Protein AF-A0A812JSB5-F1 (afdb_monomer_lite)

Structure (mmCIF, N/CA/C/O backbone):
data_AF-A0A812JSB5-F1
#
_entry.id   AF-A0A812JSB5-F1
#
loop_
_atom_site.group_PDB
_atom_site.id
_atom_site.type_symbol
_atom_site.label_atom_id
_atom_site.label_alt_id
_atom_site.label_comp_id
_atom_site.label_asym_id
_atom_site.label_entity_id
_atom_site.label_seq_id
_atom_site.pdbx_PDB_ins_code
_atom_site.Cartn_x
_atom_site.Cartn_y
_atom_site.Cartn_z
_atom_site.occupancy
_atom_site.B_iso_or_equiv
_atom_site.auth_seq_id
_atom_site.auth_comp_id
_atom_site.auth_asym_id
_atom_site.auth_atom_id
_atom_site.pdbx_PDB_model_num
ATOM 1 N N . MET A 1 1 ? 9.363 31.499 -79.214 1.00 41.81 1 MET A N 1
ATOM 2 C CA . MET A 1 1 ? 8.401 31.217 -78.128 1.00 41.81 1 MET A CA 1
ATOM 3 C C . MET A 1 1 ? 9.138 31.412 -76.813 1.00 41.81 1 MET A C 1
ATOM 5 O O . MET A 1 1 ? 10.161 30.769 -76.630 1.00 41.81 1 MET A O 1
ATOM 9 N N . ARG A 1 2 ? 8.720 32.355 -75.958 1.00 43.62 2 ARG A N 1
ATOM 10 C CA . ARG A 1 2 ? 9.283 32.488 -74.604 1.00 43.62 2 ARG A CA 1
ATOM 11 C C . ARG A 1 2 ? 8.511 31.522 -73.709 1.00 43.62 2 ARG A C 1
ATOM 13 O O . ARG A 1 2 ? 7.308 31.696 -73.560 1.00 43.62 2 ARG A O 1
ATOM 20 N N . SER A 1 3 ? 9.183 30.494 -73.199 1.00 49.00 3 SER A N 1
ATOM 21 C CA . SER A 1 3 ? 8.598 29.581 -72.215 1.00 49.00 3 SER A CA 1
ATOM 22 C C . SER A 1 3 ? 8.397 30.355 -70.913 1.00 49.00 3 SER A C 1
ATOM 24 O O . SER A 1 3 ? 9.368 30.863 -70.351 1.00 49.00 3 SER A O 1
ATOM 26 N N . LEU A 1 4 ? 7.146 30.530 -70.481 1.00 60.00 4 LEU A N 1
ATOM 27 C CA . LEU A 1 4 ? 6.849 31.014 -69.137 1.00 60.00 4 LEU A CA 1
ATOM 28 C C . LEU A 1 4 ? 7.058 29.843 -68.179 1.00 60.00 4 LEU A C 1
ATOM 30 O O . LEU A 1 4 ? 6.218 28.950 -68.099 1.00 60.00 4 LEU A O 1
ATOM 34 N N . SER A 1 5 ? 8.174 29.848 -67.458 1.00 65.75 5 SER A N 1
ATOM 35 C CA . SER A 1 5 ? 8.373 28.925 -66.345 1.00 65.75 5 SER A CA 1
ATOM 36 C C . SER A 1 5 ? 7.477 29.350 -65.184 1.00 65.75 5 SER A C 1
ATOM 38 O O . SER A 1 5 ? 7.645 30.439 -64.632 1.00 65.75 5 SER A O 1
ATOM 40 N N . LEU A 1 6 ? 6.514 28.501 -64.829 1.00 74.75 6 LEU A N 1
ATOM 41 C CA . LEU A 1 6 ? 5.689 28.686 -63.640 1.00 74.75 6 LEU A CA 1
ATOM 42 C C . LEU A 1 6 ? 6.587 28.509 -62.401 1.00 74.75 6 LEU A C 1
ATOM 44 O O . LEU A 1 6 ? 7.175 27.443 -62.204 1.00 74.75 6 LEU A O 1
ATOM 48 N N . MET A 1 7 ? 6.732 29.562 -61.596 1.00 79.44 7 MET A N 1
ATOM 49 C CA . MET A 1 7 ? 7.394 29.487 -60.291 1.00 79.44 7 MET A CA 1
ATOM 50 C C . MET A 1 7 ? 6.340 29.278 -59.209 1.00 79.44 7 MET A C 1
ATOM 52 O O . MET A 1 7 ? 5.284 29.911 -59.249 1.00 79.44 7 MET A O 1
ATOM 56 N N . VAL A 1 8 ? 6.642 28.421 -58.238 1.00 82.12 8 VAL A N 1
ATOM 57 C CA . VAL A 1 8 ? 5.793 28.180 -57.068 1.00 82.12 8 VAL A CA 1
ATOM 58 C C . VAL A 1 8 ? 6.537 28.669 -55.829 1.00 82.12 8 VAL A C 1
ATOM 60 O O . VAL A 1 8 ? 7.735 28.421 -55.672 1.00 82.12 8 VAL A O 1
ATOM 63 N N . ALA A 1 9 ? 5.838 29.417 -54.977 1.00 83.38 9 ALA A N 1
ATOM 64 C CA . ALA A 1 9 ? 6.368 29.885 -53.703 1.00 83.38 9 ALA A CA 1
ATOM 65 C C . ALA A 1 9 ? 6.183 28.798 -52.636 1.00 83.38 9 ALA A C 1
ATOM 67 O O . ALA A 1 9 ? 5.072 28.308 -52.433 1.00 83.38 9 ALA A O 1
ATOM 68 N N . PHE A 1 10 ? 7.260 28.453 -51.937 1.00 85.06 10 PHE A N 1
ATOM 69 C CA . PHE A 1 10 ? 7.265 27.485 -50.844 1.00 85.06 10 PHE A CA 1
ATOM 70 C C . PHE A 1 10 ? 7.708 28.142 -49.543 1.00 85.06 10 PHE A C 1
ATOM 72 O O . PHE A 1 10 ? 8.593 28.999 -49.541 1.00 85.06 10 PHE A O 1
ATOM 79 N N . ARG A 1 11 ? 7.130 27.697 -48.423 1.00 86.94 11 ARG A N 1
ATOM 80 C CA . ARG A 1 11 ? 7.584 28.054 -47.075 1.00 86.94 11 ARG A CA 1
ATOM 81 C C . ARG A 1 11 ? 8.563 27.005 -46.576 1.00 86.94 11 ARG A C 1
ATOM 83 O O . ARG A 1 11 ? 8.170 25.881 -46.281 1.00 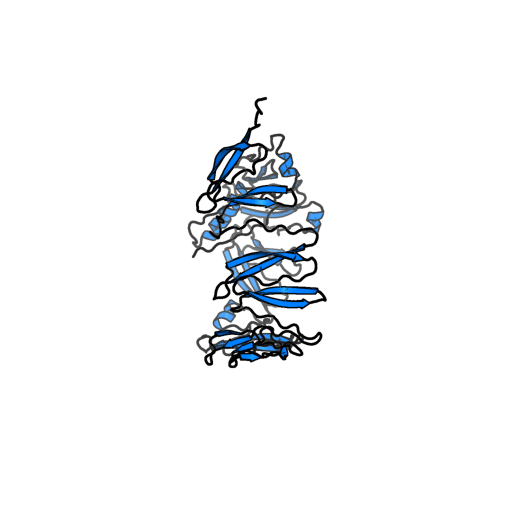86.94 11 ARG A O 1
ATOM 90 N N . LEU A 1 12 ? 9.825 27.393 -46.466 1.00 90.81 12 LEU A N 1
ATOM 91 C CA . LEU A 1 12 ? 10.863 26.595 -45.837 1.00 90.81 12 LEU A CA 1
ATOM 92 C C . LEU A 1 12 ? 10.754 26.746 -44.326 1.00 90.81 12 LEU A C 1
ATOM 94 O O . LEU A 1 12 ? 10.625 27.861 -43.820 1.00 90.81 12 LEU A O 1
ATOM 98 N N . LYS A 1 13 ? 10.816 25.624 -43.617 1.00 91.00 13 LYS A N 1
ATOM 99 C CA . LYS A 1 13 ? 10.905 25.596 -42.162 1.00 91.00 13 LYS A CA 1
ATOM 100 C C . LYS A 1 13 ? 12.380 25.512 -41.782 1.00 91.00 13 LYS A C 1
ATOM 102 O O . LYS A 1 13 ? 13.016 24.494 -42.051 1.00 91.00 13 LYS A O 1
ATOM 107 N N . ASP A 1 14 ? 12.919 26.591 -41.225 1.00 93.06 14 ASP A N 1
ATOM 108 C CA . ASP A 1 14 ? 14.255 26.589 -40.634 1.00 93.06 14 ASP A CA 1
ATOM 109 C C . ASP A 1 14 ? 14.186 25.993 -39.221 1.00 93.06 14 ASP A C 1
ATOM 111 O O . ASP A 1 14 ? 13.161 26.086 -38.541 1.00 93.06 14 ASP A O 1
ATOM 115 N N . TYR A 1 15 ? 15.280 25.388 -38.776 1.00 94.38 15 TYR A N 1
ATOM 116 C CA . TYR A 1 15 ? 15.459 24.920 -37.407 1.00 94.38 15 TYR A CA 1
ATOM 117 C C . TYR A 1 15 ? 16.701 25.586 -36.822 1.00 94.38 15 TYR A C 1
ATOM 119 O O . TYR A 1 15 ? 17.637 25.935 -37.549 1.00 94.38 15 TYR A O 1
ATOM 127 N N . ASP A 1 16 ? 16.726 25.803 -35.513 1.00 93.88 16 ASP A N 1
ATOM 128 C CA . ASP A 1 16 ? 17.955 26.240 -34.855 1.00 93.88 16 ASP A CA 1
ATOM 129 C C . ASP A 1 16 ? 18.938 25.069 -34.653 1.00 93.88 16 ASP A C 1
ATOM 131 O O . ASP A 1 16 ? 18.677 23.934 -35.055 1.00 93.88 16 ASP A O 1
ATOM 135 N N . ALA A 1 17 ? 20.102 25.346 -34.057 1.00 93.44 17 ALA A N 1
ATOM 136 C CA . ALA A 1 17 ? 21.135 24.333 -33.826 1.00 93.44 17 ALA A CA 1
ATOM 137 C C . ALA A 1 17 ? 20.714 23.234 -32.829 1.00 93.44 17 ALA A C 1
ATOM 139 O O . ALA A 1 17 ? 21.355 22.189 -32.789 1.00 93.44 17 ALA A O 1
ATOM 140 N N . SER A 1 18 ? 19.655 23.464 -32.046 1.00 91.12 18 SER A N 1
ATOM 141 C CA . SER A 1 18 ? 19.068 22.466 -31.149 1.00 91.12 18 SER A CA 1
ATOM 142 C C . SER A 1 18 ? 17.956 21.654 -31.814 1.00 91.12 18 SER A C 1
ATOM 144 O O . SER A 1 18 ? 17.439 20.734 -31.204 1.00 91.12 18 SER A O 1
ATOM 146 N N . GLY A 1 19 ? 17.570 21.967 -33.056 1.00 91.31 19 GLY A N 1
ATOM 147 C CA . GLY A 1 19 ? 16.453 21.301 -33.726 1.00 91.31 19 GLY A CA 1
ATOM 148 C C . GLY A 1 19 ? 15.079 21.864 -33.360 1.00 91.31 19 GLY A C 1
ATOM 149 O O . GLY A 1 19 ? 14.059 21.281 -33.737 1.00 91.31 19 GLY A O 1
ATOM 150 N N . PHE A 1 20 ? 15.013 23.006 -32.667 1.00 92.06 20 PHE A N 1
ATOM 151 C CA . PHE A 1 20 ? 13.747 23.678 -32.401 1.00 92.06 20 PHE A CA 1
ATOM 152 C C . PHE A 1 20 ? 13.259 24.403 -33.669 1.00 92.06 20 PHE A C 1
ATOM 154 O O . PHE A 1 20 ? 14.068 25.001 -34.390 1.00 92.06 20 PHE A O 1
ATOM 161 N N . PRO A 1 21 ? 11.951 24.358 -33.992 1.00 90.31 21 PRO A N 1
ATOM 162 C CA . PRO A 1 21 ? 11.418 25.021 -35.177 1.00 90.31 21 PRO A CA 1
ATOM 163 C C . PRO A 1 21 ? 11.604 26.544 -35.101 1.00 90.31 21 PRO A C 1
ATOM 165 O O . PRO A 1 21 ? 11.104 27.200 -34.188 1.00 90.31 21 PRO A O 1
ATOM 168 N N . GLY A 1 22 ? 12.307 27.098 -36.087 1.00 89.19 22 GLY A N 1
ATOM 169 C CA . GLY A 1 22 ? 12.563 28.526 -36.244 1.00 89.19 22 GLY A CA 1
ATOM 170 C C . GLY A 1 22 ? 11.509 29.252 -37.086 1.00 89.19 22 GLY A C 1
ATOM 171 O O . GLY A 1 22 ? 10.378 28.794 -37.267 1.00 89.19 22 GLY A O 1
ATOM 172 N N . LEU A 1 23 ? 11.889 30.426 -37.603 1.00 88.81 23 LEU A N 1
ATOM 173 C CA . LEU A 1 23 ? 11.053 31.213 -38.512 1.00 88.81 23 LEU A CA 1
ATOM 174 C C . LEU A 1 23 ? 10.904 30.509 -39.869 1.00 88.81 23 LEU A C 1
ATOM 176 O O . LEU A 1 23 ? 11.793 29.794 -40.323 1.00 88.81 23 LEU A O 1
ATOM 180 N N . TYR A 1 24 ? 9.774 30.743 -40.534 1.00 89.81 24 TYR A N 1
ATOM 181 C CA . TYR A 1 24 ? 9.569 30.288 -41.906 1.00 89.81 24 TYR A CA 1
ATOM 182 C C . TYR A 1 24 ? 10.177 31.290 -42.888 1.00 89.81 24 TYR A C 1
ATOM 184 O O . TYR A 1 24 ? 9.988 32.500 -42.734 1.00 89.81 24 TYR A O 1
ATOM 192 N N . ARG A 1 25 ? 10.837 30.796 -43.938 1.00 90.88 25 ARG A N 1
ATOM 193 C CA . ARG A 1 25 ? 11.336 31.616 -45.050 1.00 90.88 25 ARG A CA 1
ATOM 194 C C . ARG A 1 25 ? 10.658 31.215 -46.351 1.00 90.88 25 ARG A C 1
ATOM 196 O O . ARG A 1 25 ? 10.600 30.037 -46.681 1.00 90.88 25 ARG A O 1
ATOM 203 N N . GLU A 1 26 ? 10.176 32.188 -47.115 1.00 88.69 26 GLU A N 1
ATOM 204 C CA . GLU A 1 26 ? 9.601 31.930 -48.437 1.00 88.69 26 GLU A CA 1
ATOM 205 C C . GLU A 1 26 ? 10.698 31.897 -49.511 1.00 88.69 26 GLU A C 1
ATOM 207 O O . GLU A 1 26 ? 11.579 32.756 -49.544 1.00 88.69 26 GLU A O 1
ATOM 212 N N . THR A 1 27 ? 10.660 30.886 -50.379 1.00 90.19 27 THR A N 1
ATOM 213 C CA . THR A 1 27 ? 11.533 30.770 -51.554 1.00 90.19 27 THR A CA 1
ATOM 214 C C . THR A 1 27 ? 10.711 30.410 -52.786 1.00 90.19 27 THR A C 1
ATOM 216 O O . THR A 1 27 ? 9.698 29.719 -52.680 1.00 90.19 27 THR A O 1
ATOM 219 N N . CYS A 1 28 ? 11.149 30.852 -53.962 1.00 87.75 28 CYS A N 1
ATOM 220 C CA . CYS A 1 28 ? 10.535 30.477 -55.232 1.00 87.75 28 CYS A CA 1
ATOM 221 C C . CYS A 1 28 ? 11.407 29.425 -55.917 1.00 87.75 28 CYS A C 1
ATOM 223 O O . CYS A 1 28 ? 12.576 29.688 -56.199 1.00 87.75 28 CYS A O 1
ATOM 225 N N . VAL A 1 29 ? 10.835 28.260 -56.218 1.00 87.94 29 VAL A N 1
ATOM 226 C CA . VAL A 1 29 ? 11.487 27.232 -57.045 1.00 87.94 29 VAL A CA 1
ATOM 227 C C . VAL A 1 29 ? 10.622 26.908 -58.262 1.00 87.94 29 VAL A C 1
ATOM 229 O O . VAL A 1 29 ? 9.441 27.267 -58.322 1.00 87.94 29 VAL A O 1
ATOM 232 N N . SER A 1 30 ? 11.217 26.294 -59.287 1.00 86.00 30 SER A N 1
ATOM 233 C CA . SER A 1 30 ? 10.451 25.827 -60.447 1.00 86.00 30 SER A CA 1
ATOM 234 C C . SER A 1 30 ? 9.469 24.737 -60.027 1.00 86.00 30 SER A C 1
ATOM 236 O O . SER A 1 30 ? 9.775 23.956 -59.133 1.00 86.00 30 SER A O 1
ATOM 238 N N . ASN A 1 31 ? 8.328 24.642 -60.712 1.00 80.50 31 ASN A N 1
ATOM 239 C CA . ASN A 1 31 ? 7.270 23.672 -60.399 1.00 80.50 31 ASN A CA 1
ATOM 240 C C . ASN A 1 31 ? 7.722 22.190 -60.406 1.00 80.50 31 ASN A C 1
ATOM 242 O O . ASN A 1 31 ? 7.049 21.344 -59.838 1.00 80.50 31 ASN A O 1
ATOM 246 N N . GLU A 1 32 ? 8.855 21.881 -61.042 1.00 83.88 32 GLU A N 1
ATOM 247 C CA . GLU A 1 32 ? 9.445 20.533 -61.111 1.00 83.88 32 GLU A CA 1
ATOM 248 C C . GLU A 1 32 ? 10.630 20.329 -60.146 1.00 83.88 32 GLU A C 1
ATOM 250 O O . GLU A 1 32 ? 11.211 19.249 -60.098 1.00 83.88 32 GLU A O 1
ATOM 255 N N . ALA A 1 33 ? 11.037 21.358 -59.395 1.00 84.06 33 ALA A N 1
ATOM 256 C CA . ALA A 1 33 ? 12.149 21.241 -58.456 1.00 84.06 33 ALA A CA 1
ATOM 257 C C . ALA A 1 33 ? 11.663 20.727 -57.098 1.00 84.06 33 ALA A C 1
ATOM 259 O O . ALA A 1 33 ? 10.671 21.216 -56.557 1.00 84.06 33 ALA A O 1
ATOM 260 N N . VAL A 1 34 ? 12.412 19.792 -56.509 1.00 85.06 34 VAL A N 1
ATOM 261 C CA . VAL A 1 34 ? 12.168 19.354 -55.132 1.00 85.06 34 VAL A CA 1
ATOM 262 C C . VAL A 1 34 ? 12.427 20.532 -54.186 1.00 85.06 34 VAL A C 1
ATOM 264 O O . VAL A 1 34 ? 13.466 21.191 -54.274 1.00 85.06 34 VAL A O 1
ATOM 267 N N . CYS A 1 35 ? 11.477 20.817 -53.294 1.00 84.75 35 CYS A N 1
ATOM 268 C CA . CYS A 1 35 ? 11.561 21.950 -52.376 1.00 84.75 35 CYS A CA 1
ATOM 269 C C . CYS A 1 35 ? 12.792 21.813 -51.453 1.00 84.75 35 CYS A C 1
ATOM 271 O O . CYS A 1 35 ? 12.885 20.816 -50.731 1.00 84.75 35 CYS A O 1
ATOM 273 N N . PRO A 1 36 ? 13.747 22.765 -51.460 1.00 92.69 36 PRO A N 1
ATOM 274 C CA . PRO A 1 36 ? 14.937 22.677 -50.620 1.00 92.69 36 PRO A CA 1
ATOM 275 C C . PRO A 1 36 ? 14.560 22.809 -49.146 1.00 92.69 36 PRO A C 1
ATOM 277 O O . PRO A 1 36 ? 13.620 23.520 -48.811 1.00 92.69 36 PRO A O 1
ATOM 280 N N . CYS A 1 37 ? 15.315 22.184 -48.248 1.00 94.88 37 CYS A N 1
ATOM 281 C CA . CYS A 1 37 ? 15.078 22.358 -46.819 1.00 94.88 37 CYS A CA 1
ATOM 282 C C . CYS A 1 37 ? 15.716 23.625 -46.253 1.00 94.88 37 CYS A C 1
ATOM 284 O O . CYS A 1 37 ? 16.659 24.183 -46.819 1.00 94.88 37 CYS A O 1
ATOM 286 N N . GLY A 1 38 ? 15.142 24.104 -45.146 1.00 93.38 38 GLY A N 1
ATOM 287 C CA . GLY A 1 38 ? 15.696 25.208 -44.374 1.00 93.38 38 GLY A CA 1
ATOM 288 C C . GLY A 1 38 ? 17.024 24.844 -43.706 1.00 93.38 38 GLY A C 1
ATOM 289 O O . GLY A 1 38 ? 17.506 23.713 -43.771 1.00 93.38 38 GLY A O 1
ATOM 290 N N . THR A 1 39 ? 17.623 25.823 -43.044 1.00 95.25 39 THR A N 1
ATOM 291 C CA . THR A 1 39 ? 18.843 25.647 -42.251 1.00 95.25 39 THR A CA 1
ATOM 292 C C . THR A 1 39 ? 18.588 24.638 -41.129 1.00 95.25 39 THR A C 1
ATOM 294 O O . THR A 1 39 ? 17.512 24.635 -40.532 1.00 95.25 39 THR A O 1
ATOM 297 N N . ASN A 1 40 ? 19.573 23.776 -40.856 1.00 95.38 40 ASN A N 1
ATOM 298 C CA . ASN A 1 40 ? 19.499 22.685 -39.874 1.00 95.38 40 ASN A CA 1
ATOM 299 C C . ASN A 1 40 ? 18.365 21.668 -40.115 1.00 95.38 40 ASN A C 1
ATOM 301 O O . ASN A 1 40 ? 17.949 20.973 -39.189 1.00 95.38 40 ASN A O 1
ATOM 305 N N . ALA A 1 41 ? 17.898 21.546 -41.360 1.00 95.44 41 ALA A N 1
ATOM 306 C CA . ALA A 1 41 ? 17.000 20.486 -41.794 1.00 95.44 41 ALA A CA 1
ATOM 307 C C . ALA A 1 41 ? 17.609 19.652 -42.925 1.00 95.44 41 ALA A C 1
ATOM 309 O O . ALA A 1 41 ? 18.362 20.150 -43.762 1.00 95.44 41 ALA A O 1
ATOM 310 N N . GLN A 1 42 ? 17.221 18.384 -42.970 1.00 95.62 42 GLN A N 1
ATOM 311 C CA . GLN A 1 42 ? 17.448 17.471 -44.084 1.00 95.62 42 GLN A CA 1
ATOM 312 C C . GLN A 1 42 ? 16.141 17.186 -44.816 1.00 95.62 42 GLN A C 1
ATOM 314 O O . GLN A 1 42 ? 15.057 17.240 -44.233 1.00 95.62 42 GLN A O 1
ATOM 319 N N . GLN A 1 43 ? 16.259 16.881 -46.104 1.00 95.06 43 GLN A N 1
ATOM 320 C CA . GLN A 1 43 ? 15.132 16.462 -46.918 1.00 95.06 43 GLN A CA 1
ATOM 321 C C . GLN A 1 43 ? 14.915 14.961 -46.760 1.00 95.06 43 GLN A C 1
ATOM 323 O O . GLN A 1 43 ? 15.825 14.169 -46.993 1.00 95.06 43 GLN A O 1
ATOM 328 N N . CYS A 1 44 ? 13.696 14.595 -46.397 1.00 95.12 44 CYS A N 1
ATOM 329 C CA . CYS A 1 44 ? 13.229 13.227 -46.285 1.00 95.12 44 CYS A CA 1
ATOM 330 C C . CYS A 1 44 ? 12.181 12.954 -47.360 1.00 95.12 44 CYS A C 1
ATOM 332 O O . CYS A 1 44 ? 11.523 13.874 -47.849 1.00 95.12 44 CYS A O 1
ATOM 334 N N . HIS A 1 45 ? 12.054 11.690 -47.744 1.00 93.94 45 HIS A N 1
ATOM 335 C CA . HIS A 1 45 ? 11.102 11.228 -48.742 1.00 93.94 45 HIS A CA 1
ATOM 336 C C . HIS A 1 45 ? 10.234 10.144 -48.113 1.00 93.94 45 HIS A C 1
ATOM 338 O O . HIS A 1 45 ? 10.768 9.165 -47.593 1.00 93.94 45 HIS A O 1
ATOM 344 N N . ASP A 1 46 ? 8.920 10.347 -48.139 1.00 91.88 46 ASP A N 1
ATOM 345 C CA . ASP A 1 46 ? 7.934 9.335 -47.781 1.00 91.88 46 ASP A CA 1
ATOM 346 C C . ASP A 1 46 ? 7.521 8.588 -49.061 1.00 91.88 46 ASP A C 1
ATOM 348 O O . ASP A 1 46 ? 6.787 9.154 -49.881 1.00 91.88 46 ASP A O 1
ATOM 352 N N . PRO A 1 47 ? 7.985 7.342 -49.264 1.00 90.44 47 PRO A N 1
ATOM 353 C CA . PRO A 1 47 ? 7.694 6.583 -50.473 1.00 90.44 47 PRO A CA 1
ATOM 354 C C . PRO A 1 47 ? 6.232 6.129 -50.561 1.00 90.44 47 PRO A C 1
ATOM 356 O O . PRO A 1 47 ? 5.795 5.743 -51.641 1.00 90.44 47 PRO A O 1
ATOM 359 N N . HIS A 1 48 ? 5.459 6.171 -49.468 1.00 87.75 48 HIS A N 1
ATOM 360 C CA . HIS A 1 48 ? 4.052 5.768 -49.493 1.00 87.75 48 HIS A CA 1
ATOM 361 C C . HIS A 1 48 ? 3.170 6.829 -50.166 1.00 87.75 48 HIS A C 1
ATOM 363 O O . HIS A 1 48 ? 2.216 6.498 -50.868 1.00 87.75 48 HIS A O 1
ATOM 369 N N . TRP A 1 49 ? 3.511 8.107 -49.980 1.00 91.88 49 TRP A N 1
ATOM 370 C CA . TRP A 1 49 ? 2.778 9.247 -50.547 1.00 91.88 49 TRP A CA 1
ATOM 371 C C . TRP A 1 49 ? 3.531 9.963 -51.674 1.00 91.88 49 TRP A C 1
ATOM 373 O O . TRP A 1 49 ? 3.036 10.973 -52.173 1.00 91.88 49 TRP A O 1
ATOM 383 N N . ASP A 1 50 ? 4.720 9.470 -52.042 1.00 91.75 50 ASP A N 1
ATOM 384 C CA . ASP A 1 50 ? 5.652 10.108 -52.983 1.00 91.75 50 ASP A CA 1
ATOM 385 C C . ASP A 1 50 ? 5.900 11.590 -52.632 1.00 91.75 50 ASP A C 1
ATOM 387 O O . ASP A 1 50 ? 5.874 12.490 -53.474 1.00 91.75 50 ASP A O 1
ATOM 391 N N . TYR A 1 51 ? 6.073 11.872 -51.335 1.00 90.31 51 TYR A N 1
ATOM 392 C CA . TYR A 1 51 ? 6.116 13.237 -50.809 1.00 90.31 51 TYR A CA 1
ATOM 393 C C . TYR A 1 51 ? 7.442 13.542 -50.112 1.00 90.31 51 TYR A C 1
ATOM 395 O O . TYR A 1 51 ? 7.899 12.810 -49.234 1.00 90.31 51 TYR A O 1
ATOM 403 N N . HIS A 1 52 ? 8.052 14.672 -50.480 1.00 91.56 52 HIS A N 1
ATOM 404 C CA . HIS A 1 52 ? 9.266 15.176 -49.845 1.00 91.56 52 HIS A CA 1
ATOM 405 C C . HIS A 1 52 ? 8.935 16.180 -48.740 1.00 91.56 52 HIS A C 1
ATOM 407 O O . HIS A 1 52 ? 8.165 17.118 -48.946 1.00 91.56 52 HIS A O 1
ATOM 413 N N . TYR A 1 53 ? 9.572 16.033 -47.582 1.00 93.25 53 TYR A N 1
ATOM 414 C CA . TYR A 1 53 ? 9.414 16.934 -46.443 1.00 93.25 53 TYR A CA 1
ATOM 415 C C . TYR A 1 53 ? 10.753 17.238 -45.781 1.00 93.25 53 TYR A C 1
ATOM 417 O O . TYR A 1 53 ? 11.760 16.583 -46.036 1.00 93.25 53 TYR A O 1
ATOM 425 N N . CYS A 1 54 ? 10.768 18.259 -44.929 1.00 94.31 54 CYS A N 1
ATOM 426 C CA . CYS A 1 54 ? 11.962 18.659 -44.199 1.00 94.31 54 CYS A CA 1
ATOM 427 C C . CYS A 1 54 ? 11.879 18.210 -42.748 1.00 94.31 54 CYS A C 1
ATOM 429 O O . CYS A 1 54 ? 10.863 18.418 -42.084 1.00 94.31 54 CYS A O 1
ATOM 431 N N . TYR A 1 55 ? 12.965 17.615 -42.271 1.00 94.75 55 TYR A N 1
ATOM 432 C CA . TYR A 1 55 ? 13.097 17.068 -40.929 1.00 94.75 55 TYR A CA 1
ATOM 433 C C . TYR A 1 55 ? 14.333 17.673 -40.254 1.00 94.75 55 TYR A C 1
ATOM 435 O O . TYR A 1 55 ? 15.320 17.915 -40.952 1.00 94.75 55 TYR A O 1
ATOM 443 N N . PRO A 1 56 ? 14.313 17.973 -38.944 1.00 95.50 56 PRO A N 1
ATOM 444 C CA . PRO A 1 56 ? 15.470 18.571 -38.286 1.00 95.50 56 PRO A CA 1
ATOM 445 C C . PRO A 1 56 ? 16.680 17.627 -38.313 1.00 95.50 56 PRO A C 1
ATOM 447 O O . PRO A 1 56 ? 16.529 16.407 -38.373 1.00 95.50 56 PRO A O 1
ATOM 450 N N . LEU A 1 57 ? 17.887 18.196 -38.263 1.00 95.31 57 LEU A N 1
ATOM 451 C CA . LEU A 1 57 ? 19.138 17.435 -38.132 1.00 95.31 57 LEU A CA 1
ATOM 452 C C . LEU A 1 57 ? 19.424 16.981 -36.693 1.00 95.31 57 LEU A C 1
ATOM 454 O O . LEU A 1 57 ? 20.238 16.082 -36.496 1.00 95.31 57 LEU A O 1
ATOM 458 N N . VAL A 1 58 ? 18.787 17.596 -35.696 1.00 93.12 58 VAL A N 1
ATOM 459 C CA . VAL A 1 58 ? 18.976 17.322 -34.263 1.00 93.12 58 VAL A CA 1
ATOM 460 C C . VAL A 1 58 ? 17.605 17.222 -33.597 1.00 93.12 58 VAL A C 1
ATOM 462 O O . VAL A 1 58 ? 16.702 17.979 -33.945 1.00 93.12 58 VAL A O 1
ATOM 465 N N . ASP A 1 59 ? 17.427 16.281 -32.676 1.00 90.19 59 ASP A N 1
ATOM 466 C CA . ASP A 1 59 ? 16.237 16.214 -31.830 1.00 90.19 59 ASP A CA 1
ATOM 467 C C . ASP A 1 59 ? 16.378 17.194 -30.662 1.00 90.19 59 ASP A C 1
ATOM 469 O O . ASP A 1 59 ? 17.365 17.167 -29.928 1.00 90.19 59 ASP A O 1
ATOM 473 N N . TYR A 1 60 ? 15.382 18.056 -30.484 1.00 91.12 60 TYR A N 1
ATOM 474 C CA . TYR A 1 60 ? 15.409 19.109 -29.469 1.00 91.12 60 TYR A CA 1
ATOM 475 C C . TYR A 1 60 ? 15.415 18.590 -28.023 1.00 91.12 60 TYR A C 1
ATOM 477 O O . TYR A 1 60 ? 15.947 19.260 -27.138 1.00 91.12 60 TYR A O 1
ATOM 485 N N . TRP A 1 61 ? 14.859 17.407 -27.765 1.00 86.94 61 TRP A N 1
ATOM 486 C CA . TRP A 1 61 ? 14.768 16.848 -26.420 1.00 86.94 61 TRP A CA 1
ATOM 487 C C . TRP A 1 61 ? 16.024 16.074 -26.039 1.00 86.94 61 TRP A C 1
ATOM 489 O O . TRP A 1 61 ? 16.517 16.213 -24.921 1.00 86.94 61 TRP A O 1
ATOM 499 N N . THR A 1 62 ? 16.545 15.262 -26.958 1.00 86.94 62 THR A N 1
ATOM 500 C CA . THR A 1 62 ? 17.703 14.393 -26.697 1.00 86.94 62 THR A CA 1
ATOM 501 C C . THR A 1 62 ? 19.028 15.006 -27.139 1.00 86.94 62 THR A C 1
ATOM 503 O O . THR A 1 62 ? 20.085 14.469 -26.808 1.00 86.94 62 THR A O 1
ATOM 506 N N . ASN A 1 63 ? 18.996 16.113 -27.889 1.00 87.69 63 ASN A N 1
ATOM 507 C CA . ASN A 1 63 ? 20.159 16.741 -28.518 1.00 87.69 63 ASN A CA 1
ATOM 508 C C . ASN A 1 63 ? 20.981 15.750 -29.373 1.00 87.69 63 ASN A C 1
ATOM 510 O O . ASN A 1 63 ? 22.202 15.873 -29.494 1.00 87.69 63 ASN A O 1
ATOM 514 N N . SER A 1 64 ? 20.320 14.735 -29.943 1.00 86.31 64 SER A N 1
ATOM 515 C CA . SER A 1 64 ? 20.943 13.697 -30.771 1.00 86.31 64 SER A CA 1
ATOM 516 C C . SER A 1 64 ? 20.682 13.934 -32.258 1.00 86.31 64 SER A C 1
ATOM 518 O O . SER A 1 64 ? 19.683 14.538 -32.643 1.00 86.31 64 SER A O 1
ATOM 520 N N . THR A 1 65 ? 21.596 13.477 -33.121 1.00 90.19 65 THR A N 1
ATOM 521 C CA . THR A 1 65 ? 21.439 13.613 -34.575 1.00 90.19 65 THR A CA 1
ATOM 522 C C . THR A 1 65 ? 20.237 12.811 -35.066 1.00 90.19 65 THR A C 1
ATOM 524 O O . THR A 1 65 ? 20.176 11.596 -34.884 1.00 90.19 65 THR A O 1
ATOM 527 N N . MET A 1 66 ? 19.320 13.489 -35.745 1.00 90.06 66 MET A N 1
ATOM 528 C CA . MET A 1 66 ? 18.128 12.896 -36.337 1.00 90.06 66 MET A CA 1
ATOM 529 C C . MET A 1 66 ? 18.417 12.378 -37.742 1.00 90.06 66 MET A C 1
ATOM 531 O O . MET A 1 66 ? 19.161 12.978 -38.522 1.00 90.06 66 MET A O 1
ATOM 535 N N . ARG A 1 67 ? 17.794 11.256 -38.090 1.00 92.00 67 ARG A N 1
ATOM 536 C CA . ARG A 1 67 ? 17.789 10.696 -39.445 1.00 92.00 67 ARG A CA 1
ATOM 537 C C . ARG A 1 67 ? 16.375 10.784 -40.000 1.00 92.00 67 ARG A C 1
ATOM 539 O O . ARG A 1 67 ? 15.421 10.925 -39.239 1.00 92.00 67 ARG A O 1
ATOM 546 N N . CYS A 1 68 ? 16.240 10.730 -41.320 1.00 94.00 68 CYS A N 1
ATOM 547 C CA . CYS A 1 68 ? 14.920 10.575 -41.913 1.00 94.00 68 CYS A CA 1
ATOM 548 C C . CYS A 1 68 ? 14.275 9.279 -41.403 1.00 94.00 68 CYS A C 1
ATOM 550 O O . CYS A 1 68 ? 14.984 8.269 -41.343 1.00 94.00 68 CYS A O 1
ATOM 552 N N . PRO A 1 69 ? 12.975 9.299 -41.053 1.00 94.19 69 PRO A N 1
ATOM 553 C CA . PRO A 1 69 ? 12.230 8.093 -40.723 1.00 94.19 69 PRO A CA 1
ATOM 554 C C . PRO A 1 69 ? 12.426 7.013 -41.783 1.00 94.19 69 PRO A C 1
ATOM 556 O O . PRO A 1 69 ? 12.483 7.304 -42.983 1.00 94.19 69 PRO A O 1
ATOM 559 N N . VAL A 1 70 ? 12.554 5.770 -41.334 1.00 95.00 70 VAL A N 1
ATOM 560 C CA . VAL A 1 70 ? 12.634 4.624 -42.233 1.00 95.00 70 VAL A CA 1
ATOM 561 C C . VAL A 1 70 ? 11.217 4.275 -42.687 1.00 95.00 70 VAL A C 1
ATOM 563 O O . VAL A 1 70 ? 10.275 4.328 -41.906 1.00 95.00 70 VAL A O 1
ATOM 566 N N . TYR A 1 71 ? 11.048 3.944 -43.964 1.00 93.62 71 TYR A N 1
ATOM 567 C CA . TYR A 1 71 ? 9.767 3.517 -44.522 1.00 93.62 71 TYR A CA 1
ATOM 568 C C . TYR A 1 71 ? 9.955 2.166 -45.198 1.00 93.62 71 TYR A C 1
ATOM 570 O O . TYR A 1 71 ? 10.776 2.037 -46.108 1.00 93.62 71 TYR A O 1
ATOM 578 N N . CYS A 1 72 ? 9.204 1.172 -44.737 1.00 95.62 72 CYS A N 1
ATOM 579 C CA . CYS A 1 72 ? 9.251 -0.190 -45.256 1.00 95.62 72 CYS A CA 1
ATOM 580 C C . CYS A 1 72 ? 8.117 -0.418 -46.255 1.00 95.62 72 CYS A C 1
ATOM 582 O O . CYS A 1 72 ? 7.035 0.152 -46.104 1.00 95.62 72 CYS A O 1
ATOM 584 N N . THR A 1 73 ? 8.368 -1.226 -47.286 1.00 94.50 73 THR A N 1
ATOM 585 C CA . THR A 1 73 ? 7.325 -1.625 -48.244 1.00 94.50 73 THR A CA 1
ATOM 586 C C . THR A 1 73 ? 6.389 -2.673 -47.634 1.00 94.50 73 THR A C 1
ATOM 588 O O . THR A 1 73 ? 6.677 -3.226 -46.574 1.00 94.50 73 THR A O 1
ATOM 591 N N . ASP A 1 74 ? 5.285 -2.999 -48.311 1.00 93.88 74 ASP A N 1
ATOM 592 C CA . ASP A 1 74 ? 4.316 -4.003 -47.838 1.00 93.88 74 ASP A CA 1
ATOM 593 C C . ASP A 1 74 ? 4.919 -5.426 -47.717 1.00 93.88 74 ASP A C 1
ATOM 595 O O . ASP A 1 74 ? 4.401 -6.287 -46.992 1.00 93.88 74 ASP A O 1
ATOM 599 N N . GLU A 1 75 ? 6.033 -5.677 -48.415 1.00 95.75 75 GLU A N 1
ATOM 600 C CA . GLU A 1 75 ? 6.834 -6.907 -48.383 1.00 95.75 75 GLU A CA 1
ATOM 601 C C . GLU A 1 75 ? 7.940 -6.896 -47.315 1.00 95.75 75 GLU A C 1
ATOM 603 O O . GLU A 1 75 ? 8.745 -7.833 -47.245 1.00 95.75 75 GLU A O 1
ATOM 608 N N . GLN A 1 76 ? 8.006 -5.849 -46.495 1.00 97.00 76 GLN A N 1
ATOM 609 C CA . GLN A 1 76 ? 9.014 -5.664 -45.460 1.00 97.00 76 GLN A CA 1
ATOM 610 C C . GLN A 1 76 ? 8.374 -5.456 -44.081 1.00 97.00 76 GLN A C 1
ATOM 612 O O . GLN A 1 76 ? 7.291 -4.894 -43.960 1.00 97.00 76 GLN A O 1
ATOM 617 N N . ASP A 1 77 ? 9.073 -5.893 -43.036 1.00 94.44 77 ASP A N 1
ATOM 618 C CA . ASP A 1 77 ? 8.741 -5.612 -41.641 1.00 94.44 77 ASP A CA 1
ATOM 619 C C . ASP A 1 77 ? 9.697 -4.551 -41.077 1.00 94.44 77 ASP A C 1
ATOM 621 O O . ASP A 1 77 ? 10.868 -4.459 -41.471 1.00 94.44 77 ASP A O 1
ATOM 625 N N . TYR A 1 78 ? 9.188 -3.751 -40.138 1.00 95.50 78 TYR A N 1
ATOM 626 C CA . TYR A 1 78 ? 9.977 -2.749 -39.429 1.00 95.50 78 TYR A CA 1
ATOM 627 C C . TYR A 1 78 ? 10.817 -3.395 -38.333 1.00 95.50 78 TYR A C 1
ATOM 629 O O . TYR A 1 78 ? 10.308 -4.173 -37.527 1.00 95.50 78 TYR A O 1
ATOM 637 N N . CYS A 1 79 ? 12.088 -3.018 -38.262 1.00 96.25 79 CYS A N 1
ATOM 638 C CA . CYS A 1 79 ? 13.017 -3.503 -37.258 1.00 96.25 79 CYS A CA 1
ATOM 639 C C . CYS A 1 79 ? 13.609 -2.368 -36.440 1.00 96.25 79 CYS A C 1
ATOM 641 O O . CYS A 1 79 ? 14.151 -1.407 -36.986 1.00 96.25 79 CYS A O 1
ATOM 643 N N . TYR A 1 80 ? 13.567 -2.545 -35.122 1.00 95.69 80 TYR A N 1
ATOM 644 C CA . TYR A 1 80 ? 14.148 -1.642 -34.139 1.00 95.69 80 TYR A CA 1
ATOM 645 C C . TYR A 1 80 ? 15.332 -2.335 -33.469 1.00 95.69 80 TYR A C 1
ATOM 647 O O . TYR A 1 80 ? 15.156 -3.333 -32.775 1.00 95.69 80 TYR A O 1
ATOM 655 N N . SER A 1 81 ? 16.540 -1.810 -33.670 1.00 96.50 81 SER A N 1
ATOM 656 C CA . SER A 1 81 ? 17.746 -2.308 -33.011 1.00 96.50 81 SER A CA 1
ATOM 657 C C . SER A 1 81 ? 18.321 -1.235 -32.080 1.00 96.50 81 SER A C 1
ATOM 659 O O . SER A 1 81 ? 18.969 -0.303 -32.564 1.00 96.50 81 SER A O 1
ATOM 661 N N . PRO A 1 82 ? 18.130 -1.334 -30.755 1.00 96.50 82 PRO A N 1
ATOM 662 C CA . PRO A 1 82 ? 18.762 -0.427 -29.805 1.00 96.50 82 PRO A CA 1
ATOM 663 C C . PRO A 1 82 ? 20.291 -0.490 -29.900 1.00 96.50 82 PRO A C 1
ATOM 665 O O . PRO A 1 82 ? 20.876 -1.525 -30.212 1.00 96.50 82 PRO A O 1
ATOM 668 N N . SER A 1 83 ? 20.924 0.647 -29.647 1.00 95.75 83 SER A N 1
ATOM 669 C CA . SER A 1 83 ? 22.364 0.817 -29.486 1.00 95.75 83 SER A CA 1
ATOM 670 C C . SER A 1 83 ? 22.655 1.237 -28.054 1.00 95.75 83 SER A C 1
ATOM 672 O O . SER A 1 83 ? 21.894 2.019 -27.481 1.00 95.75 83 SER A O 1
ATOM 674 N N . TYR A 1 84 ? 23.775 0.775 -27.513 1.00 96.06 84 TYR A N 1
ATOM 675 C CA . TYR A 1 84 ? 24.162 0.980 -26.124 1.00 96.06 84 TYR A CA 1
ATOM 676 C C . TYR A 1 84 ? 25.571 1.566 -26.007 1.00 96.06 84 TYR A C 1
ATOM 678 O O . TYR A 1 84 ? 26.405 1.425 -26.907 1.00 96.06 84 TYR A O 1
ATOM 686 N N . ASP A 1 85 ? 25.849 2.247 -24.900 1.00 94.75 85 ASP A N 1
ATOM 687 C CA . ASP A 1 85 ? 27.197 2.693 -24.558 1.00 94.75 85 ASP A CA 1
ATOM 688 C C . ASP A 1 85 ? 28.045 1.533 -24.003 1.00 94.75 85 ASP A C 1
ATOM 690 O O . ASP A 1 85 ? 27.617 0.380 -23.975 1.00 94.75 85 ASP A O 1
ATOM 694 N N . ALA A 1 86 ? 29.285 1.821 -23.601 1.00 95.75 86 ALA A N 1
ATOM 695 C CA . ALA A 1 86 ? 30.194 0.808 -23.058 1.00 95.75 86 ALA A CA 1
ATOM 696 C C . ALA A 1 86 ? 29.776 0.269 -21.674 1.00 95.75 86 ALA A C 1
ATOM 698 O O . ALA A 1 86 ? 30.333 -0.729 -21.239 1.00 95.75 86 ALA A O 1
ATOM 699 N N . ASN A 1 87 ? 28.827 0.921 -20.996 1.00 93.06 87 ASN A N 1
ATOM 700 C CA . ASN A 1 87 ? 28.295 0.511 -19.696 1.00 93.06 87 ASN A CA 1
ATOM 701 C C . ASN A 1 87 ? 26.910 -0.153 -19.827 1.00 93.06 87 ASN A C 1
ATOM 703 O O . ASN A 1 87 ? 26.258 -0.402 -18.817 1.00 93.06 87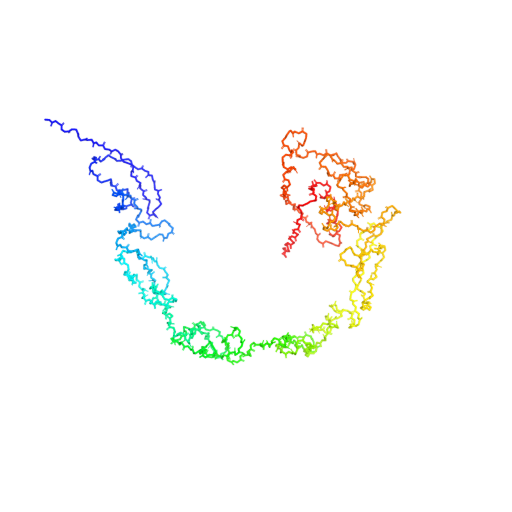 ASN A O 1
ATOM 707 N N . GLY A 1 88 ? 26.428 -0.374 -21.055 1.00 93.69 88 GLY A N 1
ATOM 708 C CA . GLY A 1 88 ? 25.121 -0.969 -21.324 1.00 93.69 88 GLY A CA 1
ATOM 709 C C . GLY A 1 88 ? 23.938 0.003 -21.262 1.00 93.69 88 GLY A C 1
ATOM 710 O O . GLY A 1 88 ? 22.792 -0.433 -21.367 1.00 93.69 88 GLY A O 1
ATOM 711 N N . ASN A 1 89 ? 24.165 1.316 -21.145 1.00 91.94 89 ASN A N 1
ATOM 712 C CA . ASN A 1 89 ? 23.072 2.293 -21.173 1.00 91.94 89 ASN A CA 1
ATOM 713 C C . ASN A 1 89 ? 22.581 2.517 -22.601 1.00 91.94 89 ASN A C 1
ATOM 715 O O . ASN A 1 89 ? 23.376 2.580 -23.538 1.00 91.94 89 ASN A O 1
ATOM 719 N N . TRP A 1 90 ? 21.271 2.696 -22.771 1.00 94.19 90 TRP A N 1
ATOM 720 C CA . TRP A 1 90 ? 20.675 2.982 -24.075 1.00 94.19 90 TRP A CA 1
ATOM 721 C C . TRP A 1 90 ? 21.167 4.326 -24.641 1.00 94.19 90 TRP A C 1
ATOM 723 O O . TRP A 1 90 ? 21.147 5.344 -23.952 1.00 94.19 90 TRP A O 1
ATOM 733 N N . LEU A 1 91 ? 21.585 4.327 -25.910 1.00 89.81 91 LEU A N 1
ATOM 734 C CA . LEU A 1 91 ? 22.038 5.513 -26.647 1.00 89.81 91 LEU A CA 1
ATOM 735 C C . LEU A 1 91 ? 21.026 5.976 -27.695 1.00 89.81 91 LEU A C 1
ATOM 737 O O . LEU A 1 91 ? 20.756 7.166 -27.830 1.00 89.81 91 LEU A O 1
ATOM 741 N N . SER A 1 92 ? 20.555 5.045 -28.522 1.00 91.25 92 SER A N 1
ATOM 742 C CA . SER A 1 92 ? 19.672 5.331 -29.656 1.00 91.25 92 SER A CA 1
ATOM 743 C C . SER A 1 92 ? 19.049 4.043 -30.183 1.00 91.25 92 SER A C 1
ATOM 745 O O . SER A 1 92 ? 19.447 2.950 -29.786 1.00 91.25 92 SER A O 1
ATOM 747 N N . THR A 1 93 ? 18.112 4.159 -31.119 1.00 93.75 93 THR A N 1
ATOM 748 C CA . THR A 1 93 ? 17.543 3.016 -31.838 1.00 93.75 93 THR A CA 1
ATOM 749 C C . THR A 1 93 ? 17.863 3.143 -33.322 1.00 93.75 93 THR A C 1
ATOM 751 O O . THR A 1 93 ? 17.640 4.188 -33.928 1.00 93.75 93 THR A O 1
ATOM 754 N N . VAL A 1 94 ? 18.413 2.081 -33.906 1.00 93.62 94 VAL A N 1
ATOM 755 C CA . VAL A 1 94 ? 18.628 1.954 -35.347 1.00 93.62 94 VAL A CA 1
ATOM 756 C C . VAL A 1 94 ? 17.391 1.313 -35.947 1.00 93.62 94 VAL A C 1
ATOM 758 O O . VAL A 1 94 ? 17.055 0.172 -35.635 1.00 93.62 94 VAL A O 1
ATOM 761 N N . GLU A 1 95 ? 16.724 2.057 -36.811 1.00 95.19 95 GLU A N 1
ATOM 762 C CA . GLU A 1 95 ? 15.557 1.588 -37.543 1.00 95.19 95 GLU A CA 1
ATOM 763 C C . GLU A 1 95 ? 15.995 1.026 -38.897 1.00 95.19 95 GLU A C 1
ATOM 765 O O . GLU A 1 95 ? 16.888 1.570 -39.555 1.00 95.19 95 GLU A O 1
ATOM 770 N N . SER A 1 96 ? 15.409 -0.094 -39.307 1.00 95.88 96 SER A N 1
ATOM 771 C CA . SER A 1 96 ? 15.704 -0.735 -40.590 1.00 95.88 96 SER A CA 1
ATOM 772 C C . SER A 1 96 ? 14.501 -1.521 -41.099 1.00 95.88 96 SER A C 1
ATOM 774 O O . SER A 1 96 ? 13.607 -1.862 -40.330 1.00 95.88 96 SER A O 1
ATOM 776 N N . CYS A 1 97 ? 14.492 -1.819 -42.396 1.00 96.38 97 CYS A N 1
ATOM 777 C CA . CYS A 1 97 ? 13.499 -2.697 -43.005 1.00 96.38 97 CYS A CA 1
ATOM 778 C C . CYS A 1 97 ? 14.127 -4.051 -43.308 1.00 96.38 97 CYS A C 1
ATOM 780 O O . CYS A 1 97 ? 15.211 -4.119 -43.894 1.00 96.38 97 CYS A O 1
ATOM 782 N N . VAL A 1 98 ? 13.427 -5.125 -42.961 1.00 96.06 98 VAL A N 1
ATOM 783 C CA . VAL A 1 98 ? 13.800 -6.496 -43.334 1.00 96.06 98 VAL A CA 1
ATOM 784 C C . VAL A 1 98 ? 12.685 -7.124 -44.152 1.00 96.06 98 VAL A C 1
ATOM 786 O O . VAL A 1 98 ? 11.539 -6.710 -44.052 1.00 96.06 98 VAL A O 1
ATOM 789 N N . THR A 1 99 ? 12.989 -8.121 -44.980 1.00 96.75 99 THR A N 1
ATOM 790 C CA . THR A 1 99 ? 11.946 -8.855 -45.709 1.00 96.75 99 THR A CA 1
ATOM 791 C C . THR A 1 99 ? 10.969 -9.499 -44.732 1.00 96.75 99 THR A C 1
ATOM 793 O O . THR A 1 99 ? 11.394 -10.104 -43.746 1.00 96.75 99 THR A O 1
ATOM 796 N N . LYS A 1 100 ? 9.673 -9.408 -45.031 1.00 94.75 100 LYS A N 1
ATOM 797 C CA . LYS A 1 100 ? 8.602 -9.923 -44.182 1.00 94.75 100 LYS A CA 1
ATOM 798 C C . LYS A 1 100 ? 8.834 -11.377 -43.772 1.00 94.75 100 LYS A C 1
ATOM 800 O O . LYS A 1 100 ? 9.145 -12.223 -44.612 1.00 94.75 100 LYS A O 1
ATOM 805 N N . GLY A 1 101 ? 8.699 -11.658 -42.477 1.00 91.25 101 GLY A N 1
ATOM 806 C CA . GLY A 1 101 ? 8.983 -12.976 -41.892 1.00 91.25 101 GLY A CA 1
ATOM 807 C C . GLY A 1 101 ? 10.467 -13.271 -41.625 1.00 91.25 101 GLY A C 1
ATOM 808 O O . GLY A 1 101 ? 10.793 -14.354 -41.139 1.00 91.25 101 GLY A O 1
ATOM 809 N N . THR A 1 102 ? 11.373 -12.329 -41.901 1.00 93.56 102 THR A N 1
ATOM 810 C CA . THR A 1 102 ? 12.778 -12.406 -41.473 1.00 93.56 102 THR A CA 1
ATOM 811 C C . THR A 1 102 ? 12.919 -11.777 -40.090 1.00 93.56 102 THR A C 1
ATOM 813 O O . THR A 1 102 ? 12.402 -10.692 -39.848 1.00 93.56 102 THR A O 1
ATOM 816 N N . GLN A 1 103 ? 13.645 -12.423 -39.175 1.00 93.19 103 GLN A N 1
ATOM 817 C CA . GLN A 1 103 ? 13.942 -11.823 -37.871 1.00 93.19 103 GLN A CA 1
ATOM 818 C C . GLN A 1 103 ? 14.854 -10.599 -38.015 1.00 93.19 103 GLN A C 1
ATOM 820 O O . GLN A 1 103 ? 15.847 -10.634 -38.751 1.00 93.19 103 GLN A O 1
ATOM 825 N N . CYS A 1 104 ? 14.557 -9.551 -37.245 1.00 94.00 104 CYS A N 1
ATOM 826 C CA . CYS A 1 104 ? 15.403 -8.370 -37.131 1.00 94.00 104 CYS A CA 1
ATOM 827 C C . CYS A 1 104 ? 16.833 -8.740 -36.721 1.00 94.00 104 CYS A C 1
ATOM 829 O O . CYS A 1 104 ? 17.058 -9.698 -35.986 1.00 94.00 104 CYS A O 1
ATOM 831 N N . GLN A 1 105 ? 17.821 -7.997 -37.211 1.00 95.12 105 GLN A N 1
ATOM 832 C CA . GLN A 1 105 ? 19.215 -8.161 -36.803 1.00 95.12 105 GLN A CA 1
ATOM 833 C C . GLN A 1 105 ? 19.557 -7.091 -35.767 1.00 95.12 105 GLN A C 1
ATOM 835 O O . GLN A 1 105 ? 19.129 -5.946 -35.904 1.00 95.12 105 GLN A O 1
ATOM 840 N N . CYS A 1 106 ? 20.353 -7.449 -34.760 1.00 96.25 106 CYS A N 1
ATOM 841 C CA . CYS A 1 106 ? 20.827 -6.500 -33.755 1.00 96.25 106 CYS A CA 1
ATOM 842 C C . CYS A 1 106 ? 22.023 -5.714 -34.297 1.00 96.25 106 CYS A C 1
ATOM 844 O O . CYS A 1 106 ? 23.176 -6.005 -34.000 1.00 96.25 106 CYS A O 1
ATOM 846 N N . THR A 1 107 ? 21.738 -4.765 -35.189 1.00 96.19 107 THR A N 1
ATOM 847 C CA . THR A 1 107 ? 22.737 -3.927 -35.871 1.00 96.19 107 THR A CA 1
ATOM 848 C C . THR A 1 107 ? 23.154 -2.697 -35.066 1.00 96.19 107 THR A C 1
ATOM 850 O O . THR A 1 107 ? 24.011 -1.934 -35.511 1.00 96.19 107 THR A O 1
ATOM 853 N N . GLY A 1 108 ? 22.518 -2.455 -33.922 1.00 94.25 108 GLY A N 1
ATOM 854 C CA . GLY A 1 108 ? 22.837 -1.351 -33.029 1.00 94.25 108 GLY A CA 1
ATOM 855 C C . GLY A 1 108 ? 24.213 -1.517 -32.386 1.00 94.25 108 GLY A C 1
ATOM 856 O O . GLY A 1 108 ? 24.679 -2.632 -32.135 1.00 94.25 108 GLY A O 1
ATOM 857 N N . GLN A 1 109 ? 24.883 -0.397 -32.121 1.00 96.44 109 GLN A N 1
ATOM 858 C CA . GLN A 1 109 ? 26.204 -0.396 -31.497 1.00 96.44 109 GLN A CA 1
ATOM 859 C C . GLN A 1 109 ? 26.145 -1.045 -30.107 1.00 96.44 109 GLN A C 1
ATOM 861 O O . GLN A 1 109 ? 25.220 -0.778 -29.348 1.00 96.44 109 GLN A O 1
ATOM 866 N N . ASN A 1 110 ? 27.141 -1.872 -29.776 1.00 96.75 110 ASN A N 1
ATOM 867 C CA . ASN A 1 110 ? 27.233 -2.604 -28.506 1.00 96.75 110 ASN A CA 1
ATOM 868 C C . ASN A 1 110 ? 25.962 -3.390 -28.140 1.00 96.75 110 ASN A C 1
ATOM 870 O O . ASN A 1 110 ? 25.658 -3.553 -26.961 1.00 96.75 110 ASN A O 1
ATOM 874 N N . SER A 1 111 ? 25.221 -3.865 -29.141 1.00 97.12 111 SER A N 1
ATOM 875 C CA . SER A 1 111 ? 24.086 -4.761 -28.941 1.00 97.12 111 SER A CA 1
ATOM 876 C C . SER A 1 111 ? 24.426 -6.173 -29.404 1.00 97.12 111 SER A C 1
ATOM 878 O O . SER A 1 111 ? 25.267 -6.365 -30.286 1.00 97.12 111 SER A O 1
ATOM 880 N N . PHE A 1 112 ? 23.770 -7.166 -28.818 1.00 95.94 112 PHE A N 1
ATOM 881 C CA . PHE A 1 112 ? 23.795 -8.542 -29.297 1.00 95.94 112 PHE A CA 1
ATOM 882 C C . PHE A 1 112 ? 22.388 -9.134 -29.308 1.00 95.94 112 PHE A C 1
ATOM 884 O O . PHE A 1 112 ? 21.476 -8.620 -28.665 1.00 95.94 112 PHE A O 1
ATOM 891 N N . ALA A 1 113 ? 22.212 -10.191 -30.096 1.00 95.50 113 ALA A N 1
ATOM 892 C CA . ALA A 1 113 ? 20.925 -10.828 -30.322 1.00 95.50 113 ALA A CA 1
ATOM 893 C C . ALA A 1 113 ? 20.645 -11.946 -29.318 1.00 95.50 113 ALA A C 1
ATOM 895 O O . ALA A 1 113 ? 21.467 -12.847 -29.154 1.00 95.50 113 ALA A O 1
ATOM 896 N N . CYS A 1 114 ? 19.441 -11.927 -28.754 1.00 93.88 114 CYS A N 1
ATOM 897 C CA . CYS A 1 114 ? 18.878 -13.005 -27.958 1.00 93.88 114 CYS A CA 1
ATOM 898 C C . CYS A 1 114 ? 17.608 -13.528 -28.616 1.00 93.88 114 CYS A C 1
ATOM 900 O O . CYS A 1 114 ? 16.640 -12.791 -28.790 1.00 93.88 114 CYS A O 1
ATOM 902 N N . ASP A 1 115 ? 17.632 -14.801 -29.003 1.00 92.19 115 ASP A N 1
ATOM 903 C CA . ASP A 1 115 ? 16.485 -15.483 -29.589 1.00 92.19 115 ASP A CA 1
ATOM 904 C C . ASP A 1 115 ? 15.647 -16.130 -28.485 1.00 92.19 115 ASP A C 1
ATOM 906 O O . ASP A 1 115 ? 16.104 -17.023 -27.771 1.00 92.19 115 ASP A O 1
ATOM 910 N N . PHE A 1 116 ? 14.404 -15.682 -28.372 1.00 87.69 116 PHE A N 1
ATOM 911 C CA . PHE A 1 116 ? 13.419 -16.182 -27.427 1.00 87.69 116 PHE A CA 1
ATOM 912 C C . PHE A 1 116 ? 12.429 -17.090 -28.140 1.00 87.69 116 PHE A C 1
ATOM 914 O O . PHE A 1 116 ? 12.093 -16.875 -29.306 1.00 87.69 116 PHE A O 1
ATOM 921 N N . ASN A 1 117 ? 11.948 -18.105 -27.427 1.00 85.75 117 ASN A N 1
ATOM 922 C CA . ASN A 1 117 ? 10.854 -18.954 -27.871 1.00 85.75 117 ASN A CA 1
ATOM 923 C C . ASN A 1 117 ? 9.934 -19.231 -26.685 1.00 85.75 117 ASN A C 1
ATOM 925 O O . ASN A 1 117 ? 10.303 -19.976 -25.777 1.00 85.75 117 ASN A O 1
ATOM 929 N N . GLU A 1 118 ? 8.749 -18.629 -26.696 1.00 82.81 118 GLU A N 1
ATOM 930 C CA . GLU A 1 118 ? 7.751 -18.809 -25.648 1.00 82.81 118 GLU A CA 1
ATOM 931 C C . GLU A 1 118 ? 6.365 -18.986 -26.272 1.00 82.81 118 GLU A C 1
ATOM 933 O O . GLU A 1 118 ? 5.978 -18.284 -27.206 1.00 82.81 118 GLU A O 1
ATOM 938 N N . TRP A 1 119 ? 5.624 -19.991 -25.797 1.00 83.31 119 TRP A N 1
ATOM 939 C CA . TRP A 1 119 ? 4.281 -20.338 -26.289 1.00 83.31 119 TRP A CA 1
ATOM 940 C C . TRP A 1 119 ? 4.177 -20.539 -27.813 1.00 83.31 119 TRP A C 1
ATOM 942 O O . TRP A 1 119 ? 3.128 -20.299 -28.409 1.00 83.31 119 TRP A O 1
ATOM 952 N N . GLY A 1 120 ? 5.257 -21.008 -28.448 1.00 86.06 120 GLY A N 1
ATOM 953 C CA . GLY A 1 120 ? 5.319 -21.233 -29.894 1.00 86.06 120 GLY A CA 1
ATOM 954 C C . GLY A 1 120 ? 5.580 -19.972 -30.722 1.00 86.06 120 GLY A C 1
ATOM 955 O O . GLY A 1 120 ? 5.589 -20.058 -31.950 1.00 86.06 120 GLY A O 1
ATOM 956 N N . TYR A 1 121 ? 5.818 -18.827 -30.079 1.00 85.88 121 TYR A N 1
ATOM 957 C CA . TYR A 1 121 ? 6.267 -17.601 -30.727 1.00 85.88 121 TYR A CA 1
ATOM 958 C C . TYR A 1 121 ? 7.771 -17.452 -30.546 1.00 85.88 121 TYR A C 1
ATOM 960 O O . TYR A 1 121 ? 8.275 -17.501 -29.427 1.00 85.88 121 TYR A O 1
ATOM 968 N N . SER A 1 122 ? 8.482 -17.240 -31.653 1.00 89.12 122 SER A N 1
ATOM 969 C CA . SER A 1 122 ? 9.902 -16.904 -31.629 1.00 89.12 122 SER A CA 1
ATOM 970 C C . SER A 1 122 ? 10.109 -15.436 -31.968 1.00 89.12 122 SER A C 1
ATOM 972 O O . SER A 1 122 ? 9.699 -15.001 -33.048 1.00 89.12 122 SER A O 1
ATOM 974 N N . TRP A 1 123 ? 10.792 -14.695 -31.106 1.00 90.88 123 TRP A N 1
ATOM 975 C CA . TRP A 1 123 ? 11.210 -13.322 -31.382 1.00 90.88 123 TRP A CA 1
ATOM 976 C C . TRP A 1 123 ? 12.675 -13.137 -31.003 1.00 90.88 123 TRP A C 1
ATOM 978 O O . TRP A 1 123 ? 13.246 -13.939 -30.269 1.00 90.88 123 TRP A O 1
ATOM 988 N N . ARG A 1 124 ? 13.288 -12.084 -31.538 1.00 93.69 124 ARG A N 1
ATOM 989 C CA . ARG A 1 124 ? 14.656 -11.702 -31.204 1.00 93.69 124 ARG A CA 1
ATOM 990 C C . ARG A 1 124 ? 14.635 -10.370 -30.485 1.00 93.69 124 ARG A C 1
ATOM 992 O O . ARG A 1 124 ? 14.075 -9.410 -31.007 1.00 93.69 124 ARG A O 1
ATOM 999 N N . GLU A 1 125 ? 15.266 -10.319 -29.325 1.00 94.94 125 GLU A N 1
ATOM 1000 C CA . GLU A 1 125 ? 15.527 -9.080 -28.604 1.00 94.94 125 GLU A CA 1
ATOM 1001 C C . GLU A 1 125 ? 16.999 -8.703 -28.752 1.00 94.94 125 GLU A C 1
ATOM 1003 O O . GLU A 1 125 ? 17.868 -9.571 -28.865 1.00 94.94 125 GLU A O 1
ATOM 1008 N N . CYS A 1 126 ? 17.279 -7.405 -28.765 1.00 96.69 126 CYS A N 1
ATOM 1009 C CA . CYS A 1 126 ? 18.637 -6.890 -28.808 1.00 96.69 126 CYS A CA 1
ATOM 1010 C C . CYS A 1 126 ? 18.984 -6.304 -27.447 1.00 96.69 126 CYS A C 1
ATOM 1012 O O . CYS A 1 126 ? 18.347 -5.344 -27.022 1.00 96.69 126 CYS A O 1
ATOM 1014 N N . LEU A 1 127 ? 19.989 -6.874 -26.790 1.00 95.25 127 LEU A N 1
ATOM 1015 C CA . LEU A 1 127 ? 20.409 -6.512 -25.436 1.00 95.25 127 LEU A CA 1
ATOM 1016 C C . LEU A 1 127 ? 21.813 -5.879 -25.452 1.00 95.25 127 LEU A C 1
ATOM 1018 O O . LEU A 1 127 ? 22.557 -6.095 -26.415 1.00 95.25 127 LEU A O 1
ATOM 1022 N N . PRO A 1 128 ? 22.191 -5.079 -24.436 1.00 96.00 128 PRO A N 1
ATOM 1023 C CA . PRO A 1 128 ? 23.526 -4.481 -24.352 1.00 96.00 128 PRO A CA 1
ATOM 1024 C C . PRO A 1 128 ? 24.610 -5.537 -24.130 1.00 96.00 128 PRO A C 1
ATOM 1026 O O . PRO A 1 128 ? 24.434 -6.421 -23.306 1.00 96.00 128 PRO A O 1
ATOM 1029 N N . LEU A 1 129 ? 25.767 -5.414 -24.790 1.00 92.50 129 LEU A N 1
ATOM 1030 C CA . LEU A 1 129 ? 26.914 -6.310 -24.555 1.00 92.50 129 LEU A CA 1
ATOM 1031 C C . LEU A 1 129 ? 27.396 -6.307 -23.095 1.00 92.50 129 LEU A C 1
ATOM 1033 O O . LEU A 1 129 ? 27.843 -7.340 -22.607 1.00 92.50 129 LEU A O 1
ATOM 1037 N N . GLU A 1 130 ? 27.325 -5.156 -22.424 1.00 91.12 130 GLU A N 1
ATOM 1038 C CA . GLU A 1 130 ? 27.659 -5.016 -21.005 1.00 91.12 130 GLU A CA 1
ATOM 1039 C C . GLU A 1 130 ? 26.383 -5.167 -20.167 1.00 91.12 130 GLU A C 1
ATOM 1041 O O . GLU A 1 130 ? 25.428 -4.411 -20.346 1.00 91.12 130 GLU A O 1
ATOM 1046 N N . GLY A 1 131 ? 26.355 -6.155 -19.270 1.00 84.56 131 GLY A N 1
ATOM 1047 C CA . GLY A 1 131 ? 25.230 -6.420 -18.363 1.00 84.56 131 GLY A CA 1
ATOM 1048 C C . GLY A 1 131 ? 23.989 -7.058 -19.003 1.00 84.56 131 GLY A C 1
ATOM 1049 O O . GLY A 1 131 ? 23.075 -7.449 -18.283 1.00 84.56 131 GLY A O 1
ATOM 1050 N N . GLY A 1 132 ? 23.929 -7.183 -20.331 1.00 87.94 132 GLY A N 1
ATOM 1051 C CA . GLY A 1 132 ? 22.887 -7.954 -21.000 1.00 87.94 132 GLY A CA 1
ATOM 1052 C C . GLY A 1 132 ? 23.227 -9.441 -21.036 1.00 87.94 132 GLY A C 1
ATOM 1053 O O . GLY A 1 132 ? 24.363 -9.835 -21.297 1.00 87.94 132 GLY A O 1
ATOM 1054 N N . PHE A 1 133 ? 22.218 -10.284 -20.845 1.00 87.38 133 PHE A N 1
ATOM 1055 C CA . PHE A 1 133 ? 22.327 -11.733 -20.978 1.00 87.38 133 PHE A CA 1
ATOM 1056 C C . PHE A 1 133 ? 21.103 -12.267 -21.719 1.00 87.38 133 PHE A C 1
ATOM 1058 O O . PHE A 1 133 ? 20.009 -11.736 -21.558 1.00 87.38 133 PHE A O 1
ATOM 1065 N N . CYS A 1 134 ? 21.264 -13.325 -22.519 1.00 87.56 134 CYS A N 1
ATOM 1066 C CA . CYS A 1 134 ? 20.108 -14.041 -23.055 1.00 87.56 134 CYS A CA 1
ATOM 1067 C C . CYS A 1 134 ? 19.575 -14.989 -21.980 1.00 87.56 134 CYS A C 1
ATOM 1069 O O . CYS A 1 134 ? 20.298 -15.921 -21.610 1.00 87.56 134 CYS A O 1
ATOM 1071 N N . PRO A 1 135 ? 18.335 -14.815 -21.496 1.00 81.56 135 PRO A N 1
ATOM 1072 C CA . PRO A 1 135 ? 17.689 -15.824 -20.677 1.00 81.56 135 PRO A CA 1
ATOM 1073 C C . PRO A 1 135 ? 17.675 -17.146 -21.440 1.00 81.56 135 PRO A C 1
ATOM 1075 O O . PRO A 1 135 ? 17.321 -17.204 -22.620 1.00 81.56 135 PRO A O 1
ATOM 1078 N N . GLN A 1 136 ? 18.096 -18.217 -20.780 1.00 82.88 136 GLN A N 1
ATOM 1079 C CA . GLN A 1 136 ? 18.079 -19.529 -21.399 1.00 82.88 136 GLN A CA 1
ATOM 1080 C C . GLN A 1 136 ? 16.635 -20.024 -21.497 1.00 82.88 136 GLN A C 1
ATOM 1082 O O . GLN A 1 136 ? 15.890 -20.010 -20.518 1.00 82.88 136 GLN A O 1
ATOM 1087 N N . THR A 1 137 ? 16.240 -20.499 -22.677 1.00 84.62 137 THR A N 1
ATOM 1088 C CA . THR A 1 137 ? 14.979 -21.225 -22.832 1.00 84.62 137 THR A CA 1
ATOM 1089 C C . THR A 1 137 ? 15.144 -22.622 -22.242 1.00 84.62 137 THR A C 1
ATOM 1091 O O . THR A 1 137 ? 15.922 -23.441 -22.733 1.00 84.62 137 THR A O 1
ATOM 1094 N N . CYS A 1 138 ? 14.439 -22.880 -21.146 1.00 88.12 138 CYS A N 1
ATOM 1095 C CA . CYS A 1 138 ? 14.472 -24.170 -20.469 1.00 88.12 138 CYS A CA 1
ATOM 1096 C C . CYS A 1 138 ? 13.552 -25.188 -21.141 1.00 88.12 138 CYS A C 1
ATOM 1098 O O . CYS A 1 138 ? 12.591 -24.823 -21.824 1.00 88.12 138 CYS A O 1
ATOM 1100 N N . ALA A 1 139 ? 13.845 -26.481 -20.967 1.00 89.62 139 ALA A N 1
ATOM 1101 C CA . ALA A 1 139 ? 12.956 -27.532 -21.452 1.00 89.62 139 ALA A CA 1
ATOM 1102 C C . ALA A 1 139 ? 11.559 -27.410 -20.809 1.00 89.62 139 ALA A C 1
ATOM 1104 O O . ALA A 1 139 ? 11.405 -26.828 -19.741 1.00 89.62 139 ALA A O 1
ATOM 1105 N N . THR A 1 140 ? 10.529 -28.012 -21.420 1.00 88.62 140 THR A N 1
ATOM 1106 C CA . THR A 1 140 ? 9.110 -27.929 -20.989 1.00 88.62 140 THR A CA 1
ATOM 1107 C C . THR A 1 140 ? 8.852 -28.317 -19.521 1.00 88.62 140 THR A C 1
ATOM 1109 O O . THR A 1 140 ? 7.802 -28.011 -18.964 1.00 88.62 140 THR A O 1
ATOM 1112 N N . ASN A 1 141 ? 9.801 -28.998 -18.890 1.00 90.12 141 ASN A N 1
ATOM 1113 C CA . ASN A 1 141 ? 9.740 -29.538 -17.537 1.00 90.12 141 ASN A CA 1
ATOM 1114 C C . ASN A 1 141 ? 10.937 -29.078 -16.684 1.00 90.12 141 ASN A C 1
ATOM 1116 O O . ASN A 1 141 ? 11.282 -29.714 -15.691 1.00 90.12 141 ASN A O 1
ATOM 1120 N N . GLU A 1 142 ? 11.550 -27.970 -17.086 1.00 92.75 142 GLU A N 1
ATOM 1121 C CA . GLU A 1 142 ? 12.546 -27.221 -16.336 1.00 92.75 142 GLU A CA 1
ATOM 1122 C C . GLU A 1 142 ? 12.054 -25.781 -16.146 1.00 92.75 142 GLU A C 1
ATOM 1124 O O . GLU A 1 142 ? 11.191 -25.287 -16.872 1.00 92.75 142 GLU A O 1
ATOM 1129 N N . VAL A 1 143 ? 12.610 -25.094 -15.158 1.00 89.00 143 VAL A N 1
ATOM 1130 C CA . VAL A 1 143 ? 12.367 -23.678 -14.895 1.00 89.00 143 VAL A CA 1
ATOM 1131 C C . VAL A 1 143 ? 13.651 -22.894 -15.122 1.00 89.00 143 VAL A C 1
ATOM 1133 O O . VAL A 1 143 ? 14.739 -23.381 -14.806 1.00 89.00 143 VAL A O 1
ATOM 1136 N N . SER A 1 144 ? 13.521 -21.670 -15.632 1.00 88.69 144 SER A N 1
ATOM 1137 C CA . SER A 1 144 ? 14.632 -20.718 -15.640 1.00 88.69 144 SER A CA 1
ATOM 1138 C C . SER A 1 144 ? 14.871 -20.241 -14.217 1.00 88.69 144 SER A C 1
ATOM 1140 O O . SER A 1 144 ? 13.948 -19.746 -13.564 1.00 88.69 144 SER A O 1
ATOM 1142 N N . CYS A 1 145 ? 16.099 -20.386 -13.730 1.00 88.38 145 CYS A N 1
ATOM 1143 C CA . CYS A 1 145 ? 16.456 -19.862 -12.423 1.00 88.38 145 CYS A CA 1
ATOM 1144 C C . CYS A 1 145 ? 16.489 -18.326 -12.435 1.00 88.38 145 CYS A C 1
ATOM 1146 O O . CYS A 1 145 ? 16.913 -17.739 -13.434 1.00 88.38 145 CYS A O 1
ATOM 1148 N N . PRO A 1 146 ? 16.013 -17.665 -11.362 1.00 87.62 146 PRO A N 1
ATOM 1149 C CA . PRO A 1 146 ? 16.104 -16.213 -11.231 1.00 87.62 146 PRO A CA 1
ATOM 1150 C C . PRO A 1 146 ? 17.551 -15.787 -10.970 1.00 87.62 146 PRO A C 1
ATOM 1152 O O . PRO A 1 146 ? 18.360 -16.609 -10.536 1.00 87.62 146 PRO A O 1
ATOM 1155 N N . SER A 1 147 ? 17.867 -14.506 -11.187 1.00 86.88 147 SER A N 1
ATOM 1156 C CA . SER A 1 147 ? 19.157 -13.940 -10.776 1.00 86.88 147 SER A CA 1
ATOM 1157 C C . SER A 1 147 ? 19.418 -14.187 -9.300 1.00 86.88 147 SER A C 1
ATOM 1159 O O . SER A 1 147 ? 18.497 -14.192 -8.478 1.00 86.88 147 SER A O 1
ATOM 1161 N N . VAL A 1 148 ? 20.682 -14.438 -8.982 1.00 90.12 148 VAL A N 1
ATOM 1162 C CA . VAL A 1 148 ? 21.088 -14.847 -7.644 1.00 90.12 148 VAL A CA 1
ATOM 1163 C C . VAL A 1 148 ? 21.724 -13.675 -6.918 1.00 90.12 148 VAL A C 1
ATOM 1165 O O . VAL A 1 148 ? 22.431 -12.867 -7.512 1.00 90.12 148 VAL A O 1
ATOM 1168 N N . GLU A 1 149 ? 21.455 -13.561 -5.625 1.00 92.06 149 GLU A N 1
ATOM 1169 C CA . GLU A 1 149 ? 22.057 -12.529 -4.785 1.00 92.06 149 GLU A CA 1
ATOM 1170 C C . GLU A 1 149 ? 23.422 -12.986 -4.278 1.00 92.06 149 GLU A C 1
ATOM 1172 O O . GLU A 1 149 ? 23.548 -14.073 -3.705 1.00 92.06 149 GLU A O 1
ATOM 1177 N N . ASP A 1 150 ? 24.430 -12.138 -4.464 1.00 93.19 150 ASP A N 1
ATOM 1178 C CA . ASP A 1 150 ? 25.775 -12.358 -3.951 1.00 93.19 150 ASP A CA 1
ATOM 1179 C C . ASP A 1 150 ? 26.019 -11.533 -2.691 1.00 93.19 150 ASP A C 1
ATOM 1181 O O . ASP A 1 150 ? 25.653 -10.358 -2.598 1.00 93.19 150 ASP A O 1
ATOM 1185 N N . TYR A 1 151 ? 26.722 -12.135 -1.737 1.00 95.38 151 TYR A N 1
ATOM 1186 C CA . TYR A 1 151 ? 27.086 -11.507 -0.478 1.00 95.38 151 TYR A CA 1
ATOM 1187 C C . TYR A 1 151 ? 28.599 -11.591 -0.241 1.00 95.38 151 TYR A C 1
ATOM 1189 O O . TYR A 1 151 ? 29.305 -12.498 -0.692 1.00 95.38 151 TYR A O 1
ATOM 1197 N N . MET A 1 152 ? 29.125 -10.620 0.497 1.00 95.12 152 MET A N 1
ATOM 1198 C CA . MET A 1 152 ? 30.453 -10.698 1.099 1.00 95.12 152 MET A CA 1
ATOM 1199 C C . MET A 1 152 ? 30.434 -11.653 2.308 1.00 95.12 152 MET A C 1
ATOM 1201 O O . MET A 1 152 ? 29.387 -11.823 2.931 1.00 95.12 152 MET A O 1
ATOM 1205 N N . PRO A 1 153 ? 31.586 -12.203 2.749 1.00 96.62 153 PRO A N 1
ATOM 1206 C CA . PRO A 1 153 ? 31.647 -13.067 3.938 1.00 96.62 153 PRO A CA 1
ATOM 1207 C C . PRO A 1 153 ? 31.167 -12.427 5.253 1.00 96.62 153 PRO A C 1
ATOM 1209 O O . PRO A 1 153 ? 31.011 -13.131 6.242 1.00 96.62 153 PRO A O 1
ATOM 1212 N N . ASN A 1 154 ? 30.984 -11.104 5.289 1.00 94.12 154 ASN A N 1
ATOM 1213 C CA . ASN A 1 154 ? 30.452 -10.352 6.429 1.00 94.12 154 ASN A CA 1
ATOM 1214 C C . ASN A 1 154 ? 28.941 -10.045 6.311 1.00 94.12 154 ASN A C 1
ATOM 1216 O O . ASN A 1 154 ? 28.441 -9.257 7.108 1.00 94.12 154 ASN A O 1
ATOM 1220 N N . GLY A 1 155 ? 28.248 -10.573 5.297 1.00 94.62 155 GLY A N 1
ATOM 1221 C CA . GLY A 1 155 ? 26.819 -10.343 5.053 1.00 94.62 155 GLY A CA 1
ATOM 1222 C C . GLY A 1 155 ? 26.483 -9.095 4.238 1.00 94.62 155 GLY A C 1
ATOM 1223 O O . GLY A 1 155 ? 25.316 -8.832 3.981 1.00 94.62 155 GLY A O 1
ATOM 1224 N N . THR A 1 156 ? 27.472 -8.310 3.792 1.00 95.38 156 THR A N 1
ATOM 1225 C CA . THR A 1 156 ? 27.193 -7.153 2.923 1.00 95.38 156 THR A CA 1
ATOM 1226 C C . THR A 1 156 ? 26.744 -7.622 1.539 1.00 95.38 156 THR A C 1
ATOM 1228 O O . THR A 1 156 ? 27.466 -8.377 0.887 1.00 95.38 156 THR A O 1
ATOM 1231 N N . TRP A 1 157 ? 25.579 -7.159 1.085 1.00 94.06 157 TRP A N 1
ATOM 1232 C CA . TRP A 1 157 ? 25.056 -7.433 -0.256 1.00 94.06 157 TRP A CA 1
ATOM 1233 C C . TRP A 1 157 ? 25.958 -6.822 -1.339 1.00 94.06 157 TRP A C 1
ATOM 1235 O O . TRP A 1 157 ? 26.301 -5.640 -1.271 1.00 94.06 157 TRP A O 1
ATOM 1245 N N . LEU A 1 158 ? 26.367 -7.633 -2.319 1.00 92.31 158 LEU A N 1
ATOM 1246 C CA . LEU A 1 158 ? 27.229 -7.223 -3.435 1.00 92.31 158 LEU A CA 1
ATOM 1247 C C . LEU A 1 158 ? 26.440 -6.835 -4.685 1.00 92.31 158 LEU A C 1
ATOM 1249 O O . LEU A 1 158 ? 26.942 -6.061 -5.498 1.00 92.31 158 LEU A O 1
ATOM 1253 N N . GLY A 1 159 ? 25.236 -7.373 -4.845 1.00 90.00 159 GLY A N 1
ATOM 1254 C CA . GLY A 1 159 ? 24.449 -7.223 -6.058 1.00 90.00 159 GLY A CA 1
ATOM 1255 C C . GLY A 1 159 ? 23.753 -8.519 -6.442 1.00 90.00 159 GLY A C 1
ATOM 1256 O O . GLY A 1 159 ? 23.772 -9.512 -5.710 1.00 90.00 159 GLY A O 1
ATOM 1257 N N . PHE A 1 160 ? 23.163 -8.496 -7.628 1.00 89.06 160 PHE A N 1
ATOM 1258 C CA . PHE A 1 160 ? 22.743 -9.706 -8.314 1.00 89.06 160 PHE A CA 1
ATOM 1259 C C . PHE A 1 160 ? 23.866 -10.146 -9.251 1.00 89.06 160 PHE A C 1
ATOM 1261 O O . PHE A 1 160 ? 24.433 -9.308 -9.955 1.00 89.06 160 PHE A O 1
ATOM 1268 N N . SER A 1 161 ? 24.165 -11.439 -9.287 1.00 85.62 161 SER A N 1
ATOM 1269 C CA . SER A 1 161 ? 24.805 -12.037 -10.451 1.00 85.62 161 SER A CA 1
ATOM 1270 C C . SER A 1 161 ? 23.761 -12.736 -11.295 1.00 85.62 161 SER A C 1
ATOM 1272 O O . SER A 1 161 ? 22.770 -13.292 -10.802 1.00 85.62 161 SER A O 1
ATOM 1274 N N . ASP A 1 162 ? 23.987 -12.693 -12.602 1.00 76.56 162 ASP A N 1
ATOM 1275 C CA . ASP A 1 162 ? 23.174 -13.464 -13.517 1.00 76.56 162 ASP A CA 1
ATOM 1276 C C . ASP A 1 162 ? 23.294 -14.938 -13.132 1.00 76.56 162 ASP A C 1
ATOM 1278 O O . ASP A 1 162 ? 24.407 -15.434 -12.891 1.00 76.56 162 ASP A O 1
ATOM 1282 N N . PRO A 1 163 ? 22.160 -15.652 -13.039 1.00 65.62 163 PRO A N 1
ATOM 1283 C CA . PRO A 1 163 ? 22.204 -17.066 -12.748 1.00 65.62 163 PRO A CA 1
ATOM 1284 C C . PRO A 1 163 ? 22.885 -17.665 -13.963 1.00 65.62 163 PRO A C 1
ATOM 1286 O O . PRO A 1 163 ? 22.325 -17.624 -15.055 1.00 65.62 163 PRO A O 1
ATOM 1289 N N . SER A 1 164 ? 24.126 -18.121 -13.818 1.00 55.16 164 SER A N 1
ATOM 1290 C CA . SER A 1 164 ? 24.906 -18.600 -14.954 1.00 55.16 164 SER A CA 1
ATOM 1291 C C . SER A 1 164 ? 24.170 -19.771 -15.617 1.00 55.16 164 SER A C 1
ATOM 1293 O O . SER A 1 164 ? 24.295 -20.922 -15.213 1.00 55.16 164 SER A O 1
ATOM 1295 N N . THR A 1 165 ? 23.333 -19.471 -16.614 1.00 61.53 165 THR A N 1
ATOM 1296 C CA . THR A 1 165 ? 22.760 -20.407 -17.588 1.00 61.53 165 THR A CA 1
ATOM 1297 C C . THR A 1 165 ? 22.152 -21.687 -16.989 1.00 61.53 165 THR A C 1
ATOM 1299 O O . THR A 1 165 ? 22.354 -22.776 -17.521 1.00 61.53 165 THR A O 1
ATOM 1302 N N . SER A 1 166 ? 21.466 -21.614 -15.843 1.00 78.06 166 SER A N 1
ATOM 1303 C CA . SER A 1 166 ? 20.928 -22.819 -15.195 1.00 78.06 166 SER A CA 1
ATOM 1304 C C . SER A 1 166 ? 19.414 -22.899 -15.328 1.00 78.06 166 SER A C 1
ATOM 1306 O O . SER A 1 166 ? 18.651 -22.209 -14.656 1.00 78.06 166 SER A O 1
ATOM 1308 N N . CYS A 1 167 ? 18.985 -23.794 -16.211 1.00 89.19 167 CYS A N 1
ATOM 1309 C CA . CYS A 1 167 ? 17.683 -24.423 -16.101 1.00 89.19 167 CYS A CA 1
ATOM 1310 C C . CYS A 1 167 ? 17.738 -25.463 -14.982 1.00 89.19 167 CYS A C 1
ATOM 1312 O O . CYS A 1 167 ? 18.733 -26.176 -14.834 1.00 89.19 167 CYS A O 1
ATOM 1314 N N . ALA A 1 168 ? 16.681 -25.545 -14.184 1.00 90.69 168 ALA A N 1
ATOM 1315 C CA . ALA A 1 168 ? 16.581 -26.501 -13.090 1.00 90.69 168 ALA A CA 1
ATOM 1316 C C . ALA A 1 168 ? 15.251 -27.255 -13.158 1.00 90.69 168 ALA A C 1
ATOM 1318 O O . ALA A 1 168 ? 14.272 -26.747 -13.690 1.00 90.69 168 ALA A O 1
ATOM 1319 N N . ALA A 1 169 ? 15.175 -28.464 -12.596 1.00 92.50 169 ALA A N 1
ATOM 1320 C CA . ALA A 1 169 ? 13.937 -29.257 -12.620 1.00 92.50 169 ALA A CA 1
ATOM 1321 C C . ALA A 1 169 ? 12.753 -28.557 -11.916 1.00 92.50 169 ALA A C 1
ATOM 1323 O O . ALA A 1 169 ? 11.591 -28.820 -12.208 1.00 92.50 169 ALA A O 1
ATOM 1324 N N . ASN A 1 170 ? 13.049 -27.684 -10.955 1.00 90.81 170 ASN A N 1
ATOM 1325 C CA . ASN A 1 170 ? 12.110 -26.816 -10.256 1.00 90.81 170 ASN A CA 1
ATOM 1326 C C . ASN A 1 170 ? 12.890 -25.652 -9.633 1.00 90.81 170 ASN A C 1
ATOM 1328 O O . ASN A 1 170 ? 14.119 -25.685 -9.561 1.00 90.81 170 ASN A O 1
ATOM 1332 N N . LEU A 1 171 ? 12.175 -24.635 -9.154 1.00 87.06 171 LEU A N 1
ATOM 1333 C CA . LEU A 1 171 ? 12.811 -23.422 -8.639 1.00 87.06 171 LEU A CA 1
ATOM 1334 C C . LEU A 1 171 ? 13.603 -23.664 -7.339 1.00 87.06 171 LEU A C 1
ATOM 1336 O O . LEU A 1 171 ? 14.406 -22.818 -6.951 1.00 87.06 171 LEU A O 1
ATOM 1340 N N . ASP A 1 172 ? 13.377 -24.788 -6.653 1.00 87.56 172 ASP A N 1
ATOM 1341 C CA . ASP A 1 172 ? 14.094 -25.149 -5.421 1.00 87.56 172 ASP A CA 1
ATOM 1342 C C . ASP A 1 172 ? 15.443 -25.816 -5.711 1.00 87.56 172 ASP A C 1
ATOM 1344 O O . ASP A 1 172 ? 16.295 -25.937 -4.836 1.00 87.56 172 ASP A O 1
ATOM 1348 N N . SER A 1 173 ? 15.647 -26.230 -6.961 1.00 90.00 173 SER A N 1
ATOM 1349 C CA . SER A 1 173 ? 16.907 -26.777 -7.461 1.00 90.00 173 SER A CA 1
ATOM 1350 C C . SER A 1 173 ? 17.813 -25.693 -8.060 1.00 90.00 173 SER A C 1
ATOM 1352 O O . SER A 1 173 ? 18.886 -26.010 -8.571 1.00 90.00 173 SER A O 1
ATOM 1354 N N . CYS A 1 174 ? 17.386 -24.427 -8.022 1.00 89.81 174 CYS A N 1
ATOM 1355 C CA . CYS A 1 174 ? 18.185 -23.301 -8.484 1.00 89.81 174 CYS A CA 1
ATOM 1356 C C . CYS A 1 174 ? 19.331 -22.996 -7.509 1.00 89.81 174 CYS A C 1
ATOM 1358 O O . CYS A 1 174 ? 19.111 -22.994 -6.294 1.00 89.81 174 CYS A O 1
ATOM 1360 N N . PRO A 1 175 ? 20.551 -22.729 -8.008 1.00 91.44 175 PRO A N 1
ATOM 1361 C CA . PRO A 1 175 ? 21.665 -22.347 -7.152 1.00 91.44 175 PRO A CA 1
ATOM 1362 C C . PRO A 1 175 ? 21.414 -20.972 -6.522 1.00 91.44 175 PRO A C 1
ATOM 1364 O O . PRO A 1 175 ? 20.724 -20.133 -7.095 1.00 91.44 175 PRO A O 1
ATOM 1367 N N . CYS A 1 176 ? 22.014 -20.734 -5.358 1.00 92.56 176 CYS A N 1
ATOM 1368 C CA . CYS A 1 176 ? 22.142 -19.393 -4.793 1.00 92.56 176 CYS A CA 1
ATOM 1369 C C . CYS A 1 176 ? 23.516 -18.800 -5.117 1.00 92.56 176 CYS A C 1
ATOM 1371 O O . CYS A 1 176 ? 24.440 -19.528 -5.491 1.00 92.56 176 CYS A O 1
ATOM 1373 N N . GLY A 1 177 ? 23.634 -17.481 -4.969 1.00 91.88 177 GLY A N 1
ATOM 1374 C CA . GLY A 1 177 ? 24.872 -16.751 -5.205 1.00 91.88 177 GLY A CA 1
ATOM 1375 C C . GLY A 1 177 ? 25.936 -17.049 -4.151 1.00 91.88 177 GLY A C 1
ATOM 1376 O O . GLY A 1 177 ? 25.773 -17.862 -3.234 1.00 91.88 177 GLY A O 1
ATOM 1377 N N . LYS A 1 178 ? 27.078 -16.392 -4.291 1.00 94.50 178 LYS A N 1
ATOM 1378 C CA . LYS A 1 178 ? 28.215 -16.522 -3.390 1.00 94.50 178 LYS A CA 1
ATOM 1379 C C . LYS A 1 178 ? 27.843 -16.049 -1.984 1.00 94.50 178 LYS A C 1
ATOM 1381 O O . LYS A 1 178 ? 27.243 -14.995 -1.805 1.00 94.50 178 LYS A O 1
ATOM 1386 N N . GLU A 1 179 ? 28.251 -16.831 -0.983 1.00 96.44 179 GLU A N 1
ATOM 1387 C CA . GLU A 1 179 ? 27.913 -16.618 0.432 1.00 96.44 179 GLU A CA 1
ATOM 1388 C C . GLU A 1 179 ? 26.397 -16.579 0.728 1.00 96.44 179 GLU A C 1
ATOM 1390 O O . GLU A 1 179 ? 26.000 -16.138 1.805 1.00 96.44 179 GLU A O 1
ATOM 1395 N N . ALA A 1 180 ? 25.551 -17.080 -0.178 1.00 95.25 180 ALA A N 1
ATOM 1396 C CA . ALA A 1 180 ? 24.116 -17.226 0.037 1.00 95.25 180 ALA A CA 1
ATOM 1397 C C . ALA A 1 180 ? 23.717 -18.693 0.275 1.00 95.25 180 ALA A C 1
ATOM 1399 O O . ALA A 1 180 ? 24.427 -19.628 -0.107 1.00 95.25 180 ALA A O 1
ATOM 1400 N N . LYS A 1 181 ? 22.556 -18.910 0.897 1.00 94.62 181 LYS A N 1
ATOM 1401 C CA . LYS A 1 181 ? 21.925 -20.228 1.047 1.00 94.62 181 LYS A CA 1
ATOM 1402 C C . LYS A 1 181 ? 20.472 -20.203 0.604 1.00 94.62 181 LYS A C 1
ATOM 1404 O O . LYS A 1 181 ? 19.811 -19.172 0.689 1.00 94.62 181 LYS A O 1
ATOM 1409 N N . PHE A 1 182 ? 19.981 -21.367 0.189 1.00 91.62 182 PHE A N 1
ATOM 1410 C CA . PHE A 1 182 ? 18.597 -21.549 -0.223 1.00 91.62 182 PHE A CA 1
ATOM 1411 C C . PHE A 1 182 ? 17.667 -21.786 0.977 1.00 91.62 182 PHE A C 1
ATOM 1413 O O . PHE A 1 182 ? 17.954 -22.624 1.836 1.00 91.62 182 PHE A O 1
ATOM 1420 N N . CYS A 1 183 ? 16.528 -21.097 1.002 1.00 92.56 183 CYS A N 1
ATOM 1421 C CA . CYS A 1 183 ? 15.485 -21.218 2.014 1.00 92.56 183 CYS A CA 1
ATOM 1422 C C . CYS A 1 183 ? 14.234 -21.885 1.441 1.00 92.56 183 CYS A C 1
ATOM 1424 O O . CYS A 1 183 ? 13.368 -21.245 0.843 1.00 92.56 183 CYS A O 1
ATOM 1426 N N . SER A 1 184 ? 14.131 -23.198 1.662 1.00 90.25 184 SER A N 1
ATOM 1427 C CA . SER A 1 184 ? 13.014 -24.011 1.174 1.00 90.25 184 SER A CA 1
ATOM 1428 C C . SER A 1 184 ? 11.664 -23.513 1.689 1.00 90.25 184 SER A C 1
ATOM 1430 O O . SER A 1 184 ? 11.474 -23.350 2.892 1.00 90.25 184 SER A O 1
ATOM 1432 N N . GLY A 1 185 ? 10.714 -23.329 0.769 1.00 85.25 185 GLY A N 1
ATOM 1433 C CA . GLY A 1 185 ? 9.346 -22.883 1.051 1.00 85.25 185 GLY A CA 1
ATOM 1434 C C . GLY A 1 185 ? 9.167 -21.366 1.185 1.00 85.25 185 GLY A C 1
ATOM 1435 O O . GLY A 1 185 ? 8.030 -20.911 1.272 1.00 85.25 185 GLY A O 1
ATOM 1436 N N . SER A 1 186 ? 10.253 -20.587 1.202 1.00 85.81 186 SER A N 1
ATOM 1437 C CA . SER A 1 186 ? 10.202 -19.124 1.288 1.00 85.81 186 SER A CA 1
ATOM 1438 C C . SER A 1 186 ? 9.960 -18.514 -0.091 1.00 85.81 186 SER A C 1
ATOM 1440 O O . SER A 1 186 ? 10.431 -19.031 -1.105 1.00 85.81 186 SER A O 1
ATOM 1442 N N . THR A 1 187 ? 9.275 -17.370 -0.142 1.00 83.75 187 THR A N 1
ATOM 1443 C CA . THR A 1 187 ? 9.255 -16.529 -1.350 1.00 83.75 187 THR A CA 1
ATOM 1444 C C . THR A 1 187 ? 10.619 -15.878 -1.596 1.00 83.75 187 THR A C 1
ATOM 1446 O O . THR A 1 187 ? 11.005 -15.686 -2.747 1.00 83.75 187 THR A O 1
ATOM 1449 N N . ILE A 1 188 ? 11.369 -15.601 -0.522 1.00 81.62 188 ILE A N 1
ATOM 1450 C CA . ILE A 1 188 ? 12.769 -15.167 -0.557 1.00 81.62 188 ILE A CA 1
ATOM 1451 C C . ILE A 1 188 ? 13.637 -16.423 -0.587 1.00 81.62 188 ILE A C 1
ATOM 1453 O O . ILE A 1 188 ? 13.836 -17.078 0.438 1.00 81.62 188 ILE A O 1
ATOM 1457 N N . ARG A 1 189 ? 14.089 -16.792 -1.785 1.00 84.81 189 ARG A N 1
ATOM 1458 C CA . ARG A 1 189 ? 14.748 -18.079 -2.042 1.00 84.81 189 ARG A CA 1
ATOM 1459 C C . ARG A 1 189 ? 16.180 -18.128 -1.542 1.00 84.81 189 ARG A C 1
ATOM 1461 O O . ARG A 1 189 ? 16.559 -19.137 -0.966 1.00 84.81 189 ARG A O 1
ATOM 1468 N N . CYS A 1 190 ? 16.956 -17.076 -1.767 1.00 92.25 190 CYS A N 1
ATOM 1469 C CA . CYS A 1 190 ? 18.364 -17.015 -1.400 1.00 92.25 190 CYS A CA 1
ATOM 1470 C C . CYS A 1 190 ? 18.577 -15.868 -0.418 1.00 92.25 190 CYS A C 1
ATOM 1472 O O . CYS A 1 190 ? 18.147 -14.756 -0.694 1.00 92.25 190 CYS A O 1
ATOM 1474 N N . ILE A 1 191 ? 19.218 -16.150 0.713 1.00 94.69 191 ILE A N 1
ATOM 1475 C CA . ILE A 1 191 ? 19.606 -15.153 1.724 1.00 94.69 191 ILE A CA 1
ATOM 1476 C C . ILE A 1 191 ? 21.070 -15.357 2.099 1.00 94.69 191 ILE A C 1
ATOM 1478 O O . ILE A 1 191 ? 21.655 -16.383 1.740 1.00 94.69 191 ILE A O 1
ATOM 1482 N N . PHE A 1 192 ? 21.653 -14.442 2.871 1.00 96.38 192 PHE A N 1
ATOM 1483 C CA . PHE A 1 192 ? 23.004 -14.625 3.391 1.00 96.38 192 PHE A CA 1
ATOM 1484 C C . PHE A 1 192 ? 23.124 -15.935 4.193 1.00 96.38 192 PHE A C 1
ATOM 1486 O O . PHE A 1 192 ? 22.271 -16.279 5.011 1.00 96.38 192 PHE A O 1
ATOM 1493 N N . LYS A 1 193 ? 24.195 -16.702 3.962 1.00 95.81 193 LYS A N 1
ATOM 1494 C CA . LYS A 1 193 ? 24.355 -18.066 4.501 1.00 95.81 193 LYS A CA 1
ATOM 1495 C C . LYS A 1 193 ? 24.252 -18.161 6.034 1.00 95.81 193 LYS A C 1
ATOM 1497 O O . LYS A 1 193 ? 23.830 -19.205 6.540 1.00 95.81 193 LYS A O 1
ATOM 1502 N N . ASP A 1 194 ? 24.605 -17.098 6.756 1.00 95.50 194 ASP A N 1
ATOM 1503 C CA . ASP A 1 194 ? 24.602 -17.065 8.223 1.00 95.50 194 ASP A CA 1
ATOM 1504 C C . ASP A 1 194 ? 23.307 -16.464 8.810 1.00 95.50 194 ASP A C 1
ATOM 1506 O O . ASP A 1 194 ? 23.118 -16.516 10.021 1.00 95.50 194 ASP A O 1
ATOM 1510 N N . GLU A 1 195 ? 22.390 -15.947 7.982 1.00 93.69 195 GLU A N 1
ATOM 1511 C CA . GLU A 1 195 ? 21.060 -15.487 8.418 1.00 93.69 195 GLU A CA 1
ATOM 1512 C C . GLU A 1 195 ? 20.072 -16.646 8.522 1.00 93.69 195 GLU A C 1
ATOM 1514 O O . GLU A 1 195 ? 20.132 -17.595 7.746 1.00 93.69 195 GLU A O 1
ATOM 1519 N N . ASP A 1 196 ? 19.129 -16.602 9.458 1.00 93.19 196 ASP A N 1
ATOM 1520 C CA . ASP A 1 196 ? 18.098 -17.635 9.548 1.00 93.19 196 ASP A CA 1
ATOM 1521 C C . ASP A 1 196 ? 17.078 -17.509 8.409 1.00 93.19 196 ASP A C 1
ATOM 1523 O O . ASP A 1 196 ? 16.644 -16.418 8.044 1.00 93.19 196 ASP A O 1
ATOM 1527 N N . CYS A 1 197 ? 16.672 -18.648 7.842 1.00 93.31 197 CYS A N 1
ATOM 1528 C CA . CYS A 1 197 ? 15.644 -18.654 6.805 1.00 93.31 197 CYS A CA 1
ATOM 1529 C C . CYS A 1 197 ? 14.308 -18.132 7.351 1.00 93.31 197 CYS A C 1
ATOM 1531 O O . CYS A 1 197 ? 13.926 -18.529 8.458 1.00 93.31 197 CYS A O 1
ATOM 1533 N N . PRO A 1 198 ? 13.553 -17.329 6.570 1.00 93.88 198 PRO A N 1
ATOM 1534 C CA . PRO A 1 198 ? 12.214 -16.909 6.956 1.00 93.88 198 PRO A CA 1
ATOM 1535 C C . PRO A 1 198 ? 11.349 -18.111 7.318 1.00 93.88 198 PRO A C 1
ATOM 1537 O O . PRO A 1 198 ? 11.353 -19.136 6.631 1.00 93.88 198 PRO A O 1
ATOM 1540 N N . VAL A 1 199 ? 10.583 -17.988 8.396 1.00 94.88 199 VAL A N 1
ATOM 1541 C CA . VAL A 1 199 ? 9.755 -19.089 8.874 1.00 94.88 199 VAL A CA 1
ATOM 1542 C C . VAL A 1 199 ? 8.489 -19.167 8.023 1.00 94.88 199 VAL A C 1
ATOM 1544 O O . VAL A 1 199 ? 7.717 -18.208 7.949 1.00 94.88 199 VAL A O 1
ATOM 1547 N N . ILE A 1 200 ? 8.258 -20.312 7.377 1.00 94.00 200 ILE A N 1
ATOM 1548 C CA . ILE A 1 200 ? 7.039 -20.577 6.600 1.00 94.00 200 ILE A CA 1
ATOM 1549 C C . ILE A 1 200 ? 6.181 -21.580 7.347 1.00 94.00 200 ILE A C 1
ATOM 1551 O O . ILE A 1 200 ? 6.621 -22.682 7.673 1.00 94.00 200 ILE A O 1
ATOM 1555 N N . CYS A 1 201 ? 4.941 -21.184 7.604 1.00 95.81 201 CYS A N 1
ATOM 1556 C CA . CYS A 1 201 ? 3.968 -22.017 8.288 1.00 95.81 201 CYS A CA 1
ATOM 1557 C C . CYS A 1 201 ? 3.072 -22.716 7.274 1.00 95.81 201 CYS A C 1
ATOM 1559 O O . CYS A 1 201 ? 2.704 -22.136 6.257 1.00 95.81 201 CYS A O 1
ATOM 1561 N N . THR A 1 202 ? 2.729 -23.970 7.559 1.00 95.31 202 THR A N 1
ATOM 1562 C CA . THR A 1 202 ? 1.715 -24.699 6.782 1.00 95.31 202 THR A CA 1
ATOM 1563 C C . THR A 1 202 ? 0.326 -24.096 7.004 1.00 95.31 202 THR A C 1
ATOM 1565 O O . THR A 1 202 ? 0.112 -23.405 7.995 1.00 95.31 202 THR A O 1
ATOM 1568 N N . ASP A 1 203 ? -0.657 -24.443 6.170 1.00 95.12 203 ASP A N 1
ATOM 1569 C CA . ASP A 1 203 ? -2.053 -23.983 6.322 1.00 95.12 203 ASP A CA 1
ATOM 1570 C C . ASP A 1 203 ? -2.691 -24.373 7.674 1.00 95.12 203 ASP A C 1
ATOM 1572 O O . ASP A 1 203 ? -3.656 -23.763 8.135 1.00 95.12 203 ASP A O 1
ATOM 1576 N N . SER A 1 204 ? -2.148 -25.404 8.333 1.00 96.69 204 SER A N 1
ATOM 1577 C CA . SER A 1 204 ? -2.569 -25.862 9.667 1.00 96.69 204 SER A CA 1
ATOM 1578 C C . SER A 1 204 ? -1.881 -25.129 10.826 1.00 96.69 204 SER A C 1
ATOM 1580 O O . SER A 1 204 ? -2.117 -25.435 12.002 1.00 96.69 204 SER A O 1
ATOM 1582 N N . GLN A 1 205 ? -1.003 -24.186 10.498 1.00 97.69 205 GLN A N 1
ATOM 1583 C CA . GLN A 1 205 ? -0.209 -23.411 11.429 1.00 97.69 205 GLN A CA 1
ATOM 1584 C C . GLN A 1 205 ? -0.422 -21.913 11.209 1.00 97.69 205 GLN A C 1
ATOM 1586 O O . GLN A 1 205 ? -0.776 -21.453 10.128 1.00 97.69 205 GLN A O 1
ATOM 1591 N N . LYS A 1 206 ? -0.143 -21.131 12.248 1.00 96.50 206 LYS A N 1
ATOM 1592 C CA . LYS A 1 206 ? -0.015 -19.679 12.160 1.00 96.50 206 LYS A CA 1
ATOM 1593 C C . LYS A 1 206 ? 1.394 -19.252 12.543 1.00 96.50 206 LYS A C 1
ATOM 1595 O O . LYS A 1 206 ? 2.059 -19.911 13.349 1.00 96.50 206 LYS A O 1
ATOM 1600 N N . LYS A 1 207 ? 1.821 -18.133 11.965 1.00 96.50 207 LYS A N 1
ATOM 1601 C CA . LYS A 1 207 ? 3.088 -17.482 12.280 1.00 96.50 207 LYS A CA 1
ATOM 1602 C C . LYS A 1 207 ? 2.933 -16.636 13.542 1.00 96.50 207 LYS A C 1
ATOM 1604 O O . LYS A 1 207 ? 2.006 -15.839 13.644 1.00 96.50 207 LYS A O 1
ATOM 1609 N N . CYS A 1 208 ? 3.852 -16.812 14.480 1.00 97.44 208 CYS A N 1
ATOM 1610 C CA . CYS A 1 208 ? 3.950 -16.038 15.708 1.00 97.44 208 CYS A CA 1
ATOM 1611 C C . CYS A 1 208 ? 5.255 -15.252 15.724 1.00 97.44 208 CYS A C 1
ATOM 1613 O O . CYS A 1 208 ? 6.312 -15.812 15.433 1.00 97.44 208 CYS A O 1
ATOM 1615 N N . TYR A 1 209 ? 5.172 -13.991 16.133 1.00 96.62 209 TYR A N 1
ATOM 1616 C CA . TYR A 1 209 ? 6.319 -13.120 16.351 1.00 96.62 209 TYR A CA 1
ATOM 1617 C C . TYR A 1 209 ? 6.664 -13.117 17.835 1.00 96.62 209 TYR A C 1
ATOM 1619 O O . TYR A 1 209 ? 5.827 -12.770 18.668 1.00 96.62 209 TYR A O 1
ATOM 1627 N N . ILE A 1 210 ? 7.880 -13.538 18.165 1.00 97.38 210 ILE A N 1
ATOM 1628 C CA . ILE A 1 210 ? 8.372 -13.585 19.535 1.00 97.38 210 ILE A CA 1
ATOM 1629 C C . ILE A 1 210 ? 9.466 -12.543 19.686 1.00 97.38 210 ILE A C 1
ATOM 1631 O O . ILE A 1 210 ? 10.502 -12.648 19.035 1.00 97.38 210 ILE A O 1
ATOM 1635 N N . THR A 1 211 ? 9.264 -11.590 20.588 1.00 97.31 211 THR A N 1
ATOM 1636 C CA . THR A 1 211 ? 10.261 -10.568 20.911 1.00 97.31 211 THR A CA 1
ATOM 1637 C C . THR A 1 211 ? 10.749 -10.756 22.338 1.00 97.31 211 THR A C 1
ATOM 1639 O O . THR A 1 211 ? 9.950 -10.832 23.270 1.00 97.31 211 THR A O 1
ATOM 1642 N N . ASP A 1 212 ? 12.062 -10.848 22.512 1.00 97.50 212 ASP A N 1
ATOM 1643 C CA . ASP A 1 212 ? 12.709 -10.946 23.813 1.00 97.50 212 ASP A CA 1
ATOM 1644 C C . ASP A 1 212 ? 13.246 -9.581 24.244 1.00 97.50 212 ASP A C 1
ATOM 1646 O O . ASP A 1 212 ? 13.852 -8.856 23.453 1.00 97.50 212 ASP A O 1
ATOM 1650 N N . TYR A 1 213 ? 13.090 -9.275 25.530 1.00 97.62 213 TYR A N 1
ATOM 1651 C CA . TYR A 1 213 ? 13.621 -8.065 26.146 1.00 97.62 213 TYR A CA 1
ATOM 1652 C C . TYR A 1 213 ? 14.503 -8.391 27.349 1.00 97.62 213 TYR A C 1
ATOM 1654 O O . TYR A 1 213 ? 14.412 -9.464 27.959 1.00 97.62 213 TYR A O 1
ATOM 1662 N N . THR A 1 214 ? 15.378 -7.462 27.724 1.00 97.44 214 THR A N 1
ATOM 1663 C CA . THR A 1 214 ? 16.104 -7.505 28.995 1.00 97.44 214 THR A CA 1
ATOM 1664 C C . THR A 1 214 ? 15.149 -7.203 30.154 1.00 97.44 214 THR A C 1
ATOM 1666 O O . THR A 1 214 ? 13.999 -6.816 29.958 1.00 97.44 214 THR A O 1
ATOM 1669 N N . ALA A 1 215 ? 15.609 -7.386 31.395 1.00 96.19 215 ALA A N 1
ATOM 1670 C CA . ALA A 1 215 ? 14.819 -6.988 32.565 1.00 96.19 215 ALA A CA 1
ATOM 1671 C C . ALA A 1 215 ? 14.629 -5.458 32.657 1.00 96.19 215 ALA A C 1
ATOM 1673 O O . ALA A 1 215 ? 13.721 -5.005 33.343 1.00 96.19 215 ALA A O 1
ATOM 1674 N N . GLY A 1 216 ? 15.479 -4.681 31.971 1.00 96.44 216 GLY A N 1
ATOM 1675 C CA . GLY A 1 216 ? 15.354 -3.230 31.813 1.00 96.44 216 GLY A CA 1
ATOM 1676 C C . GLY A 1 216 ? 14.524 -2.814 30.595 1.00 96.44 216 GLY A C 1
ATOM 1677 O O . GLY A 1 216 ? 14.612 -1.663 30.192 1.00 96.44 216 GLY A O 1
ATOM 1678 N N . GLU A 1 217 ? 13.761 -3.742 30.004 1.00 95.81 217 GLU A N 1
ATOM 1679 C CA . GLU A 1 217 ? 12.902 -3.514 28.832 1.00 95.81 217 GLU A CA 1
ATOM 1680 C C . GLU A 1 217 ? 13.652 -3.105 27.546 1.00 95.81 217 GLU A C 1
ATOM 1682 O O . GLU A 1 217 ? 13.061 -2.567 26.612 1.00 95.81 217 GLU A O 1
ATOM 1687 N N . GLU A 1 218 ? 14.949 -3.409 27.448 1.00 96.31 218 GLU A N 1
ATOM 1688 C CA . GLU A 1 218 ? 15.725 -3.213 26.215 1.00 96.31 218 GLU A CA 1
ATOM 1689 C C . GLU A 1 218 ? 15.534 -4.403 25.268 1.00 96.31 218 GLU A C 1
ATOM 1691 O O . GLU A 1 218 ? 15.509 -5.551 25.711 1.00 96.31 218 GLU A O 1
ATOM 1696 N N . PHE A 1 219 ? 15.410 -4.147 23.967 1.00 96.56 219 PHE A N 1
ATOM 1697 C CA . PHE A 1 219 ? 15.265 -5.191 22.949 1.00 96.56 219 PHE A CA 1
ATOM 1698 C C . PHE A 1 219 ? 16.497 -6.115 22.912 1.00 96.56 219 PHE A C 1
ATOM 1700 O O . PHE A 1 219 ? 17.629 -5.634 22.879 1.00 96.56 219 PHE A O 1
ATOM 1707 N N . ILE A 1 220 ? 16.278 -7.436 22.905 1.00 96.62 220 ILE A N 1
ATOM 1708 C CA . ILE A 1 220 ? 17.337 -8.449 22.743 1.00 96.62 220 ILE A CA 1
ATOM 1709 C C . ILE A 1 220 ? 17.308 -9.024 21.328 1.00 96.62 220 ILE A C 1
ATOM 1711 O O . ILE A 1 220 ? 18.329 -9.033 20.646 1.00 96.62 220 ILE A O 1
ATOM 1715 N N . SER A 1 221 ? 16.156 -9.557 20.926 1.00 95.56 221 SER A N 1
ATOM 1716 C CA . SER A 1 221 ? 15.988 -10.272 19.663 1.00 95.56 221 SER A CA 1
ATOM 1717 C C . SER A 1 221 ? 14.518 -10.432 19.317 1.00 95.56 221 SER A C 1
ATOM 1719 O O . SER A 1 221 ? 13.655 -10.469 20.197 1.00 95.56 221 SER A O 1
ATOM 1721 N N . ASP A 1 222 ? 14.249 -10.628 18.039 1.00 96.00 222 ASP A N 1
ATOM 1722 C CA . ASP A 1 222 ? 13.003 -11.136 17.502 1.00 96.00 222 ASP A CA 1
ATOM 1723 C C . ASP A 1 222 ? 13.229 -12.493 16.825 1.00 96.00 222 ASP A C 1
ATOM 1725 O O . ASP A 1 222 ? 14.319 -12.831 16.369 1.00 96.00 222 ASP A O 1
ATOM 1729 N N . ARG A 1 223 ? 12.194 -13.328 16.819 1.00 95.12 223 ARG A N 1
ATOM 1730 C CA . ARG A 1 223 ? 12.158 -14.547 16.012 1.00 95.12 223 ARG A CA 1
ATOM 1731 C C . ARG A 1 223 ? 10.734 -14.875 15.622 1.00 95.12 223 ARG A C 1
ATOM 1733 O O . ARG A 1 223 ? 9.791 -14.644 16.381 1.00 95.12 223 ARG A O 1
ATOM 1740 N N . GLU A 1 224 ? 10.596 -15.488 14.463 1.00 95.94 224 GLU A N 1
ATOM 1741 C CA . GLU A 1 224 ? 9.335 -16.054 14.014 1.00 95.94 224 GLU A CA 1
ATOM 1742 C C . GLU A 1 224 ? 9.264 -17.534 14.413 1.00 95.94 224 GLU A C 1
ATOM 1744 O O . GLU A 1 224 ? 10.270 -18.241 14.412 1.00 95.94 224 GLU A O 1
ATOM 1749 N N . VAL A 1 225 ? 8.077 -18.030 14.759 1.00 96.50 225 VAL A N 1
ATOM 1750 C CA . VAL A 1 225 ? 7.830 -19.470 14.936 1.00 96.50 225 VAL A CA 1
ATOM 1751 C C . VAL A 1 225 ? 6.486 -19.860 14.337 1.00 96.50 225 VAL A C 1
ATOM 1753 O O . VAL A 1 225 ? 5.555 -19.056 14.306 1.00 96.50 225 VAL A O 1
ATOM 1756 N N . CYS A 1 226 ? 6.356 -21.117 13.921 1.00 97.56 226 CYS A N 1
ATOM 1757 C CA . CYS A 1 226 ? 5.064 -21.689 13.561 1.00 97.56 226 CYS A CA 1
ATOM 1758 C C . CYS A 1 226 ? 4.470 -22.452 14.738 1.00 97.56 226 CYS A C 1
ATOM 1760 O O . CYS A 1 226 ? 5.110 -23.333 15.313 1.00 97.56 226 CYS A O 1
ATOM 1762 N N . VAL A 1 227 ? 3.216 -22.154 15.057 1.00 97.62 227 VAL A N 1
ATOM 1763 C CA . VAL A 1 227 ? 2.404 -22.923 16.011 1.00 97.62 227 VAL A CA 1
ATOM 1764 C C . VAL A 1 227 ? 1.138 -23.405 15.315 1.00 97.62 227 VAL A C 1
ATOM 1766 O O . VAL A 1 227 ? 0.773 -22.862 14.278 1.00 97.62 227 VAL A O 1
ATOM 1769 N N . ALA A 1 228 ? 0.452 -24.416 15.850 1.00 97.38 228 ALA A N 1
ATOM 1770 C CA . ALA A 1 228 ? -0.844 -24.833 15.304 1.00 97.38 228 ALA A CA 1
ATOM 1771 C C . ALA A 1 228 ? -1.829 -23.647 15.265 1.00 97.38 228 ALA A C 1
ATOM 1773 O O . ALA A 1 228 ? -1.812 -22.814 16.171 1.00 97.38 228 ALA A O 1
ATOM 1774 N N . SER A 1 229 ? -2.707 -23.565 14.261 1.00 96.44 229 SER A N 1
ATOM 1775 C CA . SER A 1 229 ? -3.581 -22.391 14.067 1.00 96.44 229 SER A CA 1
ATOM 1776 C C . SER A 1 229 ? -4.461 -22.055 15.283 1.00 96.44 229 SER A C 1
ATOM 1778 O O . SER A 1 229 ? -4.786 -20.891 15.510 1.00 96.44 229 SER A O 1
ATOM 1780 N N . ASN A 1 230 ? -4.803 -23.052 16.105 1.00 95.06 230 ASN A N 1
ATOM 1781 C CA . ASN A 1 230 ? -5.573 -22.897 17.344 1.00 95.06 230 ASN A CA 1
ATOM 1782 C C . ASN A 1 230 ? -4.719 -22.800 18.625 1.00 95.06 230 ASN A C 1
ATOM 1784 O O . ASN A 1 230 ? -5.273 -22.603 19.704 1.00 95.06 230 ASN A O 1
ATOM 1788 N N . ALA A 1 231 ? -3.398 -22.960 18.538 1.00 96.62 231 ALA A N 1
ATOM 1789 C CA . ALA A 1 231 ? -2.498 -22.822 19.677 1.00 96.62 231 ALA A CA 1
ATOM 1790 C C . ALA A 1 231 ? -2.183 -21.346 19.932 1.00 96.62 231 ALA A C 1
ATOM 1792 O O . ALA A 1 231 ? -2.157 -20.539 19.008 1.00 96.62 231 ALA A O 1
ATOM 1793 N N . THR A 1 232 ? -1.926 -20.968 21.179 1.00 95.50 232 THR A N 1
ATOM 1794 C CA . THR A 1 232 ? -1.552 -19.586 21.501 1.00 95.50 232 THR A CA 1
ATOM 1795 C C . THR A 1 232 ? -0.067 -19.341 21.235 1.00 95.50 232 THR A C 1
ATOM 1797 O O . THR A 1 232 ? 0.769 -20.178 21.585 1.00 95.50 232 THR A O 1
ATOM 1800 N N . CYS A 1 233 ? 0.276 -18.185 20.668 1.00 96.62 233 CYS A N 1
ATOM 1801 C CA . CYS A 1 233 ? 1.655 -17.808 20.366 1.00 96.62 233 CYS A CA 1
ATOM 1802 C C . CYS A 1 233 ? 2.496 -17.687 21.648 1.00 96.62 233 CYS A C 1
ATOM 1804 O O . CYS A 1 233 ? 2.089 -16.975 22.572 1.00 96.62 233 CYS A O 1
ATOM 1806 N N . PRO A 1 234 ? 3.649 -18.372 21.770 1.00 97.50 234 PRO A N 1
ATOM 1807 C CA . PRO A 1 234 ? 4.514 -18.231 22.938 1.00 97.50 234 PRO A CA 1
ATOM 1808 C C . PRO A 1 234 ? 5.060 -16.801 23.034 1.00 97.50 234 PRO A C 1
ATOM 1810 O O . PRO A 1 234 ? 5.393 -16.193 22.023 1.00 97.50 234 PRO A O 1
ATOM 1813 N N . CYS A 1 235 ? 5.169 -16.285 24.256 1.00 97.62 235 CYS A N 1
ATOM 1814 C CA . CYS A 1 235 ? 5.765 -14.976 24.499 1.00 97.62 235 CYS A CA 1
ATOM 1815 C C . CYS A 1 235 ? 7.276 -15.072 24.689 1.00 97.62 235 CYS A C 1
ATOM 1817 O O . CYS A 1 235 ? 7.796 -16.092 25.150 1.00 97.62 235 CYS A O 1
ATOM 1819 N N . GLY A 1 236 ? 7.970 -13.996 24.325 1.00 97.19 236 GLY A N 1
ATOM 1820 C CA . GLY A 1 236 ? 9.409 -13.889 24.504 1.00 97.19 236 GLY A CA 1
ATOM 1821 C C . GLY A 1 236 ? 9.777 -13.575 25.947 1.00 97.19 236 GLY A C 1
ATOM 1822 O O . GLY A 1 236 ? 8.933 -13.285 26.801 1.00 97.19 236 GLY A O 1
ATOM 1823 N N . LYS A 1 237 ? 11.068 -13.642 26.237 1.00 98.00 237 LYS A N 1
ATOM 1824 C CA . LYS A 1 237 ? 11.635 -13.347 27.546 1.00 98.00 237 LYS A CA 1
ATOM 1825 C C . LYS A 1 237 ? 11.269 -11.924 27.976 1.00 98.00 237 LYS A C 1
ATOM 1827 O O . LYS A 1 237 ? 11.422 -10.985 27.204 1.00 98.00 237 LYS A O 1
ATOM 1832 N N . ASN A 1 238 ? 10.823 -11.784 29.227 1.00 97.00 238 ASN A N 1
ATOM 1833 C CA . ASN A 1 238 ? 10.383 -10.517 29.829 1.00 97.00 238 ASN A CA 1
ATOM 1834 C C . ASN A 1 238 ? 9.225 -9.823 29.089 1.00 97.00 238 ASN A C 1
ATOM 1836 O O . ASN A 1 238 ? 9.064 -8.612 29.199 1.00 97.00 238 ASN A O 1
ATOM 1840 N N . THR A 1 239 ? 8.391 -10.586 28.378 1.00 97.12 239 THR A N 1
ATOM 1841 C CA . THR A 1 239 ? 7.109 -10.105 27.847 1.00 97.12 239 THR A CA 1
ATOM 1842 C C . THR A 1 239 ? 5.949 -10.847 28.498 1.00 97.12 239 THR A C 1
ATOM 1844 O O . THR A 1 239 ? 6.107 -11.950 29.028 1.00 97.12 239 THR A O 1
ATOM 1847 N N . GLN A 1 240 ? 4.771 -10.237 28.467 1.00 95.50 240 GLN A N 1
ATOM 1848 C CA . GLN A 1 240 ? 3.530 -10.798 28.965 1.00 95.50 240 GLN A CA 1
ATOM 1849 C C . GLN A 1 240 ? 2.490 -10.820 27.850 1.00 95.50 240 GLN A C 1
ATOM 1851 O O . GLN A 1 240 ? 2.361 -9.877 27.070 1.00 95.50 240 GLN A O 1
ATOM 1856 N N . ARG A 1 241 ? 1.734 -11.916 27.783 1.00 94.81 241 ARG A N 1
ATOM 1857 C CA . ARG A 1 241 ? 0.625 -12.037 26.842 1.00 94.81 241 ARG A CA 1
ATOM 1858 C C . ARG A 1 241 ? -0.520 -11.125 27.263 1.00 94.81 241 ARG A C 1
ATOM 1860 O O . ARG A 1 241 ? -0.958 -11.178 28.413 1.00 94.81 241 ARG A O 1
ATOM 1867 N N . CYS A 1 242 ? -1.051 -10.376 26.309 1.00 93.62 242 CYS A N 1
ATOM 1868 C CA . CYS A 1 242 ? -2.331 -9.709 26.444 1.00 93.62 242 CYS A CA 1
ATOM 1869 C C . CYS A 1 242 ? -3.459 -10.737 26.593 1.00 93.62 242 CYS A C 1
ATOM 1871 O O . CYS A 1 242 ? -3.605 -11.609 25.731 1.00 93.62 242 CYS A O 1
ATOM 1873 N N . PRO A 1 243 ? -4.282 -10.660 27.647 1.00 90.38 243 PRO A N 1
ATOM 1874 C CA . PRO A 1 243 ? -5.367 -11.612 27.832 1.00 90.38 243 PRO A CA 1
ATOM 1875 C C . PRO A 1 243 ? -6.333 -11.635 26.635 1.00 90.38 243 PRO A C 1
ATOM 1877 O O . PRO A 1 243 ? -6.787 -10.597 26.164 1.00 90.38 243 PRO A O 1
ATOM 1880 N N . GLY A 1 244 ? -6.635 -12.830 26.117 1.00 86.81 244 GLY A N 1
ATOM 1881 C CA . GLY A 1 244 ? -7.504 -13.009 24.946 1.00 86.81 244 GLY A CA 1
ATOM 1882 C C . GLY A 1 244 ? -6.875 -12.667 23.587 1.00 86.81 244 GLY A C 1
ATOM 1883 O O . GLY A 1 244 ? -7.583 -12.699 22.584 1.00 86.81 244 GLY A O 1
ATOM 1884 N N . SER A 1 245 ? -5.575 -12.365 23.537 1.00 90.81 245 SER A N 1
ATOM 1885 C CA . SER A 1 245 ? -4.827 -12.066 22.312 1.00 90.81 245 SER A CA 1
ATOM 1886 C C . SER A 1 245 ? -3.531 -12.883 22.243 1.00 90.81 245 SER A C 1
ATOM 1888 O O . SER A 1 245 ? -3.029 -13.369 23.255 1.00 90.81 245 SER A O 1
ATOM 1890 N N . ASP A 1 246 ? -2.972 -13.029 21.041 1.00 93.56 246 ASP A N 1
ATOM 1891 C CA . ASP A 1 246 ? -1.622 -13.570 20.827 1.00 93.56 246 ASP A CA 1
ATOM 1892 C C . ASP A 1 246 ? -0.524 -12.502 20.978 1.00 93.56 246 ASP A C 1
ATOM 1894 O O . ASP A 1 246 ? 0.661 -12.824 20.912 1.00 93.56 246 ASP A O 1
ATOM 1898 N N . ALA A 1 247 ? -0.897 -11.234 21.188 1.00 94.12 247 ALA A N 1
ATOM 1899 C CA . ALA A 1 247 ? 0.057 -10.151 21.386 1.00 94.12 247 ALA A CA 1
ATOM 1900 C C . ALA A 1 247 ? 0.823 -10.326 22.705 1.00 94.12 247 ALA A C 1
ATOM 1902 O O . ALA A 1 247 ? 0.226 -10.450 23.777 1.00 94.12 247 ALA A O 1
ATOM 1903 N N . CYS A 1 248 ? 2.149 -10.295 22.623 1.00 96.31 248 CYS A N 1
ATOM 1904 C CA . CYS A 1 248 ? 3.046 -10.297 23.770 1.00 96.31 248 CYS A CA 1
ATOM 1905 C C . CYS A 1 248 ? 3.699 -8.921 23.875 1.00 96.31 248 CYS A C 1
ATOM 1907 O O . CYS A 1 248 ? 4.327 -8.462 22.925 1.00 96.31 248 CYS A O 1
ATOM 1909 N N . LEU A 1 249 ? 3.530 -8.258 25.013 1.00 96.25 249 LEU A N 1
ATOM 1910 C CA . LEU A 1 249 ? 3.999 -6.895 25.240 1.00 96.25 249 LEU A CA 1
ATOM 1911 C C . LEU A 1 249 ? 4.928 -6.839 26.449 1.00 96.25 249 LEU A C 1
ATOM 1913 O O . LEU A 1 249 ? 4.945 -7.736 27.290 1.00 96.25 249 LEU A O 1
ATOM 1917 N N . LEU A 1 250 ? 5.685 -5.753 26.564 1.00 96.25 250 LEU A N 1
ATOM 1918 C CA . LEU A 1 250 ? 6.398 -5.435 27.798 1.00 96.25 250 LEU A CA 1
ATOM 1919 C C . LEU A 1 250 ? 5.410 -5.284 28.968 1.00 96.25 250 LEU A C 1
ATOM 1921 O O . LEU A 1 250 ? 4.304 -4.773 28.755 1.00 96.25 250 LEU A O 1
ATOM 1925 N N . PRO A 1 251 ? 5.774 -5.666 30.204 1.00 92.81 251 PRO A N 1
ATOM 1926 C CA . PRO A 1 251 ? 4.911 -5.489 31.372 1.00 92.81 251 PRO A CA 1
ATOM 1927 C C . PRO A 1 251 ? 4.425 -4.042 31.550 1.00 92.81 251 PRO A C 1
ATOM 1929 O O . PRO A 1 251 ? 3.241 -3.828 31.814 1.00 92.81 251 PRO A O 1
ATOM 1932 N N . SER A 1 252 ? 5.297 -3.049 31.321 1.00 93.56 252 SER A N 1
ATOM 1933 C CA . SER A 1 252 ? 4.949 -1.619 31.372 1.00 93.56 252 SER A CA 1
ATOM 1934 C C . SER A 1 252 ? 3.877 -1.215 30.351 1.00 93.56 252 SER A C 1
ATOM 1936 O O . SER A 1 252 ? 2.998 -0.407 30.647 1.00 93.56 252 SER A O 1
ATOM 1938 N N . SER A 1 253 ? 3.917 -1.814 29.160 1.00 94.38 253 SER A N 1
ATOM 1939 C CA . SER A 1 253 ? 2.989 -1.537 28.059 1.00 94.38 253 SER A CA 1
ATOM 1940 C C . SER A 1 253 ? 1.706 -2.360 28.159 1.00 94.38 253 SER A C 1
ATOM 1942 O O . SER A 1 253 ? 0.647 -1.913 27.723 1.00 94.38 253 SER A O 1
ATOM 1944 N N . THR A 1 254 ? 1.773 -3.545 28.771 1.00 91.56 254 THR A N 1
ATOM 1945 C CA . THR A 1 254 ? 0.631 -4.461 28.903 1.00 91.56 254 THR A CA 1
ATOM 1946 C C . THR A 1 254 ? -0.508 -3.805 29.676 1.00 91.56 254 THR A C 1
ATOM 1948 O O . THR A 1 254 ? -1.654 -3.887 29.251 1.00 91.56 254 THR A O 1
ATOM 1951 N N . ALA A 1 255 ? -0.202 -3.071 30.750 1.00 88.69 255 ALA A N 1
ATOM 1952 C CA . ALA A 1 255 ? -1.209 -2.359 31.539 1.00 88.69 255 ALA A CA 1
ATOM 1953 C C . ALA A 1 255 ? -1.930 -1.239 30.763 1.00 88.69 255 ALA A C 1
ATOM 1955 O O . ALA A 1 255 ? -3.051 -0.881 31.112 1.00 88.69 255 ALA A O 1
ATOM 1956 N N . ILE A 1 256 ? -1.293 -0.682 29.728 1.00 91.19 256 ILE A N 1
ATOM 1957 C CA . ILE A 1 256 ? -1.842 0.411 28.916 1.00 91.19 256 ILE A CA 1
ATOM 1958 C C . ILE A 1 256 ? -2.651 -0.152 27.745 1.00 91.19 256 ILE A C 1
ATOM 1960 O O . ILE A 1 256 ? -3.749 0.319 27.469 1.00 91.19 256 ILE A O 1
ATOM 1964 N N . VAL A 1 257 ? -2.101 -1.151 27.053 1.00 93.88 257 VAL A N 1
ATOM 1965 C CA . VAL A 1 257 ? -2.686 -1.699 25.820 1.00 93.88 257 VAL A CA 1
ATOM 1966 C C . VAL A 1 257 ? -3.747 -2.757 26.116 1.00 93.88 257 VAL A C 1
ATOM 1968 O O . VAL A 1 257 ? -4.720 -2.877 25.381 1.00 93.88 257 VAL A O 1
ATOM 1971 N N . CYS A 1 258 ? -3.566 -3.525 27.190 1.00 93.62 258 CYS A N 1
ATOM 1972 C CA . CYS A 1 258 ? -4.407 -4.662 27.554 1.00 93.62 258 CYS A CA 1
ATOM 1973 C C . CYS A 1 258 ? -4.781 -4.592 29.043 1.00 93.62 258 CYS A C 1
ATOM 1975 O O . CYS A 1 258 ? -4.391 -5.466 29.821 1.00 93.62 258 CYS A O 1
ATOM 1977 N N . PRO A 1 259 ? -5.526 -3.553 29.464 1.00 93.50 259 PRO A N 1
ATOM 1978 C CA . PRO A 1 259 ? -5.839 -3.324 30.874 1.00 93.50 259 PRO A CA 1
ATOM 1979 C C . PRO A 1 259 ? -6.765 -4.387 31.487 1.00 93.50 259 PRO A C 1
ATOM 1981 O O . PRO A 1 259 ? -6.904 -4.427 32.708 1.00 93.50 259 PRO A O 1
ATOM 1984 N N . CYS A 1 260 ? -7.400 -5.235 30.669 1.00 94.50 260 CYS A N 1
ATOM 1985 C CA . CYS A 1 260 ? -8.446 -6.169 31.089 1.00 94.50 260 CYS A CA 1
ATOM 1986 C C . CYS A 1 260 ? -8.010 -7.636 31.058 1.00 94.50 260 CYS A C 1
ATOM 1988 O O . CYS A 1 260 ? -7.173 -8.035 30.247 1.00 94.50 260 CYS A O 1
ATOM 1990 N N . GLY A 1 261 ? -8.600 -8.448 31.942 1.00 92.50 261 GLY A N 1
ATOM 1991 C CA . GLY A 1 261 ? -8.344 -9.886 32.028 1.00 92.50 261 GLY A CA 1
ATOM 1992 C C . GLY A 1 261 ? -8.957 -10.706 30.883 1.00 92.50 261 GLY A C 1
ATOM 1993 O O . GLY A 1 261 ? -9.740 -10.218 30.079 1.00 92.50 261 GLY A O 1
ATOM 1994 N N . GLU A 1 262 ? -8.637 -12.004 30.821 1.00 89.94 262 GLU A N 1
ATOM 1995 C CA . GLU A 1 262 ? -9.028 -12.881 29.695 1.00 89.94 262 GLU A CA 1
ATOM 1996 C C . GLU A 1 262 ? -10.545 -13.101 29.604 1.00 89.94 262 GLU A C 1
ATOM 1998 O O . GLU A 1 262 ? -11.098 -13.272 28.514 1.00 89.94 262 GLU A O 1
ATOM 2003 N N . ALA A 1 263 ? -11.219 -13.078 30.754 1.00 92.81 263 ALA A N 1
ATOM 2004 C CA . ALA A 1 263 ? -12.671 -13.181 30.870 1.00 92.81 263 ALA A CA 1
ATOM 2005 C C . ALA A 1 263 ? -13.381 -11.822 30.744 1.00 92.81 263 ALA A C 1
ATOM 2007 O O . ALA A 1 263 ? -14.610 -11.771 30.782 1.00 92.81 263 ALA A O 1
ATOM 2008 N N . GLU A 1 264 ? -12.626 -10.736 30.585 1.00 94.88 264 GLU A N 1
ATOM 2009 C CA . GLU A 1 264 ? -13.134 -9.373 30.523 1.00 94.88 264 GLU A CA 1
ATOM 2010 C C . GLU A 1 264 ? -12.967 -8.790 29.115 1.00 94.88 264 GLU A C 1
ATOM 2012 O O . GLU A 1 264 ? -12.213 -9.289 28.278 1.00 94.88 264 GLU A O 1
ATOM 2017 N N . GLN A 1 265 ? -13.720 -7.737 28.838 1.00 92.50 265 GLN A N 1
ATOM 2018 C CA . GLN A 1 265 ? -13.589 -6.889 27.671 1.00 92.50 265 GLN A CA 1
ATOM 2019 C C . GLN A 1 265 ? -13.355 -5.451 28.120 1.00 92.50 265 GLN A C 1
ATOM 2021 O O . GLN A 1 265 ? -13.862 -5.012 29.158 1.00 92.50 265 GLN A O 1
ATOM 2026 N N . GLN A 1 266 ? -12.575 -4.735 27.320 1.00 93.75 266 GLN A N 1
ATOM 2027 C CA . GLN A 1 266 ? -12.315 -3.323 27.518 1.00 93.75 266 GLN A CA 1
ATOM 2028 C C . GLN A 1 266 ? -13.520 -2.496 27.069 1.00 93.75 266 GLN A C 1
ATOM 2030 O O . GLN A 1 266 ? -13.963 -2.599 25.929 1.00 93.75 266 GLN A O 1
ATOM 2035 N N . CYS A 1 267 ? -14.008 -1.643 27.961 1.00 94.62 267 CYS A N 1
ATOM 2036 C CA . CYS A 1 267 ? -15.059 -0.674 27.703 1.00 94.62 267 CYS A CA 1
ATOM 2037 C C . CYS A 1 267 ? -14.522 0.738 27.917 1.00 94.62 267 CYS A C 1
ATOM 2039 O O . CYS A 1 267 ? -14.154 1.104 29.036 1.00 94.62 267 CYS A O 1
ATOM 2041 N N . ASP A 1 268 ? -14.529 1.550 26.864 1.00 94.38 268 ASP A N 1
ATOM 2042 C CA . ASP A 1 268 ? -14.226 2.972 26.981 1.00 94.38 268 ASP A CA 1
ATOM 2043 C C . ASP A 1 268 ? -15.486 3.728 27.414 1.00 94.38 268 ASP A C 1
ATOM 2045 O O . ASP A 1 268 ? -16.393 4.020 26.633 1.00 94.38 268 ASP A O 1
ATOM 2049 N N . VAL A 1 269 ? -15.546 4.037 28.704 1.00 96.50 269 VAL A N 1
ATOM 2050 C CA . VAL A 1 269 ? -16.665 4.721 29.341 1.00 96.50 269 VAL A CA 1
ATOM 2051 C C . VAL A 1 269 ? -16.486 6.225 29.186 1.00 96.50 269 VAL A C 1
ATOM 2053 O O . VAL A 1 269 ? -15.592 6.839 29.777 1.00 96.50 269 VAL A O 1
ATOM 2056 N N . LEU A 1 270 ? -17.353 6.811 28.366 1.00 95.44 270 LEU A N 1
ATOM 2057 C CA . LEU A 1 270 ? -17.367 8.233 28.045 1.00 95.44 270 LEU A CA 1
ATOM 2058 C C . LEU A 1 270 ? -18.210 9.005 29.063 1.00 95.44 270 LEU A C 1
ATOM 2060 O O . LEU A 1 270 ? -19.403 8.738 29.209 1.00 95.44 270 LEU A O 1
ATOM 2064 N N . ASP A 1 271 ? -17.610 10.000 29.712 1.00 96.00 271 ASP A N 1
ATOM 2065 C CA . ASP A 1 271 ? -18.344 10.999 30.486 1.00 96.00 271 ASP A CA 1
ATOM 2066 C C . ASP A 1 271 ? -18.585 12.244 29.632 1.00 96.00 271 ASP A C 1
ATOM 2068 O O . ASP A 1 271 ? -17.724 12.666 28.848 1.00 96.00 271 ASP A O 1
ATOM 2072 N N . TYR A 1 272 ? -19.730 12.882 29.851 1.00 93.00 272 TYR A N 1
ATOM 2073 C CA . TYR A 1 272 ? -20.067 14.151 29.225 1.00 93.00 272 TYR A CA 1
ATOM 2074 C C . TYR A 1 272 ? -20.368 15.229 30.271 1.00 93.00 272 TYR A C 1
ATOM 2076 O O . TYR A 1 272 ? -20.733 14.963 31.421 1.00 93.00 272 TYR A O 1
ATOM 2084 N N . THR A 1 273 ? -20.231 16.488 29.872 1.00 90.44 273 THR A N 1
ATOM 2085 C CA . THR A 1 273 ? -20.767 17.635 30.605 1.00 90.44 273 THR A CA 1
ATOM 2086 C C . THR A 1 273 ? -22.290 17.684 30.460 1.00 90.44 273 THR A C 1
ATOM 2088 O O . THR A 1 273 ? -22.875 17.048 29.586 1.00 90.44 273 THR A O 1
ATOM 2091 N N . THR A 1 274 ? -22.960 18.508 31.267 1.00 88.25 274 THR A N 1
ATOM 2092 C CA . THR A 1 274 ? -24.410 18.764 31.140 1.00 88.25 274 THR A CA 1
ATOM 2093 C C . THR A 1 274 ? -24.805 19.447 29.824 1.00 88.25 274 THR A C 1
ATOM 2095 O O . THR A 1 274 ? -25.976 19.438 29.452 1.00 88.25 274 THR A O 1
ATOM 2098 N N . THR A 1 275 ? -23.831 20.022 29.115 1.00 83.19 275 THR A N 1
ATOM 2099 C CA . THR A 1 275 ? -23.968 20.595 27.766 1.00 83.19 275 THR A CA 1
ATOM 2100 C C . THR A 1 275 ? -23.642 19.587 26.658 1.00 83.19 275 THR A C 1
ATOM 2102 O O . THR A 1 275 ? -23.584 19.954 25.490 1.00 83.19 275 THR A O 1
ATOM 2105 N N . GLY A 1 276 ? -23.397 18.320 27.015 1.00 85.81 276 GLY A N 1
ATOM 2106 C CA . GLY A 1 276 ? -23.097 17.233 26.087 1.00 85.81 276 GLY A CA 1
ATOM 2107 C C . GLY A 1 276 ? -21.722 17.297 25.427 1.00 85.81 276 GLY A C 1
ATOM 2108 O O . GLY A 1 276 ? -21.514 16.648 24.405 1.00 85.81 276 GLY A O 1
ATOM 2109 N N . LYS A 1 277 ? -20.766 18.036 26.004 1.00 84.81 277 LYS A N 1
ATOM 2110 C CA . LYS A 1 277 ? -19.354 17.981 25.594 1.00 84.81 277 LYS A CA 1
ATOM 2111 C C . LYS A 1 277 ? -18.673 16.795 26.269 1.00 84.81 277 LYS A C 1
ATOM 2113 O O . LYS A 1 277 ? -18.909 16.546 27.446 1.00 84.81 277 LYS A O 1
ATOM 2118 N N . LYS A 1 278 ? -17.807 16.079 25.555 1.00 88.12 278 LYS A N 1
ATOM 2119 C CA . LYS A 1 278 ? -17.012 14.982 26.126 1.00 88.12 278 LYS A CA 1
ATOM 2120 C C . LYS A 1 278 ? -16.076 15.532 27.207 1.00 88.12 278 LYS A C 1
ATOM 2122 O O . LYS A 1 278 ? -15.263 16.403 26.912 1.00 88.12 278 LYS A O 1
ATOM 2127 N N . SER A 1 279 ? -16.204 15.055 28.444 1.00 93.19 279 SER A N 1
ATOM 2128 C CA . SER A 1 279 ? 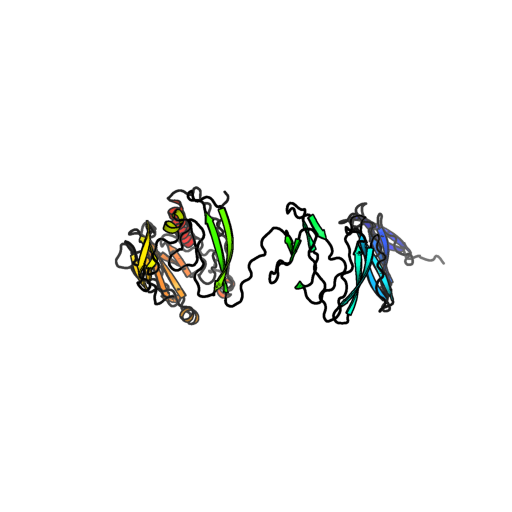-15.417 15.549 29.584 1.00 93.19 279 SER A CA 1
ATOM 2129 C C . SER A 1 279 ? -14.297 14.606 30.003 1.00 93.19 279 SER A C 1
ATOM 2131 O O . SER A 1 279 ? -13.271 15.070 30.487 1.00 93.19 279 SER A O 1
ATOM 2133 N N . ASN A 1 280 ? -14.498 13.295 29.858 1.00 94.56 280 ASN A N 1
ATOM 2134 C CA . ASN A 1 280 ? -13.533 12.289 30.291 1.00 94.56 280 ASN A CA 1
ATOM 2135 C C . ASN A 1 280 ? -13.733 10.972 29.523 1.00 94.56 280 ASN A C 1
ATOM 2137 O O . ASN A 1 280 ? -14.830 10.696 29.032 1.00 94.56 280 ASN A O 1
ATOM 2141 N N . ILE A 1 281 ? -12.678 10.164 29.437 1.00 94.12 281 ILE A N 1
ATOM 2142 C CA . ILE A 1 281 ? -12.736 8.769 28.990 1.00 94.12 281 ILE A CA 1
ATOM 2143 C C . ILE A 1 281 ? -12.086 7.945 30.084 1.00 94.12 281 ILE A C 1
ATOM 2145 O O . ILE A 1 281 ? -10.951 8.220 30.466 1.00 94.12 281 ILE A O 1
ATOM 2149 N N . THR A 1 282 ? -12.790 6.937 30.575 1.00 95.50 282 THR A N 1
ATOM 2150 C CA . THR A 1 282 ? -12.202 5.961 31.490 1.00 95.50 282 THR A CA 1
ATOM 2151 C C . THR A 1 282 ? -12.315 4.583 30.890 1.00 95.50 282 THR A C 1
ATOM 2153 O O . THR A 1 282 ? -13.378 4.203 30.411 1.00 95.50 282 THR A O 1
ATOM 2156 N N . THR A 1 283 ? -11.229 3.830 30.931 1.00 94.88 283 THR A N 1
ATOM 2157 C CA . THR A 1 283 ? -11.258 2.429 30.548 1.00 94.88 283 THR A CA 1
ATOM 2158 C C . THR A 1 283 ? -11.734 1.596 31.734 1.00 94.88 283 THR A C 1
ATOM 2160 O O . THR A 1 283 ? -11.184 1.693 32.831 1.00 94.88 283 THR A O 1
ATOM 2163 N N . GLN A 1 284 ? -12.778 0.799 31.521 1.00 95.75 284 GLN A N 1
ATOM 2164 C CA . GLN A 1 284 ? -13.307 -0.150 32.495 1.00 95.75 284 GLN A CA 1
ATOM 2165 C C . GLN A 1 284 ? -13.290 -1.551 31.902 1.00 95.75 284 GLN A C 1
ATOM 2167 O O . GLN A 1 284 ? -13.601 -1.744 30.730 1.00 95.75 284 GLN A O 1
ATOM 2172 N N . CYS A 1 285 ? -12.955 -2.526 32.733 1.00 96.12 285 CYS A N 1
ATOM 2173 C CA . CYS A 1 285 ? -12.990 -3.928 32.361 1.00 96.12 285 CYS A CA 1
ATOM 2174 C C . CYS A 1 285 ? -14.296 -4.528 32.866 1.00 96.12 285 CYS A C 1
ATOM 2176 O O . CYS A 1 285 ? -14.626 -4.413 34.047 1.00 96.12 285 CYS A O 1
ATOM 2178 N N . VAL A 1 286 ? -15.065 -5.124 31.961 1.00 95.62 286 VAL A N 1
ATOM 2179 C CA . VAL A 1 286 ? -16.321 -5.807 32.292 1.00 95.62 286 VAL A CA 1
ATOM 2180 C C . VAL A 1 286 ? -16.259 -7.231 31.780 1.00 95.62 286 VAL A C 1
ATOM 2182 O O . VAL A 1 286 ? -15.596 -7.489 30.786 1.00 95.62 286 VAL A O 1
ATOM 2185 N N . ASN A 1 287 ? -16.953 -8.171 32.416 1.00 95.06 287 ASN A N 1
ATOM 2186 C CA . ASN A 1 287 ? -16.980 -9.549 31.923 1.00 95.06 287 ASN A CA 1
ATOM 2187 C C . ASN A 1 287 ? -17.488 -9.613 30.471 1.00 95.06 287 ASN A C 1
ATOM 2189 O O . ASN A 1 287 ? -18.420 -8.898 30.097 1.00 95.06 287 ASN A O 1
ATOM 2193 N N . LYS A 1 288 ? -16.902 -10.493 29.655 1.00 91.88 288 LYS A N 1
ATOM 2194 C CA . LYS A 1 288 ? -17.346 -10.731 28.275 1.00 91.88 288 LYS A CA 1
ATOM 2195 C C . LYS A 1 288 ? -18.837 -11.084 28.242 1.00 91.88 288 LYS A C 1
ATOM 2197 O O . LYS A 1 288 ? -19.310 -11.886 29.045 1.00 91.88 288 LYS A O 1
ATOM 2202 N N . GLY A 1 289 ? -19.568 -10.472 27.313 1.00 90.88 289 GLY A N 1
ATOM 2203 C CA . GLY A 1 289 ? -21.027 -10.596 27.202 1.00 90.88 289 GLY A CA 1
ATOM 2204 C C . GLY A 1 289 ? -21.823 -9.637 28.097 1.00 90.88 289 GLY A C 1
ATOM 2205 O O . GLY A 1 289 ? -23.045 -9.595 27.996 1.00 90.88 289 GLY A O 1
ATOM 2206 N N . ILE A 1 290 ? -21.166 -8.844 28.952 1.00 94.81 290 ILE A N 1
ATOM 2207 C CA . ILE A 1 290 ? -21.813 -7.748 29.683 1.00 94.81 290 ILE A CA 1
ATOM 2208 C C . ILE A 1 290 ? -21.652 -6.454 28.892 1.00 94.81 290 ILE A C 1
ATOM 2210 O O . ILE A 1 290 ? -20.535 -6.062 28.558 1.00 94.81 290 ILE A O 1
ATOM 2214 N N . LYS A 1 291 ? -22.768 -5.771 28.623 1.00 93.38 291 LYS A N 1
ATOM 2215 C CA . LYS A 1 291 ? -22.770 -4.485 27.918 1.00 93.38 291 LYS A CA 1
ATOM 2216 C C . LYS A 1 291 ? -21.920 -3.443 28.648 1.00 93.38 291 LYS A C 1
ATOM 2218 O O . LYS A 1 291 ? -21.952 -3.356 29.878 1.00 93.38 291 LYS A O 1
ATOM 2223 N N . CYS A 1 292 ? -21.178 -2.643 27.885 1.00 95.06 292 CYS A N 1
ATOM 2224 C CA . CYS A 1 292 ? -20.349 -1.582 28.440 1.00 95.06 292 CYS A CA 1
ATOM 2225 C C . CYS A 1 292 ? -21.208 -0.530 29.162 1.00 95.06 292 CYS A C 1
ATOM 2227 O O . CYS A 1 292 ? -22.199 -0.061 28.597 1.00 95.06 292 CYS A O 1
ATOM 2229 N N . PRO A 1 293 ? -20.859 -0.136 30.400 1.00 96.69 293 PRO A N 1
ATOM 2230 C CA . PRO A 1 293 ? -21.596 0.898 31.105 1.00 96.69 293 PRO A CA 1
ATOM 2231 C C . PRO A 1 293 ? -21.363 2.259 30.446 1.00 96.69 293 PRO A C 1
ATOM 2233 O O . PRO A 1 293 ? -20.284 2.542 29.928 1.00 96.69 293 PRO A O 1
ATOM 2236 N N . CYS A 1 294 ? -22.362 3.134 30.529 1.00 96.81 294 CYS A N 1
ATOM 2237 C CA . CYS A 1 294 ? -22.212 4.520 30.106 1.00 96.81 294 CYS A CA 1
ATOM 2238 C C . CYS A 1 294 ? -21.816 5.427 31.276 1.00 96.81 294 CYS A C 1
ATOM 2240 O O . CYS A 1 294 ? -22.215 5.203 32.422 1.00 96.81 294 CYS A O 1
ATOM 2242 N N . GLY A 1 295 ? -21.002 6.445 30.984 1.00 96.44 295 GLY A N 1
ATOM 2243 C CA . GLY A 1 295 ? -20.436 7.343 31.987 1.00 96.44 295 GLY A CA 1
ATOM 2244 C C . GLY A 1 295 ? -21.426 8.377 32.526 1.00 96.44 295 GLY A C 1
ATOM 2245 O O . GLY A 1 295 ? -22.639 8.325 32.312 1.00 96.44 295 GLY A O 1
ATOM 2246 N N . LYS A 1 296 ? -20.923 9.373 33.246 1.00 96.88 296 LYS A N 1
ATOM 2247 C CA . LYS A 1 296 ? -21.722 10.475 33.795 1.00 96.88 296 LYS A CA 1
ATOM 2248 C C . LYS A 1 296 ? -22.321 11.344 32.687 1.00 96.88 296 LYS A C 1
ATOM 2250 O O . LYS A 1 296 ? -21.681 11.622 31.678 1.00 96.88 296 LYS A O 1
ATOM 2255 N N . ASN A 1 297 ? -23.548 11.817 32.929 1.00 94.50 297 ASN A N 1
ATOM 2256 C CA . ASN A 1 297 ? -24.360 12.604 31.989 1.00 94.50 297 ASN A CA 1
ATOM 2257 C C . ASN A 1 297 ? -24.469 11.955 30.606 1.00 94.50 297 ASN A C 1
ATOM 2259 O O . ASN A 1 297 ? -24.370 12.629 29.584 1.00 94.50 297 ASN A O 1
ATOM 2263 N N . THR A 1 298 ? -24.703 10.647 30.582 1.00 94.94 298 THR A N 1
ATOM 2264 C CA . THR A 1 298 ? -24.984 9.909 29.355 1.00 94.94 298 THR A CA 1
ATOM 2265 C C . THR A 1 298 ? -26.366 9.280 29.381 1.00 94.94 298 THR A C 1
ATOM 2267 O O . THR A 1 298 ? -27.015 9.161 30.426 1.00 94.94 298 THR A O 1
ATOM 2270 N N . LEU A 1 299 ? -26.822 8.913 28.194 1.00 94.25 299 LEU A N 1
ATOM 2271 C CA . LEU A 1 299 ? -27.963 8.065 27.941 1.00 94.25 299 LEU A CA 1
ATOM 2272 C C . LEU A 1 299 ? -27.440 6.791 27.276 1.00 94.25 299 LEU A C 1
ATOM 2274 O O . LEU A 1 299 ? -26.733 6.861 26.271 1.00 94.25 299 LEU A O 1
ATOM 2278 N N . THR A 1 300 ? -27.783 5.643 27.851 1.00 95.75 300 THR A N 1
ATOM 2279 C CA . THR A 1 300 ? -27.523 4.337 27.246 1.00 95.75 300 THR A CA 1
ATOM 2280 C C . THR A 1 300 ? -28.568 4.073 26.174 1.00 95.75 300 THR A C 1
ATOM 2282 O O . THR A 1 300 ? -29.771 4.141 26.437 1.00 95.75 300 THR A O 1
ATOM 2285 N N . CYS A 1 301 ? -28.104 3.782 24.970 1.00 94.81 301 CYS A N 1
ATOM 2286 C CA . CYS A 1 301 ? -28.926 3.584 23.792 1.00 94.81 301 CYS A CA 1
ATOM 2287 C C . CYS A 1 301 ? -28.523 2.287 23.111 1.00 94.81 301 CYS A C 1
ATOM 2289 O O . CYS A 1 301 ? -27.337 2.039 22.977 1.00 94.81 301 CYS A O 1
ATOM 2291 N N . ALA A 1 302 ? -29.478 1.485 22.644 1.00 94.31 302 ALA A N 1
ATOM 2292 C CA . ALA A 1 302 ? -29.138 0.322 21.826 1.00 94.31 302 ALA A CA 1
ATOM 2293 C C . ALA A 1 302 ? -28.436 0.782 20.538 1.00 94.31 302 ALA A C 1
ATOM 2295 O O . ALA A 1 302 ? -28.906 1.738 19.906 1.00 94.31 302 ALA A O 1
ATOM 2296 N N . ASP A 1 303 ? -27.334 0.130 20.159 1.00 90.31 303 ASP A N 1
ATOM 2297 C CA . ASP A 1 303 ? -26.673 0.430 18.891 1.00 90.31 303 ASP A CA 1
ATOM 2298 C C . ASP A 1 303 ? -27.576 -0.033 17.731 1.00 90.31 303 ASP A C 1
ATOM 2300 O O . ASP A 1 303 ? -27.975 -1.199 17.672 1.00 90.31 303 ASP A O 1
ATOM 2304 N N . PRO A 1 304 ? -27.951 0.853 16.792 1.00 84.25 304 PRO A N 1
ATOM 2305 C CA . PRO A 1 304 ? -28.773 0.468 15.648 1.00 84.25 304 PRO A CA 1
ATOM 2306 C C . PRO A 1 304 ? -28.084 -0.523 14.693 1.00 84.25 304 PRO A C 1
ATOM 2308 O O . PRO A 1 304 ? -28.776 -1.135 13.879 1.00 84.25 304 PRO A O 1
ATOM 2311 N N . ASN A 1 305 ? -26.758 -0.668 14.762 1.00 83.75 305 ASN A N 1
ATOM 2312 C CA . ASN A 1 305 ? -25.967 -1.557 13.911 1.00 83.75 305 ASN A CA 1
ATOM 2313 C C . ASN A 1 305 ? -25.517 -2.842 14.626 1.00 83.75 305 ASN A C 1
ATOM 2315 O O . ASN A 1 305 ? -25.109 -3.783 13.948 1.00 83.75 305 ASN A O 1
ATOM 2319 N N . ASP A 1 306 ? -25.605 -2.897 15.958 1.00 88.88 306 ASP A N 1
ATOM 2320 C CA . ASP A 1 306 ? -25.216 -4.055 16.765 1.00 88.88 306 ASP A CA 1
ATOM 2321 C C . ASP A 1 306 ? -26.181 -4.244 17.949 1.00 88.88 306 ASP A C 1
ATOM 2323 O O . ASP A 1 306 ? -26.162 -3.505 18.929 1.00 88.88 306 ASP A O 1
ATOM 2327 N N . ALA A 1 307 ? -27.035 -5.267 17.873 1.00 87.56 307 ALA A N 1
ATOM 2328 C CA . ALA A 1 307 ? -28.048 -5.529 18.898 1.00 87.56 307 ALA A CA 1
ATOM 2329 C C . ALA A 1 307 ? -27.455 -5.884 20.279 1.00 87.56 307 ALA A C 1
ATOM 2331 O O . ALA A 1 307 ? -28.126 -5.708 21.305 1.00 87.56 307 ALA A O 1
ATOM 2332 N N . GLU A 1 308 ? -26.212 -6.369 20.312 1.00 88.25 308 GLU A N 1
ATOM 2333 C CA . GLU A 1 308 ? -25.512 -6.748 21.539 1.00 88.25 308 GLU A CA 1
ATOM 2334 C C . GLU A 1 308 ? -24.772 -5.560 22.172 1.00 88.25 308 GLU A C 1
ATOM 2336 O O . GLU A 1 308 ? -24.431 -5.607 23.358 1.00 88.25 308 GLU A O 1
ATOM 2341 N N . ALA A 1 309 ? -24.587 -4.463 21.431 1.00 91.12 309 ALA A N 1
ATOM 2342 C CA . ALA A 1 309 ? -23.920 -3.261 21.908 1.00 91.12 309 ALA A CA 1
ATOM 2343 C C . ALA A 1 309 ? -24.912 -2.173 22.347 1.00 91.12 309 ALA A C 1
ATOM 2345 O O . ALA A 1 309 ? -26.008 -2.008 21.804 1.00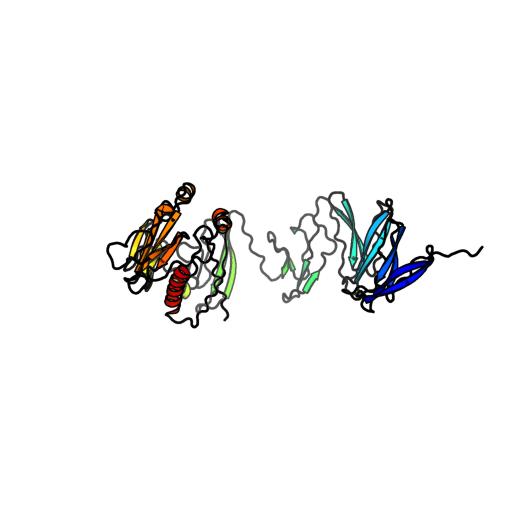 91.12 309 ALA A O 1
ATOM 2346 N N . ASP A 1 310 ? -24.492 -1.391 23.340 1.00 94.56 310 ASP A N 1
ATOM 2347 C CA . ASP A 1 310 ? -25.110 -0.109 23.649 1.00 94.56 310 ASP A CA 1
ATOM 2348 C C . ASP A 1 310 ? -24.120 1.010 23.299 1.00 94.56 310 ASP A C 1
ATOM 2350 O O . ASP A 1 310 ? -22.924 0.912 23.577 1.00 94.56 310 ASP A O 1
ATOM 2354 N N . ILE A 1 311 ? -24.626 2.099 22.730 1.00 94.06 311 ILE A N 1
ATOM 2355 C CA . ILE A 1 311 ? -23.905 3.357 22.563 1.00 94.06 311 ILE A CA 1
ATOM 2356 C C . ILE A 1 311 ? -24.257 4.317 23.698 1.00 94.06 311 ILE A C 1
ATOM 2358 O O . ILE A 1 311 ? -25.390 4.377 24.184 1.00 94.06 311 ILE A O 1
ATOM 2362 N N . CYS A 1 312 ? -23.276 5.118 24.092 1.00 95.19 312 CYS A N 1
ATOM 2363 C CA . CYS A 1 312 ? -23.435 6.129 25.125 1.00 95.19 312 CYS A CA 1
ATOM 2364 C C . CYS A 1 312 ? -23.545 7.504 24.475 1.00 95.19 312 CYS A C 1
ATOM 2366 O O . CYS A 1 312 ? -22.568 8.021 23.935 1.00 95.19 312 CYS A O 1
ATOM 2368 N N . THR A 1 313 ? -24.730 8.109 24.528 1.00 93.44 313 THR A N 1
ATOM 2369 C CA . THR A 1 313 ? -24.954 9.452 23.980 1.00 93.44 313 THR A CA 1
ATOM 2370 C C . THR A 1 313 ? -24.987 10.503 25.083 1.00 93.44 313 THR A C 1
ATOM 2372 O O . THR A 1 313 ? -25.415 10.190 26.194 1.00 93.44 313 THR A O 1
ATOM 2375 N N . PRO A 1 314 ? -24.571 11.753 24.823 1.00 91.75 314 PRO A N 1
ATOM 2376 C CA . PRO A 1 314 ? -24.655 12.819 25.817 1.00 91.75 314 PRO A CA 1
ATOM 2377 C C . PRO A 1 314 ? -26.090 13.026 26.315 1.00 91.75 314 PRO A C 1
ATOM 2379 O O . PRO A 1 314 ? -27.044 13.007 25.538 1.00 91.75 314 PRO A O 1
ATOM 2382 N N . LYS A 1 315 ? -26.234 13.262 27.621 1.00 92.38 315 LYS A N 1
ATOM 2383 C CA . LYS A 1 315 ? -27.479 13.679 28.267 1.00 92.38 315 LYS A CA 1
ATOM 2384 C C . LYS A 1 315 ? -27.436 15.185 28.509 1.00 92.38 315 LYS A C 1
ATOM 2386 O O . LYS A 1 315 ? -26.661 15.668 29.334 1.00 92.38 315 LYS A O 1
ATOM 2391 N N . TYR A 1 316 ? -28.298 15.919 27.823 1.00 87.00 316 TYR A N 1
ATOM 2392 C CA . TYR A 1 316 ? -28.386 17.372 27.896 1.00 87.00 316 TYR A CA 1
ATOM 2393 C C . TYR A 1 316 ? -29.275 17.831 29.060 1.00 87.00 316 TYR A C 1
ATOM 2395 O O . TYR A 1 316 ? -30.256 17.170 29.430 1.00 87.00 316 TYR A O 1
ATOM 2403 N N . SER A 1 317 ? -28.952 18.988 29.647 1.00 79.81 317 SER A N 1
ATOM 2404 C CA . SER A 1 317 ? -29.773 19.633 30.677 1.00 79.81 317 SER A CA 1
ATOM 2405 C C . SER A 1 317 ? -31.061 20.212 30.071 1.00 79.81 317 SER A C 1
ATOM 2407 O O . SER A 1 317 ? -31.105 21.363 29.652 1.00 79.81 317 SER A O 1
ATOM 2409 N N . GLY A 1 318 ? -32.111 19.392 30.012 1.00 73.00 318 GLY A N 1
ATOM 2410 C CA . GLY A 1 318 ? -33.443 19.743 29.511 1.00 73.00 318 GLY A CA 1
ATOM 2411 C C . GLY A 1 318 ? -34.249 18.478 29.197 1.00 73.00 318 GLY A C 1
ATOM 2412 O O . GLY A 1 318 ? -33.704 17.501 28.693 1.00 73.00 318 GLY A O 1
ATOM 2413 N N . SER A 1 319 ? -35.544 18.444 29.526 1.00 58.62 319 SER A N 1
ATOM 2414 C CA . SER A 1 319 ? -36.374 17.230 29.392 1.00 58.62 319 SER A CA 1
ATOM 2415 C C . SER A 1 319 ? -36.707 16.847 27.946 1.00 58.62 319 SER A C 1
ATOM 2417 O O . SER A 1 319 ? -37.078 15.705 27.697 1.00 58.62 319 SER A O 1
ATOM 2419 N N . ILE A 1 320 ? -36.565 17.769 26.993 1.00 63.03 320 ILE A N 1
ATOM 2420 C CA . ILE A 1 320 ? -37.069 17.603 25.620 1.00 63.03 320 ILE A CA 1
ATOM 2421 C C . ILE A 1 320 ? -36.037 16.912 24.696 1.00 63.03 320 ILE A C 1
ATOM 2423 O O . ILE A 1 320 ? -36.370 16.545 23.578 1.00 63.03 320 ILE A O 1
ATOM 2427 N N . LEU A 1 321 ? -34.791 16.700 25.148 1.00 65.81 321 LEU A N 1
ATOM 2428 C CA . LEU A 1 321 ? -33.640 16.472 24.250 1.00 65.81 321 LEU A CA 1
ATOM 2429 C C . LEU A 1 321 ? -32.799 15.220 24.559 1.00 65.81 321 LEU A C 1
ATOM 2431 O O . LEU A 1 321 ? -31.709 15.055 24.024 1.00 65.81 321 LEU A O 1
ATOM 2435 N N . ASN A 1 322 ? -33.289 14.317 25.411 1.00 82.75 322 ASN A N 1
ATOM 2436 C CA . ASN A 1 322 ? -32.576 13.085 25.771 1.00 82.75 322 ASN A CA 1
ATOM 2437 C C . ASN A 1 322 ? -33.195 11.872 25.075 1.00 82.75 322 ASN A C 1
ATOM 2439 O O . ASN A 1 322 ? -33.811 11.023 25.719 1.00 82.75 322 ASN A O 1
ATOM 2443 N N . SER A 1 323 ? -33.062 11.813 23.753 1.00 89.12 323 SER A N 1
ATOM 2444 C CA . SER A 1 323 ? -33.511 10.672 22.955 1.00 89.12 323 SER A CA 1
ATOM 2445 C C . SER A 1 323 ? -32.336 9.996 22.271 1.00 89.12 323 SER A C 1
ATOM 2447 O O . SER A 1 323 ? -31.463 10.673 21.733 1.00 89.12 323 SER A O 1
ATOM 2449 N N . CYS A 1 324 ? -32.354 8.667 22.243 1.00 92.50 324 CYS A N 1
ATOM 2450 C CA . CYS A 1 324 ? -31.353 7.895 21.524 1.00 92.50 324 CYS A CA 1
ATOM 2451 C C . CYS A 1 324 ? -31.371 8.216 20.027 1.00 92.50 324 CYS A C 1
ATOM 2453 O O . CYS A 1 324 ? -32.464 8.315 19.453 1.00 92.50 324 CYS A O 1
ATOM 2455 N N . PRO A 1 325 ? -30.196 8.354 19.390 1.00 92.56 325 PRO A N 1
ATOM 2456 C CA . PRO A 1 325 ? -30.115 8.642 17.973 1.00 92.56 325 PRO A CA 1
ATOM 2457 C C . PRO A 1 325 ? -30.704 7.475 17.185 1.00 92.56 325 PRO A C 1
ATOM 2459 O O . PRO A 1 325 ? -30.414 6.310 17.447 1.00 92.56 325 PRO A O 1
ATOM 2462 N N . LYS A 1 326 ? -31.552 7.795 16.212 1.00 93.31 326 LYS A N 1
ATOM 2463 C CA . LYS A 1 326 ? -32.183 6.819 15.321 1.00 93.31 326 LYS A CA 1
ATOM 2464 C C . LYS A 1 326 ? -31.802 7.138 13.879 1.00 93.31 326 LYS A C 1
ATOM 2466 O O . LYS A 1 326 ? -32.624 7.724 13.172 1.00 93.31 326 LYS A O 1
ATOM 2471 N N . PRO A 1 327 ? -30.568 6.829 13.443 1.00 92.81 327 PRO A N 1
ATOM 2472 C CA . PRO A 1 327 ? -30.218 6.947 12.035 1.00 92.81 327 PRO A CA 1
ATOM 2473 C C . PRO A 1 327 ? -31.097 6.011 11.196 1.00 92.81 327 PRO A C 1
ATOM 2475 O O . PRO A 1 327 ? -31.616 5.011 11.696 1.00 92.81 327 PRO A O 1
ATOM 2478 N N . CYS A 1 328 ? -31.292 6.345 9.924 1.00 91.25 328 CYS A N 1
ATOM 2479 C CA . CYS A 1 328 ? -31.957 5.430 9.011 1.00 91.25 328 CYS A CA 1
ATOM 2480 C C . CYS A 1 328 ? -31.054 4.235 8.706 1.00 91.25 328 CYS A C 1
ATOM 2482 O O . CYS A 1 328 ? -29.871 4.390 8.419 1.00 91.25 328 CYS A O 1
ATOM 2484 N N . THR A 1 329 ? -31.636 3.041 8.723 1.00 89.81 329 THR A N 1
ATOM 2485 C CA . THR A 1 329 ? -30.999 1.847 8.157 1.00 89.81 329 THR A CA 1
ATOM 2486 C C . THR A 1 329 ? -30.960 1.941 6.626 1.00 89.81 329 THR A C 1
ATOM 2488 O O . THR A 1 329 ? -31.824 2.611 6.045 1.00 89.81 329 THR A O 1
ATOM 2491 N N . PRO A 1 330 ? -30.067 1.200 5.938 1.00 91.19 330 PRO A N 1
ATOM 2492 C CA . PRO A 1 330 ? -30.036 1.169 4.472 1.00 91.19 330 PRO A CA 1
ATOM 2493 C C . PRO A 1 330 ? -31.399 0.840 3.838 1.00 91.19 330 PRO A C 1
ATOM 2495 O O . PRO A 1 330 ? -31.781 1.407 2.817 1.00 91.19 330 PRO A O 1
ATOM 2498 N N . SER A 1 331 ? -32.183 -0.030 4.483 1.00 91.12 331 SER A N 1
ATOM 2499 C CA . SER A 1 331 ? -33.536 -0.379 4.032 1.00 91.12 331 SER A CA 1
ATOM 2500 C C . SER A 1 331 ? -34.522 0.794 4.114 1.00 91.12 331 SER A C 1
ATOM 2502 O O . SER A 1 331 ? -35.330 0.993 3.211 1.00 91.12 331 SER A O 1
ATOM 2504 N N . GLN A 1 332 ? -34.436 1.613 5.165 1.00 94.12 332 GLN A N 1
ATOM 2505 C CA . GLN A 1 332 ? -35.288 2.789 5.328 1.00 94.12 332 GLN A CA 1
ATOM 2506 C C . GLN A 1 332 ? -34.898 3.890 4.341 1.00 94.12 332 GLN A C 1
ATOM 2508 O O . GLN A 1 332 ? -35.781 4.537 3.774 1.00 94.12 332 GLN A O 1
ATOM 2513 N N . GLU A 1 333 ? -33.603 4.065 4.083 1.00 92.69 333 GLU A N 1
ATOM 2514 C CA . GLU A 1 333 ? -33.122 5.001 3.063 1.00 92.69 333 GLU A CA 1
ATOM 2515 C C . GLU A 1 333 ? -33.594 4.604 1.660 1.00 92.69 333 GLU A C 1
ATOM 2517 O O . GLU A 1 333 ? -34.064 5.458 0.906 1.00 92.69 333 GLU A O 1
ATOM 2522 N N . ALA A 1 334 ? -33.609 3.304 1.346 1.00 92.19 334 ALA A N 1
ATOM 2523 C CA . ALA A 1 334 ? -34.155 2.789 0.089 1.00 92.19 334 ALA A CA 1
ATOM 2524 C C . ALA A 1 334 ? -35.660 3.082 -0.089 1.00 92.19 334 ALA A C 1
ATOM 2526 O O . ALA A 1 334 ? -36.136 3.206 -1.216 1.00 92.19 334 ALA A O 1
ATOM 2527 N N . THR A 1 335 ? -36.412 3.251 1.007 1.00 95.44 335 THR A N 1
ATOM 2528 C CA . THR A 1 335 ? -37.832 3.666 0.977 1.00 95.44 335 THR A CA 1
ATOM 2529 C C . THR A 1 335 ? -38.042 5.185 0.933 1.00 95.44 335 THR A C 1
ATOM 2531 O O . THR A 1 335 ? -39.177 5.655 0.985 1.00 95.44 335 THR A O 1
ATOM 2534 N N . GLY A 1 336 ? -36.963 5.968 0.830 1.00 93.69 336 GLY A N 1
ATOM 2535 C CA . GLY A 1 336 ? -37.009 7.426 0.722 1.00 93.69 336 GLY A CA 1
ATOM 2536 C C . GLY A 1 336 ? -36.948 8.183 2.052 1.00 93.69 336 GLY A C 1
ATOM 2537 O O . GLY A 1 336 ? -37.014 9.415 2.036 1.00 93.69 336 GLY A O 1
ATOM 2538 N N . ASN A 1 337 ? -36.793 7.500 3.193 1.00 93.81 337 ASN A N 1
ATOM 2539 C CA . ASN A 1 337 ? -36.473 8.175 4.454 1.00 93.81 337 ASN A CA 1
ATOM 2540 C C . ASN A 1 337 ? -35.026 8.676 4.443 1.00 93.81 337 ASN A C 1
ATOM 2542 O O . ASN A 1 337 ? -34.189 8.189 3.687 1.00 93.81 337 ASN A O 1
ATOM 2546 N N . ARG A 1 338 ? -34.716 9.657 5.293 1.00 92.31 338 ARG A N 1
ATOM 2547 C CA . ARG A 1 338 ? -33.346 10.136 5.49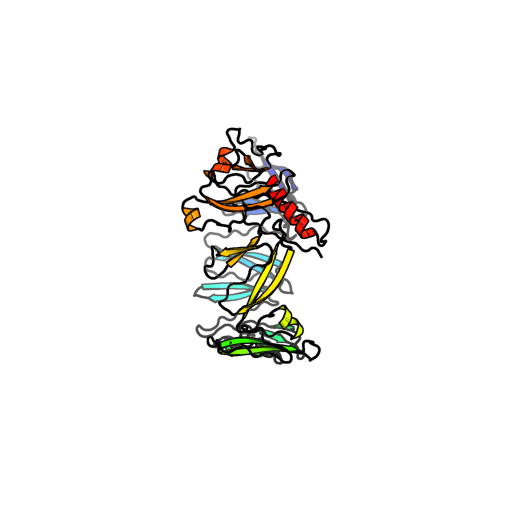2 1.00 92.31 338 ARG A CA 1
ATOM 2548 C C . ARG A 1 338 ? -33.055 10.358 6.965 1.00 92.31 338 ARG A C 1
ATOM 2550 O O . ARG A 1 338 ? -33.940 10.730 7.738 1.00 92.31 338 ARG A O 1
ATOM 2557 N N . THR A 1 339 ? -31.792 10.161 7.333 1.00 92.56 339 THR A N 1
ATOM 2558 C CA . THR A 1 339 ? -31.295 10.529 8.658 1.00 92.56 339 THR A CA 1
ATOM 2559 C C . THR A 1 339 ? -31.365 12.050 8.808 1.00 92.56 339 THR A C 1
ATOM 2561 O O . THR A 1 339 ? -30.612 12.790 8.177 1.00 92.56 339 THR A O 1
ATOM 2564 N N . CYS A 1 340 ? -32.305 12.513 9.624 1.00 92.00 340 CYS A N 1
ATOM 2565 C CA . CYS A 1 340 ? -32.520 13.904 9.979 1.00 92.00 340 CYS A CA 1
ATOM 2566 C C . CYS A 1 340 ? -31.744 14.235 11.253 1.00 92.00 340 CYS A C 1
ATOM 2568 O O . CYS A 1 340 ? -31.982 13.627 12.297 1.00 92.00 340 CYS A O 1
ATOM 2570 N N . ILE A 1 341 ? -30.843 15.211 11.161 1.00 90.38 341 ILE A N 1
ATOM 2571 C CA . ILE A 1 341 ? -30.080 15.734 12.294 1.00 90.38 341 ILE A CA 1
ATOM 2572 C C . ILE A 1 341 ? -30.621 17.125 12.612 1.00 90.38 341 ILE A C 1
ATOM 2574 O O . ILE A 1 341 ? -30.611 18.006 11.755 1.00 90.38 341 ILE A O 1
ATOM 2578 N N . GLN A 1 342 ? -31.108 17.316 13.831 1.00 91.88 342 GLN A N 1
ATOM 2579 C CA . GLN A 1 342 ? -31.655 18.579 14.310 1.00 91.88 342 GLN A CA 1
ATOM 2580 C C . GLN A 1 342 ? -30.714 19.154 15.363 1.00 91.88 342 GLN A C 1
ATOM 2582 O O . GLN A 1 342 ? -30.610 18.625 16.466 1.00 91.88 342 GLN A O 1
ATOM 2587 N N . THR A 1 343 ? -30.028 20.242 15.029 1.00 90.69 343 THR A N 1
ATOM 2588 C CA . THR A 1 343 ? -29.204 20.989 15.987 1.00 90.69 343 THR A CA 1
ATOM 2589 C C . THR A 1 343 ? -30.078 21.975 16.752 1.00 90.69 343 THR A C 1
ATOM 2591 O O . THR A 1 343 ? -30.836 22.728 16.146 1.00 90.69 343 THR A O 1
ATOM 2594 N N . HIS A 1 344 ? -29.977 21.991 18.076 1.00 88.88 344 HIS A N 1
ATOM 2595 C CA . HIS A 1 344 ? -30.715 22.908 18.940 1.00 88.88 344 HIS A CA 1
ATOM 2596 C C . HIS A 1 344 ? -29.749 23.935 19.521 1.00 88.88 344 HIS A C 1
ATOM 2598 O O . HIS A 1 344 ? -28.734 23.558 20.113 1.00 88.88 344 HIS A O 1
ATOM 2604 N N . LEU A 1 345 ? -30.074 25.217 19.365 1.00 88.62 345 LEU A N 1
ATOM 2605 C CA . LEU A 1 345 ? -29.275 26.329 19.875 1.00 88.62 345 LEU A CA 1
ATOM 2606 C C . LEU A 1 345 ? -30.008 27.063 21.003 1.00 88.62 345 LEU A C 1
ATOM 2608 O O . LEU A 1 345 ? -31.240 27.077 21.065 1.00 88.62 345 LEU A O 1
ATOM 2612 N N . SER A 1 346 ? -29.249 27.689 21.896 1.00 86.94 346 SER A N 1
ATOM 2613 C CA . SER A 1 346 ? -29.777 28.629 22.884 1.00 86.94 346 SER A CA 1
ATOM 2614 C C . SER A 1 346 ? -30.188 29.938 22.203 1.00 86.94 346 SER A C 1
ATOM 2616 O O . SER A 1 346 ? -29.903 30.162 21.025 1.00 86.94 346 SER A O 1
ATOM 2618 N N . ASP A 1 347 ? -30.824 30.840 22.949 1.00 87.69 347 ASP A N 1
ATOM 2619 C CA . ASP A 1 347 ? -31.183 32.170 22.438 1.00 87.69 347 ASP A CA 1
ATOM 2620 C C . ASP A 1 347 ? -29.943 33.049 22.163 1.00 87.69 347 ASP A C 1
ATOM 2622 O O . ASP A 1 347 ? -29.998 33.954 21.334 1.00 87.69 347 ASP A O 1
ATOM 2626 N N . SER A 1 348 ? -28.811 32.768 22.827 1.00 86.94 348 SER A N 1
ATOM 2627 C CA . SER A 1 348 ? -27.491 33.370 22.554 1.00 86.94 348 SER A CA 1
ATOM 2628 C C . SER A 1 348 ? -26.770 32.736 21.362 1.00 86.94 348 SER A C 1
ATOM 2630 O O . SER A 1 348 ? -25.778 33.276 20.876 1.00 86.94 348 SER A O 1
ATOM 2632 N N . GLY A 1 349 ? -27.280 31.604 20.885 1.00 83.88 349 GLY A N 1
ATOM 2633 C CA . GLY A 1 349 ? -26.759 30.854 19.759 1.00 83.88 349 GLY A CA 1
ATOM 2634 C C . GLY A 1 349 ? -25.693 29.817 20.058 1.00 83.88 349 GLY A C 1
ATOM 2635 O O . GLY A 1 349 ? -25.076 29.289 19.135 1.00 83.88 349 GLY A O 1
ATOM 2636 N N . ASP A 1 350 ? -25.532 29.478 21.331 1.00 83.31 350 ASP A N 1
ATOM 2637 C CA . ASP A 1 350 ? -24.670 28.394 21.771 1.00 83.31 350 ASP A CA 1
ATOM 2638 C C . ASP A 1 350 ? -25.322 27.037 21.491 1.00 83.31 350 ASP A C 1
ATOM 2640 O O . ASP A 1 350 ? -26.544 26.885 21.545 1.00 83.31 350 ASP A O 1
ATOM 2644 N N . PHE A 1 351 ? -24.502 26.022 21.221 1.00 84.00 351 PHE A N 1
ATOM 2645 C CA . PHE A 1 351 ? -24.978 24.652 21.056 1.00 84.00 351 PHE A CA 1
ATOM 2646 C C . PHE A 1 351 ? -25.604 24.130 22.356 1.00 84.00 351 PHE A C 1
ATOM 2648 O O . PHE A 1 351 ? -24.964 24.137 23.409 1.00 84.00 351 PHE A O 1
ATOM 2655 N N . VAL A 1 352 ? -26.845 23.646 22.268 1.00 85.56 352 VAL A N 1
ATOM 2656 C CA . VAL A 1 352 ? -27.568 23.048 23.398 1.00 85.56 352 VAL A CA 1
ATOM 2657 C C . VAL A 1 352 ? -27.626 21.538 23.263 1.00 85.56 352 VAL A C 1
ATOM 2659 O O . VAL A 1 352 ? -27.358 20.855 24.242 1.00 85.56 352 VAL A O 1
ATOM 2662 N N . SER A 1 353 ? -28.009 21.016 22.093 1.00 87.44 353 SER A N 1
ATOM 2663 C CA . SER A 1 353 ? -28.122 19.570 21.857 1.00 87.44 353 SER A CA 1
ATOM 2664 C C . SER A 1 353 ? -28.265 19.216 20.378 1.00 87.44 353 SER A C 1
ATOM 2666 O O . SER A 1 353 ? -28.438 20.092 19.526 1.00 87.44 353 SER A O 1
ATOM 2668 N N . GLU A 1 354 ? -28.253 17.916 20.087 1.00 89.06 354 GLU A N 1
ATOM 2669 C CA . GLU A 1 354 ? -28.545 17.362 18.770 1.00 89.06 354 GLU A CA 1
ATOM 2670 C C . GLU A 1 354 ? -29.537 16.196 18.876 1.00 89.06 354 GLU A C 1
ATOM 2672 O O . GLU A 1 354 ? -29.386 15.322 19.729 1.00 89.06 354 GLU A O 1
ATOM 2677 N N . THR A 1 355 ? -30.535 16.171 17.991 1.00 90.31 355 THR A N 1
ATOM 2678 C CA . THR A 1 355 ? -31.478 15.053 17.852 1.00 90.31 355 THR A CA 1
ATOM 2679 C C . THR A 1 355 ? -31.282 14.384 16.498 1.00 90.31 355 THR A C 1
ATOM 2681 O O . THR A 1 355 ? -31.300 15.055 15.468 1.00 90.31 355 THR A O 1
ATOM 2684 N N . ILE A 1 356 ? -31.139 13.057 16.480 1.00 91.88 356 ILE A N 1
ATOM 2685 C CA . ILE A 1 356 ? -30.993 12.272 15.246 1.00 91.88 356 ILE A CA 1
ATOM 2686 C C . ILE A 1 356 ? -32.207 11.359 15.092 1.00 91.88 356 ILE A C 1
ATOM 2688 O O . ILE A 1 356 ? -32.477 10.526 15.958 1.00 91.88 356 ILE A O 1
ATOM 2692 N N . SER A 1 357 ? -32.935 11.492 13.984 1.00 94.06 357 SER A N 1
ATOM 2693 C CA . SER A 1 357 ? -34.143 10.711 13.700 1.00 94.06 357 SER A CA 1
ATOM 2694 C C . SER A 1 357 ? -34.201 10.231 12.251 1.00 94.06 357 SER A C 1
ATOM 2696 O O . SER A 1 357 ? -33.652 10.866 11.356 1.00 94.06 357 SER A O 1
ATOM 2698 N N . CYS A 1 358 ? -34.891 9.119 12.003 1.00 94.50 358 CYS A N 1
ATOM 2699 C CA . CYS A 1 358 ? -35.140 8.614 10.657 1.00 94.50 358 CYS A CA 1
ATOM 2700 C C . CYS A 1 358 ? -36.554 8.999 10.229 1.00 94.50 358 CYS A C 1
ATOM 2702 O O . CYS A 1 358 ? -37.534 8.443 10.731 1.00 94.50 358 CYS A O 1
ATOM 2704 N N . VAL A 1 359 ? -36.664 9.969 9.324 1.00 95.31 359 VAL A N 1
ATOM 2705 C CA . VAL A 1 359 ? -37.952 10.508 8.870 1.00 95.31 359 VAL A CA 1
ATOM 2706 C C . VAL A 1 359 ? -37.927 10.796 7.367 1.00 95.31 359 VAL A C 1
ATOM 2708 O O . VAL A 1 359 ? -36.852 10.969 6.786 1.00 95.31 359 VAL A O 1
ATOM 2711 N N . PRO A 1 360 ? -39.093 10.895 6.706 1.00 93.75 360 PRO A N 1
ATOM 2712 C CA . PRO A 1 360 ? -39.166 11.444 5.357 1.00 93.75 360 PRO A CA 1
ATOM 2713 C C . PRO A 1 360 ? -38.547 12.856 5.301 1.00 93.75 360 PRO A C 1
ATOM 2715 O O . PRO A 1 360 ? -38.752 13.635 6.236 1.00 93.75 360 PRO A O 1
ATOM 2718 N N . PRO A 1 361 ? -37.863 13.257 4.211 1.00 88.12 361 PRO A N 1
ATOM 2719 C CA . PRO A 1 361 ? -37.195 14.563 4.106 1.00 88.12 361 PRO A CA 1
ATOM 2720 C C . PRO A 1 361 ? -38.094 15.778 4.391 1.00 88.12 361 PRO A C 1
ATOM 2722 O O . PRO A 1 361 ? -37.645 16.784 4.949 1.00 88.12 361 PRO A O 1
ATOM 2725 N N . ALA A 1 362 ? -39.381 15.686 4.041 1.00 88.44 362 ALA A N 1
ATOM 2726 C CA . ALA A 1 362 ? -40.373 16.725 4.315 1.00 88.44 362 ALA A CA 1
ATOM 2727 C C . ALA A 1 362 ? -40.609 16.939 5.823 1.00 88.44 362 ALA A C 1
ATOM 2729 O O . ALA A 1 362 ? -40.856 18.065 6.249 1.00 88.44 362 ALA A O 1
ATOM 2730 N N . ASN A 1 363 ? -40.450 15.882 6.622 1.00 93.25 363 ASN A N 1
ATOM 2731 C CA . ASN A 1 363 ? -40.691 15.870 8.063 1.00 93.25 363 ASN A CA 1
ATOM 2732 C C . ASN A 1 363 ? -39.429 16.171 8.883 1.00 93.25 363 ASN A C 1
ATOM 2734 O O . ASN A 1 363 ? -39.496 16.217 10.108 1.00 93.25 363 ASN A O 1
ATOM 2738 N N . CYS A 1 364 ? -38.281 16.393 8.234 1.00 91.94 364 CYS A N 1
ATOM 2739 C CA . CYS A 1 364 ? -37.081 16.858 8.918 1.00 91.94 364 CYS A CA 1
ATOM 2740 C C . CYS A 1 364 ? -37.225 18.351 9.260 1.00 91.94 364 CYS A C 1
ATOM 2742 O O . CYS A 1 364 ? -36.974 19.237 8.425 1.00 91.94 364 CYS A O 1
ATOM 2744 N N . LEU A 1 365 ? -37.718 18.611 10.474 1.00 92.94 365 LEU A N 1
ATOM 2745 C CA . LEU A 1 365 ? -37.936 19.950 11.020 1.00 92.94 365 LEU A CA 1
ATOM 2746 C C . LEU A 1 3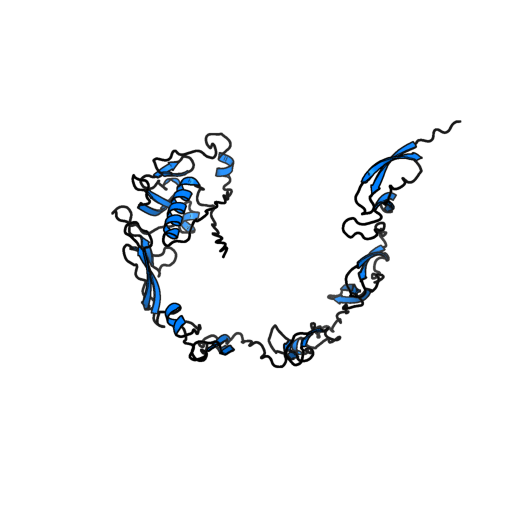65 ? -36.609 20.576 11.466 1.00 92.94 365 LEU A C 1
ATOM 2748 O O . LEU A 1 365 ? -35.661 19.868 11.795 1.00 92.94 365 LEU A O 1
ATOM 2752 N N . ALA A 1 366 ? -36.548 21.905 11.508 1.00 92.62 366 ALA A N 1
ATOM 2753 C CA . ALA A 1 366 ? -35.415 22.593 12.120 1.00 92.62 366 ALA A CA 1
ATOM 2754 C C . ALA A 1 366 ? -35.386 22.321 13.635 1.00 92.62 366 ALA A C 1
ATOM 2756 O O . ALA A 1 366 ? -36.440 22.141 14.251 1.00 92.62 366 ALA A O 1
ATOM 2757 N N . GLY A 1 367 ? -34.194 22.285 14.232 1.00 91.56 367 GLY A N 1
ATOM 2758 C CA . GLY A 1 367 ? -34.068 22.247 15.688 1.00 91.56 367 GLY A CA 1
ATOM 2759 C C . GLY A 1 367 ? -34.466 23.576 16.344 1.00 91.56 367 GLY A C 1
ATOM 2760 O O . GLY A 1 367 ? -34.858 24.540 15.685 1.00 91.56 367 GLY A O 1
ATOM 2761 N N . GLN A 1 368 ? -34.382 23.634 17.672 1.00 92.19 368 GLN A N 1
ATOM 2762 C CA . GLN A 1 368 ? -34.735 24.839 18.429 1.00 92.19 368 GLN A CA 1
ATOM 2763 C C . GLN A 1 368 ? -33.785 25.988 18.075 1.00 92.19 368 GLN A C 1
ATOM 2765 O O . GLN A 1 368 ? -32.578 25.776 17.976 1.00 92.19 368 GLN A O 1
ATOM 2770 N N . ASN A 1 369 ? -34.338 27.191 17.882 1.00 92.94 369 ASN A N 1
ATOM 2771 C CA . ASN A 1 369 ? -33.608 28.379 17.422 1.00 92.94 369 ASN A CA 1
ATOM 2772 C C . ASN A 1 369 ? -32.879 28.192 16.079 1.00 92.94 369 ASN A C 1
ATOM 2774 O O . ASN A 1 369 ? -31.993 28.969 15.722 1.00 92.94 369 ASN A O 1
ATOM 2778 N N . MET A 1 370 ? -33.327 27.215 15.289 1.00 93.62 370 MET A N 1
ATOM 2779 C CA . MET A 1 370 ? -32.972 27.042 13.888 1.00 93.62 370 MET A CA 1
ATOM 2780 C C . MET A 1 370 ? -34.210 27.261 13.008 1.00 93.62 370 MET A C 1
ATOM 2782 O O . MET A 1 370 ? -35.344 27.031 13.423 1.00 93.62 370 MET A O 1
ATOM 2786 N N . GLN A 1 371 ? -34.000 27.671 11.764 1.00 92.44 371 GLN A N 1
ATOM 2787 C CA . GLN A 1 371 ? -35.021 27.806 10.730 1.00 92.44 371 GLN A CA 1
ATOM 2788 C C . GLN A 1 371 ? -34.614 27.040 9.473 1.00 92.44 371 GLN A C 1
ATOM 2790 O O . GLN A 1 371 ? -33.432 26.951 9.146 1.00 92.44 371 GLN A O 1
ATOM 2795 N N . LYS A 1 372 ? -35.600 26.490 8.757 1.00 89.12 372 LYS A N 1
ATOM 2796 C CA . LYS A 1 372 ? -35.394 25.809 7.474 1.00 89.12 372 LYS A CA 1
ATOM 2797 C C . LYS A 1 372 ? -35.464 26.824 6.333 1.00 89.12 372 LYS A C 1
ATOM 2799 O O . LYS A 1 372 ? -36.493 27.465 6.141 1.00 89.12 372 LYS A O 1
ATOM 2804 N N . CYS A 1 373 ? -34.388 26.952 5.571 1.00 84.81 373 CYS A N 1
ATOM 2805 C CA . CYS A 1 373 ? -34.322 27.766 4.365 1.00 84.81 373 CYS A CA 1
ATOM 2806 C C . CYS A 1 373 ? -34.982 27.061 3.173 1.00 84.81 373 CYS A C 1
ATOM 2808 O O . CYS A 1 373 ? -35.123 25.838 3.160 1.00 84.81 373 CYS A O 1
ATOM 2810 N N . LEU A 1 374 ? -35.331 27.826 2.130 1.00 81.00 374 LEU A N 1
ATOM 2811 C CA . LEU A 1 374 ? -35.891 27.288 0.878 1.00 81.00 374 LEU A CA 1
ATOM 2812 C C . LEU A 1 374 ? -34.955 26.288 0.182 1.00 81.00 374 LEU A C 1
ATOM 2814 O O . LEU A 1 374 ? -35.427 25.359 -0.463 1.00 81.00 374 LEU A O 1
ATOM 2818 N N . SER A 1 375 ? -33.641 26.430 0.371 1.00 74.25 375 SER A N 1
ATOM 2819 C CA . SER A 1 375 ? -32.632 25.466 -0.083 1.00 74.25 375 SER A CA 1
ATOM 2820 C C . SER A 1 375 ? -32.692 24.112 0.642 1.00 74.25 375 SER A C 1
ATOM 2822 O O . SER A 1 375 ? -31.985 23.184 0.265 1.00 74.25 375 SER A O 1
ATOM 2824 N N . GLY A 1 376 ? -33.496 23.992 1.704 1.00 77.38 376 GLY A N 1
ATOM 2825 C CA . GLY A 1 376 ? -33.552 22.829 2.590 1.00 77.38 376 GLY A CA 1
ATOM 2826 C C . GLY A 1 376 ? -32.559 22.875 3.755 1.00 77.38 376 GLY A C 1
ATOM 2827 O O . GLY A 1 376 ? -32.668 22.040 4.649 1.00 77.38 376 GLY A O 1
ATOM 2828 N N . ALA A 1 377 ? -31.640 23.848 3.778 1.00 78.25 377 ALA A N 1
ATOM 2829 C CA . ALA A 1 377 ? -30.675 24.035 4.862 1.00 78.25 377 ALA A CA 1
ATOM 2830 C C . ALA A 1 377 ? -31.352 24.470 6.171 1.00 78.25 377 ALA A C 1
ATOM 2832 O O . ALA A 1 377 ? -32.372 25.158 6.143 1.00 78.25 377 ALA A O 1
ATOM 2833 N N . HIS A 1 378 ? -30.756 24.133 7.316 1.00 85.38 378 HIS A N 1
ATOM 2834 C CA . HIS A 1 378 ? -31.177 24.643 8.622 1.00 85.38 378 HIS A CA 1
ATOM 2835 C C . HIS A 1 378 ? -30.143 25.640 9.142 1.00 85.38 378 HIS A C 1
ATOM 2837 O O . HIS A 1 378 ? -29.003 25.268 9.393 1.00 85.38 378 HIS A O 1
ATOM 2843 N N . VAL A 1 379 ? -30.531 26.900 9.324 1.00 86.69 379 VAL A N 1
ATOM 2844 C CA . VAL A 1 379 ? -29.646 27.965 9.834 1.00 86.69 379 VAL A CA 1
ATOM 2845 C C . VAL A 1 379 ? -30.193 28.528 11.139 1.00 86.69 379 VAL A C 1
ATOM 2847 O O . VAL A 1 379 ? -31.391 28.399 11.383 1.00 86.69 379 VAL A O 1
ATOM 2850 N N . PRO A 1 380 ? -29.379 29.185 11.974 1.00 90.50 380 PRO A N 1
ATOM 2851 C CA . PRO A 1 380 ? -29.904 29.854 13.154 1.00 90.50 380 PRO A CA 1
ATOM 2852 C C . PRO A 1 380 ? -30.960 30.911 12.815 1.00 90.50 380 PRO A C 1
ATOM 2854 O O . PRO A 1 380 ? -30.843 31.607 11.805 1.00 90.50 380 PRO A O 1
ATOM 2857 N N . VAL A 1 381 ? -31.975 31.080 13.665 1.00 92.44 381 VAL A N 1
ATOM 2858 C CA . VAL A 1 381 ? -33.099 32.009 13.409 1.00 92.44 381 VAL A CA 1
ATOM 2859 C C . VAL A 1 381 ? -32.666 33.471 13.231 1.00 92.44 381 VAL A C 1
ATOM 2861 O O . VAL A 1 381 ? -33.312 34.215 12.497 1.00 92.44 381 VAL A O 1
ATOM 2864 N N . TRP A 1 382 ? -31.553 33.891 13.843 1.00 88.56 382 TRP A N 1
ATOM 2865 C CA . TRP A 1 382 ? -31.001 35.248 13.690 1.00 88.56 382 TRP A CA 1
ATOM 2866 C C . TRP A 1 382 ? -30.152 35.438 12.423 1.00 88.56 382 TRP A C 1
ATOM 2868 O O . TRP A 1 382 ? -29.750 36.560 12.113 1.00 88.56 382 TRP A O 1
ATOM 2878 N N . LYS A 1 383 ? -29.852 34.368 11.677 1.00 89.38 383 LYS A N 1
ATOM 2879 C CA . LYS A 1 383 ? -29.143 34.434 10.392 1.00 89.38 383 LYS A CA 1
ATOM 2880 C C . LYS A 1 383 ? -30.162 34.397 9.260 1.00 89.38 383 LYS A C 1
ATOM 2882 O O . LYS A 1 383 ? -31.006 33.513 9.211 1.00 89.38 383 LYS A O 1
ATOM 2887 N N . GLN A 1 384 ? -30.077 35.339 8.323 1.00 88.81 384 GLN A N 1
ATOM 2888 C CA . GLN A 1 384 ? -30.951 35.332 7.150 1.00 88.81 384 GLN A CA 1
ATOM 2889 C C . GLN A 1 384 ? -30.586 34.176 6.213 1.00 88.81 384 GLN A C 1
ATOM 2891 O O . GLN A 1 384 ? -29.411 33.970 5.909 1.00 88.81 384 GLN A O 1
ATOM 2896 N N . CYS A 1 385 ? -31.597 33.457 5.718 1.00 83.94 385 CYS A N 1
ATOM 2897 C CA . CYS A 1 385 ? -31.426 32.478 4.650 1.00 83.94 385 CYS A CA 1
ATOM 2898 C C . CYS A 1 385 ? -30.916 33.178 3.388 1.00 83.94 385 CYS A C 1
ATOM 2900 O O . CYS A 1 385 ? -31.690 33.802 2.661 1.00 83.94 385 CYS A O 1
ATOM 2902 N N . LYS A 1 386 ? -29.608 33.094 3.135 1.00 82.44 386 LYS A N 1
ATOM 2903 C CA . LYS A 1 386 ? -29.014 33.602 1.905 1.00 82.44 386 LYS A CA 1
ATOM 2904 C C . LYS A 1 386 ? -29.090 32.522 0.839 1.00 82.44 386 LYS A C 1
ATOM 2906 O O . LYS A 1 386 ? -28.553 31.430 1.000 1.00 82.44 386 LYS A O 1
ATOM 2911 N N . ASP A 1 387 ? -29.748 32.854 -0.256 1.00 70.81 387 ASP A N 1
ATOM 2912 C CA . ASP A 1 387 ? -29.748 32.036 -1.453 1.00 70.81 387 ASP A CA 1
ATOM 2913 C C . ASP A 1 387 ? -28.403 32.204 -2.177 1.00 70.81 387 ASP A C 1
ATOM 2915 O O . ASP A 1 387 ? -28.225 33.101 -2.999 1.00 70.81 387 ASP A O 1
ATOM 2919 N N . LEU A 1 388 ? -27.416 31.382 -1.810 1.00 64.06 388 LEU A N 1
ATOM 2920 C CA . LEU A 1 388 ? -26.079 31.430 -2.414 1.00 64.06 388 LEU A CA 1
ATOM 2921 C C . LEU A 1 388 ? -26.087 31.076 -3.909 1.00 64.06 388 LEU A C 1
ATOM 2923 O O . LEU A 1 388 ? -25.141 31.422 -4.611 1.00 64.06 388 LEU A O 1
ATOM 2927 N N . TYR A 1 389 ? -27.148 30.428 -4.392 1.00 62.88 389 TYR A N 1
ATOM 2928 C CA . TYR A 1 389 ? -27.239 29.906 -5.753 1.00 62.88 389 TYR A CA 1
ATOM 2929 C C . TYR A 1 389 ? -28.248 30.657 -6.624 1.00 62.88 389 TYR A C 1
ATOM 2931 O O . TYR A 1 389 ? -28.434 30.279 -7.779 1.00 62.88 389 TYR A O 1
ATOM 2939 N N . ASN A 1 390 ? -28.892 31.711 -6.102 1.00 62.72 390 ASN A N 1
ATOM 2940 C CA . ASN A 1 390 ? -30.039 32.347 -6.750 1.00 62.72 390 ASN A CA 1
ATOM 2941 C C . ASN A 1 390 ? -31.051 31.288 -7.246 1.00 62.72 390 ASN A C 1
ATOM 2943 O O . ASN A 1 390 ? -31.469 31.330 -8.401 1.00 62.72 390 ASN A O 1
ATOM 2947 N N . VAL A 1 391 ? -31.459 30.331 -6.400 1.00 56.09 391 VAL A N 1
ATOM 2948 C CA . VAL A 1 391 ? -32.580 29.409 -6.668 1.00 56.09 391 VAL A CA 1
ATOM 2949 C C . VAL A 1 391 ? -33.914 30.111 -6.953 1.00 56.09 391 VAL A C 1
ATOM 2951 O O . VAL A 1 391 ? -34.822 29.483 -7.492 1.00 56.09 391 VAL A O 1
ATOM 2954 N N . GLY A 1 392 ? -34.025 31.419 -6.700 1.00 55.91 392 GLY A N 1
ATOM 2955 C CA . GLY A 1 392 ? -35.091 32.267 -7.257 1.00 55.91 392 GLY A CA 1
ATOM 2956 C C . GLY A 1 392 ? -34.987 32.563 -8.769 1.00 55.91 392 GLY A C 1
ATOM 2957 O O . GLY A 1 392 ? -35.928 33.103 -9.348 1.00 55.91 392 GLY A O 1
ATOM 2958 N N . GLY A 1 393 ? -33.867 32.229 -9.417 1.00 53.44 393 GLY A N 1
ATOM 2959 C CA . GLY A 1 393 ? -33.630 32.330 -10.858 1.00 53.44 393 GLY A CA 1
ATOM 2960 C C . GLY A 1 393 ? -33.795 30.977 -11.556 1.00 53.44 393 GLY A C 1
ATOM 2961 O O . GLY A 1 393 ? -33.383 29.939 -11.046 1.00 53.44 393 GLY A O 1
ATOM 2962 N N . SER A 1 394 ? -34.377 30.980 -12.756 1.00 53.03 394 SER A N 1
ATOM 2963 C CA . SER A 1 394 ? -34.864 29.809 -13.512 1.00 53.03 394 SER A CA 1
ATOM 2964 C C . SER A 1 394 ? -33.865 28.674 -13.814 1.00 53.03 394 SER A C 1
ATOM 2966 O O . SER A 1 394 ? -34.280 27.662 -14.370 1.00 53.03 394 SER A O 1
ATOM 2968 N N . ASN A 1 395 ? -32.580 28.799 -13.464 1.00 48.41 395 ASN A N 1
ATOM 2969 C CA . ASN A 1 395 ? -31.522 27.876 -13.898 1.00 48.41 395 ASN A CA 1
ATOM 2970 C C . ASN A 1 395 ? -30.883 27.038 -12.775 1.00 48.41 395 ASN A C 1
ATOM 2972 O O . ASN A 1 395 ? -30.123 26.119 -13.070 1.00 48.41 395 ASN A O 1
ATOM 2976 N N . ALA A 1 396 ? -31.178 27.301 -11.499 1.00 46.72 396 ALA A N 1
ATOM 2977 C CA . ALA A 1 396 ? -30.558 26.567 -10.388 1.00 46.72 396 ALA A CA 1
ATOM 2978 C C . ALA A 1 396 ? -31.234 25.214 -10.078 1.00 46.72 396 ALA A C 1
ATOM 2980 O O . ALA A 1 396 ? -30.663 24.377 -9.379 1.00 46.72 396 ALA A O 1
ATOM 2981 N N . SER A 1 397 ? -32.427 24.958 -10.630 1.00 52.34 397 SER A N 1
ATOM 2982 C CA . SER A 1 397 ? -33.115 23.670 -10.479 1.00 52.34 397 SER A CA 1
ATOM 2983 C C . SER A 1 397 ? -32.348 22.515 -11.128 1.00 52.34 397 SER A C 1
ATOM 2985 O O . SER A 1 397 ? -32.454 21.396 -10.645 1.00 52.34 397 SER A O 1
ATOM 2987 N N . ALA A 1 398 ? -31.530 22.766 -12.157 1.00 53.81 398 ALA A N 1
ATOM 2988 C CA . ALA A 1 398 ? -30.821 21.710 -12.878 1.00 53.81 398 ALA A CA 1
ATOM 2989 C C . ALA A 1 398 ? -29.713 21.039 -12.043 1.00 53.81 398 ALA A C 1
ATOM 2991 O O . ALA A 1 398 ? -29.619 19.817 -12.046 1.00 53.81 398 ALA A O 1
ATOM 2992 N N . ALA A 1 399 ? -28.923 21.812 -11.287 1.00 49.72 399 ALA A N 1
ATOM 2993 C CA . ALA A 1 399 ? -27.820 21.276 -10.480 1.00 49.72 399 ALA A CA 1
ATOM 2994 C C . ALA A 1 399 ? -28.295 20.594 -9.184 1.00 49.72 399 ALA A C 1
ATOM 2996 O O . ALA A 1 399 ? -27.668 19.656 -8.708 1.00 49.72 399 ALA A O 1
ATOM 2997 N N . VAL A 1 400 ? -29.419 21.042 -8.612 1.00 52.78 400 VAL A N 1
ATOM 2998 C CA . VAL A 1 400 ? -30.024 20.397 -7.432 1.00 52.78 400 VAL A CA 1
ATOM 2999 C C . VAL A 1 400 ? -30.856 19.172 -7.836 1.00 52.78 400 VAL A C 1
ATOM 3001 O O . VAL A 1 400 ? -30.900 18.193 -7.095 1.00 52.78 400 VAL A O 1
ATOM 3004 N N . ALA A 1 401 ? -31.495 19.189 -9.013 1.00 55.72 401 ALA A N 1
ATOM 3005 C CA . ALA A 1 401 ? -32.277 18.059 -9.516 1.00 55.72 401 ALA A CA 1
ATOM 3006 C C . ALA A 1 401 ? -31.425 16.948 -10.151 1.00 55.72 401 ALA A C 1
ATOM 3008 O O . ALA A 1 401 ? -31.899 15.815 -10.215 1.00 55.72 401 ALA A O 1
ATOM 3009 N N . SER A 1 402 ? -30.195 17.235 -10.603 1.00 60.25 402 SER A N 1
ATOM 3010 C CA . SER A 1 402 ? -29.312 16.222 -11.203 1.00 60.25 402 SER A CA 1
ATOM 3011 C C . SER A 1 402 ? -28.807 15.186 -10.196 1.00 60.25 402 SER A C 1
ATOM 3013 O O . SER A 1 402 ? -28.372 14.111 -10.601 1.00 60.25 402 SER A O 1
ATOM 3015 N N . GLY A 1 403 ? -28.860 15.489 -8.893 1.00 54.75 403 GLY A N 1
ATOM 3016 C CA . GLY A 1 403 ? -28.270 14.638 -7.859 1.00 54.75 403 GLY A CA 1
ATOM 3017 C C . GLY A 1 403 ? -26.742 14.554 -7.949 1.00 54.75 403 GLY A C 1
ATOM 3018 O O . GLY A 1 403 ? -26.158 13.625 -7.391 1.00 54.75 403 GLY A O 1
ATOM 3019 N N . GLU A 1 404 ? -26.095 15.484 -8.664 1.00 50.66 404 GLU A N 1
ATOM 3020 C CA . GLU A 1 404 ? -24.639 15.553 -8.739 1.00 50.66 404 GLU A CA 1
ATOM 3021 C C . GLU A 1 404 ? -24.034 16.059 -7.427 1.00 50.66 404 GLU A C 1
ATOM 3023 O O . GLU A 1 404 ? -24.414 17.081 -6.852 1.00 50.66 404 GLU A O 1
ATOM 3028 N N . GLN A 1 405 ? -23.031 15.313 -6.985 1.00 49.97 405 GLN A N 1
ATOM 3029 C CA . GLN A 1 405 ? -22.301 15.507 -5.748 1.00 49.97 405 GLN A CA 1
ATOM 3030 C C . GLN A 1 405 ? -21.353 16.711 -5.896 1.00 49.97 405 GLN A C 1
ATOM 3032 O O . GLN A 1 405 ? -20.374 16.639 -6.633 1.00 49.97 405 GLN A O 1
ATOM 3037 N N . GLN A 1 406 ? -21.640 17.832 -5.223 1.00 51.72 406 GLN A N 1
ATOM 3038 C CA . GLN A 1 406 ? -20.742 18.995 -5.206 1.00 51.72 406 GLN A CA 1
ATOM 3039 C C . GLN A 1 406 ? -19.791 18.940 -4.006 1.00 51.72 406 GLN A C 1
ATOM 3041 O O . GLN A 1 406 ? -20.230 18.844 -2.860 1.00 51.72 406 GLN A O 1
ATOM 3046 N N . THR A 1 407 ? -18.487 19.048 -4.271 1.00 46.12 407 THR A N 1
ATOM 3047 C CA . THR A 1 407 ? -17.439 18.992 -3.242 1.00 46.12 407 THR A CA 1
ATOM 3048 C C . THR A 1 407 ? -16.845 20.379 -3.010 1.00 46.12 407 THR A C 1
ATOM 3050 O O . THR A 1 407 ? -16.209 20.942 -3.899 1.00 46.12 407 THR A O 1
ATOM 3053 N N . SER A 1 408 ? -16.990 20.922 -1.801 1.00 49.12 408 SER A N 1
ATOM 3054 C CA . SER A 1 408 ? -16.286 22.136 -1.362 1.00 49.12 408 SER A CA 1
ATOM 3055 C C . SER A 1 408 ? -15.150 21.781 -0.400 1.00 49.12 408 SER A C 1
ATOM 3057 O O . SER A 1 408 ? -15.379 21.071 0.580 1.00 49.12 408 SER A O 1
ATOM 3059 N N . LYS A 1 409 ? -13.937 22.301 -0.637 1.00 51.69 409 LYS A N 1
ATOM 3060 C CA . LYS A 1 409 ? -12.811 22.188 0.306 1.00 51.69 409 LYS A CA 1
ATOM 3061 C C . LYS A 1 409 ? -12.826 23.367 1.275 1.00 51.69 409 LYS A C 1
ATOM 3063 O O . LYS A 1 409 ? -12.833 24.518 0.845 1.00 51.69 409 LYS A O 1
ATOM 3068 N N . VAL A 1 410 ? -12.812 23.071 2.569 1.00 55.94 410 VAL A N 1
ATOM 3069 C CA . VAL A 1 410 ? -12.778 24.064 3.647 1.00 55.94 410 VAL A CA 1
ATOM 3070 C C . VAL A 1 410 ? -11.439 23.929 4.348 1.00 55.94 410 VAL A C 1
ATOM 3072 O O . VAL A 1 410 ? -11.090 22.840 4.796 1.00 55.94 410 VAL A O 1
ATOM 3075 N N . PHE A 1 411 ? -10.690 25.025 4.433 1.00 55.78 411 PHE A N 1
ATOM 3076 C CA . PHE A 1 411 ? -9.412 25.055 5.133 1.00 55.78 411 PHE A CA 1
ATOM 3077 C C . PHE A 1 411 ? -9.615 25.682 6.510 1.00 55.78 411 PHE A C 1
ATOM 3079 O O . PHE A 1 411 ? -9.964 26.856 6.624 1.00 55.78 411 PHE A O 1
ATOM 3086 N N . LEU A 1 412 ? -9.400 24.887 7.553 1.00 59.50 412 LEU A N 1
ATOM 3087 C CA . LEU A 1 412 ? -9.392 25.328 8.944 1.00 59.50 412 LEU A CA 1
ATOM 3088 C C . LEU A 1 412 ? -7.941 25.448 9.403 1.00 59.50 412 LEU A C 1
ATOM 3090 O O . LEU A 1 412 ? -7.218 24.457 9.421 1.00 59.50 412 LEU A O 1
ATOM 3094 N N . SER A 1 413 ? -7.524 26.650 9.795 1.00 59.19 413 SER A N 1
ATOM 3095 C CA . SER A 1 413 ? -6.215 26.870 10.413 1.00 59.19 413 SER A CA 1
ATOM 3096 C C . SER A 1 413 ? -6.390 26.992 11.923 1.00 59.19 413 SER A C 1
ATOM 3098 O O . SER A 1 413 ? -6.966 27.968 12.403 1.00 59.19 413 SER A O 1
ATOM 3100 N N . LEU A 1 414 ? -5.894 26.015 12.682 1.00 62.00 414 LEU A N 1
ATOM 3101 C CA . LEU A 1 414 ? -5.869 26.083 14.145 1.00 62.00 414 LEU A CA 1
ATOM 3102 C C . LEU A 1 414 ? -4.621 26.853 14.595 1.00 62.00 414 LEU A C 1
ATOM 3104 O O . LEU A 1 414 ? -3.504 26.465 14.276 1.00 62.00 414 LEU A O 1
ATOM 3108 N N . GLY A 1 415 ? -4.809 27.954 15.328 1.00 57.19 415 GLY A N 1
ATOM 3109 C CA . GLY A 1 415 ? -3.708 28.827 15.760 1.00 57.19 415 GLY A CA 1
ATOM 3110 C C . GLY A 1 415 ? -2.847 28.279 16.909 1.00 57.19 415 GLY A C 1
ATOM 3111 O O . GLY A 1 415 ? -1.728 28.750 17.090 1.00 57.19 415 GLY A O 1
ATOM 3112 N N . SER A 1 416 ? -3.340 27.307 17.690 1.00 59.50 416 SER A N 1
ATOM 3113 C CA . SER A 1 416 ? -2.560 26.576 18.704 1.00 59.50 416 SER A CA 1
ATOM 3114 C C . SER A 1 416 ? -3.282 25.308 19.194 1.00 59.50 416 SER A C 1
ATOM 3116 O O . SER A 1 416 ? -4.505 25.288 19.337 1.00 59.50 416 SER A O 1
ATOM 3118 N N . THR A 1 417 ? -2.532 24.240 19.487 1.00 54.94 417 THR A N 1
ATOM 3119 C CA . THR A 1 417 ? -3.038 22.962 20.033 1.00 54.94 417 THR A CA 1
ATOM 3120 C C . THR A 1 417 ? -3.035 22.957 21.568 1.00 54.94 417 THR A C 1
ATOM 3122 O O . THR A 1 417 ? -2.400 22.118 22.204 1.00 54.94 417 THR A O 1
ATOM 3125 N N . GLY A 1 418 ? -3.699 23.935 22.189 1.00 71.62 418 GLY A N 1
ATOM 3126 C CA . GLY A 1 418 ? -3.920 23.929 23.642 1.00 71.62 418 GLY A CA 1
ATOM 3127 C C . GLY A 1 418 ? -4.989 22.913 24.068 1.00 71.62 418 GLY A C 1
ATOM 3128 O O . GLY A 1 418 ? -5.701 22.364 23.228 1.00 71.62 418 GLY A O 1
ATOM 3129 N N . SER A 1 419 ? -5.192 22.729 25.379 1.00 62.06 419 SER A N 1
ATOM 3130 C CA . SER A 1 419 ? -6.283 21.902 25.947 1.00 62.06 419 SER A CA 1
ATOM 3131 C C . SER A 1 419 ? -7.685 22.284 25.445 1.00 62.06 419 SER A C 1
ATOM 3133 O O . SER A 1 419 ? -8.616 21.491 25.540 1.00 62.06 419 SER A O 1
ATOM 3135 N N . ASN A 1 420 ? -7.829 23.483 24.872 1.00 61.44 420 ASN A N 1
ATOM 3136 C CA . ASN A 1 420 ? -9.080 24.016 24.337 1.00 61.44 420 ASN A CA 1
ATOM 3137 C C . ASN A 1 420 ? -9.207 23.830 22.809 1.00 61.44 420 ASN A C 1
ATOM 3139 O O . ASN A 1 420 ? -10.187 24.276 22.219 1.00 61.44 420 ASN A O 1
ATOM 3143 N N . ALA A 1 421 ? -8.243 23.185 22.139 1.00 68.25 421 ALA A N 1
ATOM 3144 C CA . ALA A 1 421 ? -8.271 22.993 20.685 1.00 68.25 421 ALA A CA 1
ATOM 3145 C C . ALA A 1 421 ? -9.468 22.142 20.227 1.00 68.25 421 ALA A C 1
ATOM 3147 O O . ALA A 1 421 ? -10.077 22.438 19.202 1.00 68.25 421 ALA A O 1
ATOM 3148 N N . LEU A 1 422 ? -9.861 21.142 21.024 1.00 62.72 422 LEU A N 1
ATOM 3149 C CA . LEU A 1 422 ? -11.073 20.344 20.798 1.00 62.72 422 LEU A CA 1
ATOM 3150 C C . LEU A 1 422 ? -12.353 21.189 20.888 1.00 62.72 422 LEU A C 1
ATOM 3152 O O . LEU A 1 422 ? -13.271 21.001 20.095 1.00 62.72 422 LEU A O 1
ATOM 3156 N N . GLU A 1 423 ? -12.403 22.153 21.811 1.00 65.69 423 GLU A N 1
ATOM 3157 C CA . GLU A 1 423 ? -13.528 23.089 21.920 1.00 65.69 423 GLU A CA 1
ATOM 3158 C C . GLU A 1 423 ? -13.576 24.048 20.724 1.00 65.69 423 GLU A C 1
ATOM 3160 O O . GLU A 1 423 ? -14.648 24.290 20.170 1.00 65.69 423 GLU A O 1
ATOM 3165 N N . GLY A 1 424 ? -12.416 24.536 20.274 1.00 68.88 424 GLY A N 1
ATOM 3166 C CA . GLY A 1 424 ? -12.302 25.334 19.054 1.00 68.88 424 GLY A CA 1
ATOM 3167 C C . GLY A 1 424 ? -12.755 24.575 17.804 1.00 68.88 424 GLY A C 1
ATOM 3168 O O . GLY A 1 424 ? -13.483 25.138 16.991 1.00 68.88 424 GLY A O 1
ATOM 3169 N N . LEU A 1 425 ? -12.389 23.296 17.678 1.00 67.75 425 LEU A N 1
ATOM 3170 C CA . LEU A 1 425 ? -12.807 22.423 16.577 1.00 67.75 425 LEU A CA 1
ATOM 3171 C C . LEU A 1 425 ? -14.313 22.156 16.578 1.00 67.75 425 LEU A C 1
ATOM 3173 O O . LEU A 1 425 ? -14.928 22.215 15.519 1.00 67.75 425 LEU A O 1
ATOM 3177 N N . GLU A 1 426 ? -14.924 21.903 17.735 1.00 65.56 426 GLU A N 1
ATOM 3178 C CA . GLU A 1 426 ? -16.369 21.666 17.812 1.00 65.56 426 GLU A CA 1
ATOM 3179 C C . GLU A 1 426 ? -17.162 22.949 17.524 1.00 65.56 426 GLU A C 1
ATOM 3181 O O . GLU A 1 426 ? -18.122 22.925 16.754 1.00 65.56 426 GLU A O 1
ATOM 3186 N N . ASN A 1 427 ? -16.715 24.096 18.044 1.00 66.75 427 ASN A N 1
ATOM 3187 C CA . ASN A 1 427 ? -17.299 25.395 17.704 1.00 66.75 427 ASN A CA 1
ATOM 3188 C C . ASN A 1 427 ? -17.133 25.706 16.209 1.00 66.75 427 ASN A C 1
ATOM 3190 O O . ASN A 1 427 ? -18.071 26.185 15.572 1.00 66.75 427 ASN A O 1
ATOM 3194 N N . ALA A 1 428 ? -15.973 25.387 15.626 1.00 67.69 428 ALA A N 1
ATOM 3195 C CA . ALA A 1 428 ? -15.736 25.522 14.195 1.00 67.69 428 ALA A CA 1
ATOM 3196 C C . ALA A 1 428 ? -16.612 24.564 13.378 1.00 67.69 428 ALA A C 1
ATOM 3198 O O . ALA A 1 428 ? -17.158 24.986 12.366 1.00 67.69 428 ALA A O 1
ATOM 3199 N N . ARG A 1 429 ? -16.830 23.321 13.831 1.00 72.00 429 ARG A N 1
ATOM 3200 C CA . ARG A 1 429 ? -17.761 22.366 13.210 1.00 72.00 429 ARG A CA 1
ATOM 3201 C C . ARG A 1 429 ? -19.184 22.909 13.218 1.00 72.00 429 ARG A C 1
ATOM 3203 O O . ARG A 1 429 ? -19.841 22.887 12.184 1.00 72.00 429 ARG A O 1
ATOM 3210 N N . VAL A 1 430 ? -19.662 23.411 14.358 1.00 62.69 430 VAL A N 1
ATOM 3211 C CA . VAL A 1 430 ? -21.003 24.007 14.486 1.00 62.69 430 VAL A CA 1
ATOM 3212 C C . VAL A 1 430 ? -21.131 25.252 13.600 1.00 62.69 430 VAL A C 1
ATOM 3214 O O . VAL A 1 430 ? -22.124 25.387 12.884 1.00 62.69 430 VAL A O 1
ATOM 3217 N N . SER A 1 431 ? -20.113 26.118 13.580 1.00 61.22 431 SER A N 1
ATOM 3218 C CA . SER A 1 431 ? -20.075 27.311 12.726 1.00 61.22 431 SER A CA 1
ATOM 3219 C C . SER A 1 431 ? -20.052 26.951 11.241 1.00 61.22 431 SER A C 1
ATOM 3221 O O . SER A 1 431 ? -20.830 27.497 10.468 1.00 61.22 431 SER A O 1
ATOM 3223 N N . MET A 1 432 ? -19.215 25.995 10.834 1.00 63.78 432 MET A N 1
ATOM 3224 C CA . MET A 1 432 ? -19.120 25.522 9.452 1.00 63.78 432 MET A CA 1
ATOM 3225 C C . MET A 1 432 ? -20.379 24.811 8.994 1.00 63.78 432 MET A C 1
ATOM 3227 O O . MET A 1 432 ? -20.799 25.033 7.864 1.00 63.78 432 MET A O 1
ATOM 3231 N N . ASN A 1 433 ? -20.987 23.992 9.857 1.00 58.09 433 ASN A N 1
ATOM 3232 C CA . ASN A 1 433 ? -22.307 23.445 9.591 1.00 58.09 433 ASN A CA 1
ATOM 3233 C C . ASN A 1 433 ? -23.240 24.617 9.284 1.00 58.09 433 ASN A C 1
ATOM 3235 O O . ASN A 1 433 ? -23.755 24.673 8.181 1.00 58.09 433 ASN A O 1
ATOM 3239 N N . GLY A 1 434 ? -23.334 25.625 10.157 1.00 53.53 434 GLY A N 1
ATOM 3240 C CA . GLY A 1 434 ? -24.146 26.824 9.920 1.00 53.53 434 GLY A CA 1
ATOM 3241 C C . GLY A 1 434 ? -23.823 27.632 8.649 1.00 53.53 434 GLY A C 1
ATOM 3242 O O . GLY A 1 434 ? -24.745 28.201 8.065 1.00 53.53 434 GLY A O 1
ATOM 3243 N N . GLU A 1 435 ? -22.559 27.703 8.218 1.00 50.47 435 GLU A N 1
ATOM 3244 C CA . GLU A 1 435 ? -22.102 28.593 7.134 1.00 50.47 435 GLU A CA 1
ATOM 3245 C C . GLU A 1 435 ? -21.981 27.937 5.747 1.00 50.47 435 GLU A C 1
ATOM 3247 O O . GLU A 1 435 ? -22.130 28.636 4.745 1.00 50.47 435 GLU A O 1
ATOM 3252 N N . LEU A 1 436 ? -21.740 26.626 5.651 1.00 48.00 436 LEU A N 1
ATOM 3253 C CA . LEU A 1 436 ? -21.405 25.949 4.385 1.00 48.00 436 LEU A CA 1
ATOM 3254 C C . LEU A 1 436 ? -22.499 25.024 3.829 1.00 48.00 436 LEU A C 1
ATOM 3256 O O . LEU A 1 436 ? -22.261 24.376 2.815 1.00 48.00 436 LEU A O 1
ATOM 3260 N N . TYR A 1 437 ? -23.672 24.929 4.461 1.00 53.88 437 TYR A N 1
ATOM 3261 C CA . TYR A 1 437 ? -24.608 23.805 4.284 1.00 53.88 437 TYR A CA 1
ATOM 3262 C C . TYR A 1 437 ? -24.781 23.255 2.848 1.00 53.88 437 TYR A C 1
ATOM 3264 O O . TYR A 1 437 ? -25.456 23.842 1.998 1.00 53.88 437 TYR A O 1
ATOM 3272 N N . LEU A 1 438 ? -24.249 22.038 2.659 1.00 42.19 438 LEU A N 1
ATOM 3273 C CA . LEU A 1 438 ? -24.510 21.108 1.559 1.00 42.19 438 LEU A CA 1
ATOM 3274 C C . LEU A 1 438 ? -25.510 20.029 2.036 1.00 42.19 438 LEU A C 1
ATOM 3276 O O . LEU A 1 438 ? -25.353 19.503 3.143 1.00 42.19 438 LEU A O 1
ATOM 3280 N N . PRO A 1 439 ? -26.541 19.663 1.251 1.00 39.28 439 PRO A N 1
ATOM 3281 C CA . PRO A 1 439 ? -27.499 18.626 1.632 1.00 39.28 439 PRO A CA 1
ATOM 3282 C C . PRO A 1 439 ? -26.827 17.247 1.756 1.00 39.28 439 PRO A C 1
ATOM 3284 O O . PRO A 1 439 ? -26.085 16.808 0.877 1.00 39.28 439 PRO A O 1
ATOM 3287 N N . LYS A 1 440 ? -27.110 16.521 2.848 1.00 41.91 440 LYS A N 1
ATOM 3288 C CA . LYS A 1 440 ? -26.532 15.192 3.100 1.00 41.91 440 LYS A CA 1
ATOM 3289 C C . LYS A 1 440 ? -27.142 14.136 2.160 1.00 41.91 440 LYS A C 1
ATOM 3291 O O . LYS A 1 440 ? -28.268 13.672 2.337 1.00 41.91 440 LYS A O 1
ATOM 3296 N N . GLY A 1 441 ? -26.353 13.802 1.146 1.00 39.94 441 GLY A N 1
ATOM 3297 C CA . GLY A 1 441 ? -26.352 12.579 0.327 1.00 39.94 441 GLY A CA 1
ATOM 3298 C C . GLY A 1 441 ? -24.995 12.388 -0.373 1.00 39.94 441 GLY A C 1
ATOM 3299 O O . GLY A 1 441 ? -24.876 11.628 -1.327 1.00 39.94 441 GLY A O 1
ATOM 3300 N N . HIS A 1 442 ? -23.989 13.159 0.062 1.00 39.88 442 HIS A N 1
ATOM 3301 C CA . HIS A 1 442 ? -22.883 13.626 -0.773 1.00 39.88 442 HIS A CA 1
ATOM 3302 C C . HIS A 1 442 ? -21.578 13.857 0.009 1.00 39.88 442 HIS A C 1
ATOM 3304 O O . HIS A 1 442 ? -20.757 14.679 -0.380 1.00 39.88 442 HIS A O 1
ATOM 3310 N N . LEU A 1 443 ? -21.383 13.168 1.138 1.00 40.00 443 LEU A N 1
ATOM 3311 C CA . LEU A 1 443 ? -20.228 13.399 2.008 1.00 40.00 443 LEU A CA 1
ATOM 3312 C C . LEU A 1 443 ? -19.491 12.103 2.345 1.00 40.00 443 LEU A C 1
ATOM 3314 O O . LEU A 1 443 ? -19.960 11.314 3.160 1.00 40.00 443 LEU A O 1
ATOM 3318 N N . ALA A 1 444 ? -18.293 11.967 1.778 1.00 28.92 444 ALA A N 1
ATOM 3319 C CA . ALA A 1 444 ? -17.147 11.377 2.453 1.00 28.92 444 ALA A CA 1
ATOM 3320 C C . ALA A 1 444 ? -16.233 12.545 2.862 1.00 28.92 444 ALA A C 1
ATOM 3322 O O . ALA A 1 444 ? -15.666 13.219 2.004 1.00 28.92 444 ALA A O 1
ATOM 3323 N N . TYR A 1 445 ? -16.126 12.834 4.160 1.00 38.69 445 TYR A N 1
ATOM 3324 C CA . TYR A 1 445 ? -15.068 13.712 4.656 1.00 38.69 445 TYR A CA 1
ATOM 3325 C C . TYR A 1 445 ? -13.833 12.850 4.919 1.00 38.69 445 TYR A C 1
ATOM 3327 O O . TYR A 1 445 ? -13.861 12.003 5.808 1.00 38.69 445 TYR A O 1
ATOM 3335 N N . ALA A 1 446 ? -12.754 13.074 4.173 1.00 27.11 446 ALA A N 1
ATOM 3336 C CA . ALA A 1 446 ? -11.416 12.697 4.611 1.00 27.11 446 ALA A CA 1
ATOM 3337 C C . ALA A 1 446 ? -10.831 13.908 5.348 1.00 27.11 446 ALA A C 1
ATOM 3339 O O . ALA A 1 446 ? -10.547 14.936 4.731 1.00 27.11 446 ALA A O 1
ATOM 3340 N N . PHE A 1 447 ? -10.713 13.822 6.674 1.00 33.00 447 PHE A N 1
ATOM 3341 C CA . PHE A 1 447 ? -9.876 14.750 7.428 1.00 33.00 447 PHE A CA 1
ATOM 3342 C C . PHE A 1 447 ? -8.431 14.293 7.253 1.00 33.00 447 PHE A C 1
ATOM 3344 O O . PHE A 1 447 ? -7.978 13.399 7.961 1.00 33.00 447 PHE A O 1
ATOM 3351 N N . ASP A 1 448 ? -7.730 14.876 6.286 1.00 27.28 448 ASP A N 1
ATOM 3352 C CA . ASP A 1 448 ? -6.294 14.663 6.141 1.00 27.28 448 ASP A CA 1
ATOM 3353 C C . ASP A 1 448 ? -5.567 15.629 7.087 1.00 27.28 448 ASP A C 1
ATOM 3355 O O . ASP A 1 448 ? -5.332 16.802 6.785 1.00 27.28 448 ASP A O 1
ATOM 3359 N N . LEU A 1 449 ? -5.332 15.160 8.313 1.00 28.23 449 LEU A N 1
ATOM 3360 C CA . LEU A 1 449 ? -4.526 15.854 9.312 1.00 28.23 449 LEU A CA 1
ATOM 3361 C C . LEU A 1 449 ? -3.053 15.655 8.949 1.00 28.23 449 LEU A C 1
ATOM 3363 O O . LEU A 1 449 ? -2.381 14.764 9.464 1.00 28.23 449 LEU A O 1
ATOM 3367 N N . HIS A 1 450 ? -2.530 16.510 8.071 1.00 25.41 450 HIS A N 1
ATOM 3368 C CA . HIS A 1 450 ? -1.087 16.621 7.914 1.00 25.41 450 HIS A CA 1
ATOM 3369 C C . HIS A 1 450 ? -0.491 17.229 9.187 1.00 25.41 450 HIS A C 1
ATOM 3371 O O . HIS A 1 450 ? -0.546 18.439 9.415 1.00 25.41 450 HIS A O 1
ATOM 3377 N N . HIS A 1 451 ? 0.101 16.372 10.016 1.00 25.81 451 HIS A N 1
ATOM 3378 C CA . HIS A 1 451 ? 1.086 16.788 11.002 1.00 25.81 451 HIS A CA 1
ATOM 3379 C C . HIS A 1 451 ? 2.302 17.356 10.258 1.00 25.81 451 HIS A C 1
ATOM 3381 O O . HIS A 1 451 ? 3.146 16.613 9.765 1.00 25.81 451 HIS A O 1
ATOM 3387 N N . LEU A 1 452 ? 2.382 18.682 10.166 1.00 26.55 452 LEU A N 1
ATOM 3388 C CA . LEU A 1 452 ? 3.665 19.361 10.030 1.00 26.55 452 LEU A CA 1
ATOM 3389 C C . LEU A 1 452 ? 4.260 19.428 11.439 1.00 26.55 452 LEU A C 1
ATOM 3391 O O . LEU A 1 452 ? 3.702 20.098 12.310 1.00 26.55 452 LEU A O 1
ATOM 3395 N N . ALA A 1 453 ? 5.305 18.629 11.655 1.00 32.16 453 ALA A N 1
ATOM 3396 C CA . ALA A 1 453 ? 6.138 18.670 12.852 1.00 32.16 453 ALA A CA 1
ATOM 3397 C C . ALA A 1 453 ? 6.941 19.975 12.922 1.00 32.16 453 ALA A C 1
ATOM 3399 O O . ALA A 1 453 ? 7.354 20.466 11.843 1.00 32.16 453 ALA A O 1
#

Foldseek 3Di:
DDDDFDKDKDWAFAAPLLRHTDDTDIDIDTPPDDDDHHHQWDWEADPVVRDIDTGGQAHNPLRHGDDHDDDEDPQWDKDWAFAADPQFHTDDIDIDIDGPPDAHANPHHQWHWAWDADPNDIHIDIGGVHPDDHQDDADPQWDGEQWAWAADPVQHTPDTDRQPRDTGSDNLRGDHYHQWDAAPPDPPGIGHVPDDHADDEDPQWDKAKEWAADPVRHTDDIDIDIDGPPDAHDYYHQWDDQQCDSDTHHPVCSCVPRVEHNQWDWAFAWAADLQFHTDDTDIDTDGPLDEHDHYHQWDWAQDPVDNSYTDTGGHHDDDPARDDADADDPVLVVVQWGWAKEFAADPVGHTGHIHTHTGHLVPNAHHHQWHQDPVRAIAGVPDDPDPPPCPVDPPSCCVVVVPDADDDDDDDDDPDDDPCSVVVVVVVVSVCSNVPDDDPPHDDDDPPPPPPD

Sequence (453 aa):
MRSLSLMVAFRLKDYDASGFPGLYRETCVSNEAVCPCGTNAQQCHDPHWDYHYCYPLVDYWTNSTMRCPVYCTDEQDYCYSPSYDANGNWLSTVESCVTKGTQCQCTGQNSFACDFNEWGYSWRECLPLEGGFCPQTCATNEVSCPSVEDYMPNGTWLGFSDPSTSCAANLDSCPCGKEAKFCSGSTIRCIFKDEDCPVICTDSQKKCYITDYTAGEEFISDREVCVASNATCPCGKNTQRCPGSDACLLPSSTAIVCPCGEAEQQCDVLDYTTTGKKSNITTQCVNKGIKCPCGKNTLTCADPNDAEADICTPKYSGSILNSCPKPCTPSQEATGNRTCIQTHLSDSGDFVSETISCVPPANCLAGQNMQKCLSGAHVPVWKQCKDLYNVGGSNASAAVASGEQQTSKVFLSLGSTGSNALEGLENARVSMNGELYLPKGHLAYAFDLHHLA

pLDDT: mean 85.08, std 16.01, range [25.41, 98.0]

Organism: NCBI:txid878477

Secondary structure (DSSP, 8-state):
------EEEEEEEEE-TTS-EEEEEEEEEETTSPPPP-TTEEEEEETTTTEEEEEESB-TTT-PBP-PPP---TTEEEEEEEEE-TTS-EEEEEEEEEETTPPPP--STTEEEEEEEETTEEEEEEEETTT--PPP---TT-EEPPPEEEE-TTS-EEEEEP--S-EESSGGGSPP-TTEEE-TT-SS-EEETTSPPPP---TTEEEEEEEEE-TTS-EEEEEEEEEETTSPPPPPTT-EEPTTSS-EE-HHHHHHH--S-TTEEEEEEEEE-TTS-EEEEEEEEEETTSPPPP-TTEEEEE-SS-TT-EEEEE--SSTTS-----PPPHHHHHTT-EEEEEEEE-TT--EEEEEEEEE-GGG----TTEEE-TTS-EEETTS----TT-TTSTTTHHHHHTT-----------S--STTHHHHHHHHHHHHHHHH---SSS-----------

Radius of gyration: 38.21 Å; chains: 1; bounding box: 72×65×112 Å